Protein 6GVD (pdb70)

Nearest PDB structures (foldseek):
  5m16-assembly1_A  TM=1.002E+00  e=0.000E+00  Thermotoga maritima
  6gta-assembly1_A  TM=1.001E+00  e=0.000E+00  Thermotoga maritima MSB8
  6lcl-assembly1_C-2  TM=8.543E-01  e=1.256E-39  Thermus thermophilus HB8
  6lck-assembly1_B  TM=8.389E-01  e=2.176E-39  Thermus thermophilus HB8
  8t7z-assembly1_B  TM=5.693E-01  e=1.070E-18  Klebsiella aerogenes KCTC 2190

Secondary structure (DSSP, 8-state):
-HHHHT-EETTEE--SEEEEEE-SSEEEEEEEEEETTEEEEEEEEEE---EEEEEEEEPPSEEEEE-SBTTS-EEEEESSS-------TTSHHHH-SSHHHHTTS-EEESEEEETTEEEEES--SSSEEEEEEETTEEEEEEE-TT--EEEEEEPPPEEEEE-S-HHHHHHHHHHHHHHHHT----SSPPEEEESHHHHGGG--HHHHHHHHHHGGGTT-SEEEE-TTSBSSTT-TT-B-TT---HHHHHHHHHHTT-EEEEEE-TTEEETT-HHHHH-GGGB-EETTEEPEEEEETTEEEEEB-TT-HHHHHHHHHHHHHHHHHT--EEEE--GGGGG-SSB-SSS--HHHHHHHHHHHHHHHH-TTSEEEE-S-BSGGGTTT-SEEE-SS---SS--TT--SSSS--HHHHHHHHHHTGGGBTTTBEEE---B---SSS----HHHHHHHHHHHHHTT--EEE-S-GGG--HHHHHHHHHHHTT-SSEEEETTTT-SSSEEEEEEEEETTEEEEEEEETTTTEEEEEE-

Solvent-accessible surface area: 20099 Å² total; per-residue (Å²): 72,99,87,40,67,81,2,68,3,6,52,47,86,17,116,111,25,204,34,84,40,164,95,132,103,32,18,0,51,8,17,4,73,117,35,141,35,7,33,49,3,27,29,111,0,76,18,46,6,19,88,4,47,3,0,59,12,170,22,21,121,67,2,0,13,1,21,0,3,0,40,6,36,0,86,27,31,43,11,96,80,51,99,62,63,108,36,71,107,52,77,81,15,18,32,0,2,7,14,71,5,22,89,104,40,12,17,3,3,3,2,2,1,38,120,13,16,0,6,0,0,4,1,0,71,21,0,0,0,0,1,0,18,44,155,44,60,2,0,0,25,1,16,0,36,132,5,108,18,128,113,55,28,94,8,6,10,1,0,6,0,92,39,121,53,1,8,59,0,0,20,28,0,0,90,45,0,10,146,62,16,127,24,54,60,36,171,111,40,10,24,0,1,1,0,47,4,25,23,75,85,120,3,54,19,129,51,0,60,70,0,0,114,56,0,112,116,23,72,18,65,3,0,3,0,4,6,4,0,11,71,11,3,2,11,4,80,65,34,108,65,76,16,33,47,3,78,88,0,1,125,45,0,55,153,19,65,18,73,9,0,1,5,1,0,0,0,0,1,0,57,81,0,63,10,27,98,122,61,69,91,20,2,0,46,96,137,42,114,47,27,59,3,2,75,41,46,128,46,89,0,25,0,1,4,0,0,23,90,102,0,21,93,56,0,72,92,11,0,18,28,1,84,170,34,27,0,68,2,1,10,2,9,17,0,1,0,0,0,0,27,39,82,30,149,91,111,40,0,5,0,42,0,0,41,62,0,3,79,20,0,19,158,4,0,16,126,89,4,25,2,4,0,1,0,0,0,1,1,1,0,4,23,16,1,7,0,0,4,0,4,5,38,3,2,21,74,10,6,121,165,46,131,34,108,46,38,64,0,2,42,28,0,0,7,0,0,0,2,0,1,0,2,4,61,62,3,0,2,0,7,3,5,8,2,10,2,5,77,79,155,32,121,20,72,97,100,10,8,26,0,13,1,13,0,0,0,0,1,18,0,1,5,8,1,0,0,10,6,50,20,4,97,120,18,2,99,97,0,6,132,60,0,33,63,4,28,51,4,197,14,64,0,84,55,2,27,22,109,89,29,116,6,67,0,41,1,56,53,12,144,32,30,90,7,75,0,31,0,18,3,90,62,64,78,62,112,44,103,112,109

Organism: Thermotoga maritima (strain ATCC 43589 / DSM 3109 / JCM 10099 / NBRC 100826 / MSB8) (NCBI:txid243274)

GO terms:
  GO:0042803 protein homodimerization activity (F, IDA)
  GO:0016139 glycoside catabolic process (P, IDA)
  GO:0004557 alpha-galactosidase activity (F, IDA)

InterPro domains:
  IPR011013 Galactose mutarotase-like domain superfamily [SSF74650] (1-177)
  IPR013785 Aldolase-type TIM barrel [G3DSA:3.20.20.70] (158-482)
  IPR017853 Glycoside hydrolase superfamily [SSF51445] (179-521)
  IPR050985 Alpha-glycosidase and related enzymes [PTHR43053] (153-347)
  IPR055092 Alpha-galactosidase, N-terminal [PF22676] (26-156)

CATH classification: 3.20.20.70 (+1 more: 2.60.40.2760)

Radius of gyration: 22.82 Å; Cα contacts (8 Å, |Δi|>4): 1370; chains: 1; bounding box: 60×61×49 Å

Sequence (531 aa):
GSHMMASSMMEIFGKTFREGRFVLKEKNFTVEFAVEEKIHLGWKISGRVKGSSPGRLEVLRTKAPEEKVLVVNNWQSWGPCRVVVDAFSFKPPEIIDPNWRYTASVVPDVLERNLLQSDYFVAEEGKKVYGFLSSKIAHPFFAVEDGELVAYLEYFDVEFDDFVPLEPLVVLEDPNTPLLLEKKYAEELVGMMENNNARVPKHTPTGWCSWYHYFLDLTWEETLKNLKLAKNFPFEVFQIDDAYEKKDIGDWLVTRGDFPSVEEMMAKVIAENGFIPGIWTAPFSVSETSDVFNNEEHPDDWVVKENGEPKMAYRNWNKKKKIYALDLSKDEVLNWLFDDLFSSSSSLRKMGYRYFKIDFLFAGAVVPGERKKNITPIQAFRKGIIETIRKAVGEDSFILGCGSPLLLPAVGCCVDGMRIGPDTAPFWGEHIEDNNGAPAARRWALRNAITRYFMHDRFWLNDPDCLILREEKTDLTQKKEKELLYSYTCGVLDNMMIIESDDLSSLVRDHGKKVLKEETLELLGGRRPRVQQNIMSEDLRYEEIVSSSGTLSGNVKIVVDLLNNSREYHLEKE

Structure (mmCIF, N/CA/C/O backbone):
data_6GVD
#
_entry.id   6GVD
#
_cell.length_a   66.957
_cell.length_b   96.135
_cell.length_c   97.900
_cell.angle_alpha   90.00
_cell.angle_beta   90.00
_cell.angle_gamma   90.00
#
_symmetry.space_group_name_H-M   'P 21 21 21'
#
loop_
_entity.id
_entity.type
_entity.pdbx_description
1 polymer Alpha-galactosidase
2 non-polymer 'SULFATE ION'
3 non-polymer 'MAGNESIUM ION'
4 non-polymer (1~{S},2~{S},3~{S},4~{S})-5-(hydroxymethyl)cyclohex-5-ene-1,2,3,4-tetrol
5 water water
#
loop_
_atom_site.group_PDB
_atom_site.id
_atom_site.type_symbol
_atom_site.label_atom_id
_atom_site.label_alt_id
_atom_site.label_comp_id
_atom_site.label_asym_id
_atom_site.label_entity_id
_atom_site.label_seq_id
_atom_site.pdbx_PDB_ins_code
_atom_site.Cartn_x
_atom_site.Cartn_y
_atom_site.Cartn_z
_atom_site.occupancy
_atom_site.B_iso_or_equiv
_atom_site.auth_seq_id
_atom_site.auth_comp_id
_atom_site.auth_asym_id
_atom_site.auth_atom_id
_atom_site.pdbx_PDB_model_num
ATOM 1 N N . GLY A 1 18 ? 3.483 31.196 25.817 1.00 31.11 -5 GLY A N 1
ATOM 2 C CA . GLY A 1 18 ? 3.663 30.559 27.147 1.00 15.27 -5 GLY A CA 1
ATOM 3 C C . GLY A 1 18 ? 5.089 30.064 27.361 1.00 12.37 -5 GLY A C 1
ATOM 4 O O . GLY A 1 18 ? 5.830 29.734 26.417 1.00 13.37 -5 GLY A O 1
ATOM 5 N N . SER A 1 19 ? 5.468 29.984 28.634 1.00 11.70 -4 SER A N 1
ATOM 6 C CA . SER A 1 19 ? 6.818 29.596 29.032 1.00 10.76 -4 SER A CA 1
ATOM 7 C C . SER A 1 19 ? 7.119 28.162 28.579 1.00 11.73 -4 SER A C 1
ATOM 8 O O . SER A 1 19 ? 8.258 27.853 28.212 1.00 11.38 -4 SER A O 1
ATOM 11 N N . HIS A 1 20 ? 6.099 27.300 28.649 1.00 11.37 -3 HIS A N 1
ATOM 12 C CA . HIS A 1 20 ? 6.209 25.895 28.247 1.00 13.18 -3 HIS A CA 1
ATOM 13 C C . HIS A 1 20 ? 6.368 25.759 26.720 1.00 14.67 -3 HIS A C 1
ATOM 14 O O . HIS A 1 20 ? 6.979 24.807 26.238 1.00 16.84 -3 HIS A O 1
ATOM 21 N N . MET A 1 21 ? 5.819 26.693 25.935 1.00 14.16 -2 MET A N 1
ATOM 22 C CA A MET A 1 21 ? 5.873 26.663 24.481 0.25 15.37 -2 MET A CA 1
ATOM 23 C CA B MET A 1 21 ? 5.893 26.604 24.501 0.75 13.46 -2 MET A CA 1
ATOM 24 C C . MET A 1 21 ? 7.276 27.067 24.017 1.00 14.75 -2 MET A C 1
ATOM 25 O O . MET A 1 21 ? 7.862 26.435 23.136 1.00 13.90 -2 MET A O 1
ATOM 34 N N . ALA A 1 22 ? 7.814 28.131 24.630 1.00 12.77 -1 ALA A N 1
ATOM 35 C CA . ALA A 1 22 ? 9.169 28.598 24.301 1.00 13.22 -1 ALA A CA 1
ATOM 36 C C . ALA A 1 22 ? 10.199 27.494 24.591 1.00 12.13 -1 ALA A C 1
ATOM 37 O O . ALA A 1 22 ? 11.285 27.495 24.002 1.00 14.16 -1 ALA A O 1
ATOM 39 N N . SER A 1 23 ? 9.845 26.575 25.506 1.00 11.39 0 SER A N 1
ATOM 40 C CA A SER A 1 23 ? 10.720 25.499 26.005 0.75 12.55 0 SER A CA 1
ATOM 41 C CA B SER A 1 23 ? 10.751 25.525 25.970 0.25 14.10 0 SER A CA 1
ATOM 42 C C . SER A 1 23 ? 10.749 24.298 25.045 1.00 15.00 0 SER A C 1
ATOM 43 O O . SER A 1 23 ? 11.570 23.419 25.237 1.00 17.33 0 SER A O 1
ATOM 48 N N . MET A 1 24 ? 9.839 24.248 24.055 1.00 12.38 1 MET A N 1
ATOM 49 C CA A MET A 1 24 ? 9.736 23.160 23.062 0.50 14.77 1 MET A CA 1
ATOM 50 C CA B MET A 1 24 ? 9.806 23.116 23.126 0.50 11.77 1 MET A CA 1
ATOM 51 C C . MET A 1 24 ? 10.825 23.332 21.995 1.00 13.48 1 MET A C 1
ATOM 52 O O . MET A 1 24 ? 11.259 24.465 21.705 1.00 12.27 1 MET A O 1
ATOM 61 N N . GLU A 1 25 ? 11.256 22.221 21.391 1.00 12.61 2 GLU A N 1
ATOM 62 C CA . GLU A 1 25 ? 12.054 22.266 20.156 1.00 12.14 2 GLU A CA 1
ATOM 63 C C . GLU A 1 25 ? 11.344 21.472 19.061 1.00 13.68 2 GLU A C 1
ATOM 64 O O . GLU A 1 25 ? 10.843 20.368 19.322 1.00 12.92 2 GLU A O 1
ATOM 70 N N . ILE A 1 26 ? 11.377 22.030 17.845 1.00 11.38 3 ILE A N 1
ATOM 71 C CA . ILE A 1 26 ? 10.794 21.445 16.642 1.00 12.06 3 ILE A CA 1
ATOM 72 C C . ILE A 1 26 ? 11.922 21.222 15.619 1.00 11.49 3 ILE A C 1
ATOM 73 O O . ILE A 1 26 ? 12.644 22.156 15.293 1.00 12.54 3 ILE A O 1
ATOM 78 N N . PHE A 1 27 ? 12.116 19.956 15.207 1.00 12.22 4 PHE A N 1
ATOM 79 C CA . PHE A 1 27 ? 13.241 19.566 14.355 1.00 14.23 4 PHE A CA 1
ATOM 80 C C . PHE A 1 27 ? 14.529 20.201 14.905 1.00 15.49 4 PHE A C 1
ATOM 81 O O . PHE A 1 27 ? 15.398 20.618 14.146 1.00 18.83 4 PHE A O 1
ATOM 89 N N . GLY A 1 28 ? 14.684 20.159 16.234 1.00 14.33 5 GLY A N 1
ATOM 90 C CA . GLY A 1 28 ? 15.925 20.549 16.887 1.00 16.71 5 GLY A CA 1
ATOM 91 C C . GLY A 1 28 ? 16.072 22.059 17.114 1.00 19.24 5 GLY A C 1
ATOM 92 O O . GLY A 1 28 ? 17.053 22.494 17.704 1.00 21.15 5 GLY A O 1
ATOM 93 N N . LYS A 1 29 ? 15.106 22.863 16.648 1.00 16.08 6 LYS A N 1
ATOM 94 C CA . LYS A 1 29 ? 15.169 24.321 16.719 1.00 17.72 6 LYS A CA 1
ATOM 95 C C . LYS A 1 29 ? 14.183 24.814 17.785 1.00 14.95 6 LYS A C 1
ATOM 96 O O . LYS A 1 29 ? 13.132 24.229 17.991 1.00 14.06 6 LYS A O 1
ATOM 102 N N . THR A 1 30 ? 14.483 25.970 18.376 1.00 12.37 7 THR A N 1
ATOM 103 C CA . THR A 1 30 ? 13.576 26.590 19.309 1.00 12.09 7 THR A CA 1
ATOM 104 C C . THR A 1 30 ? 12.207 26.753 18.651 1.00 12.80 7 THR A C 1
ATOM 105 O O . THR A 1 30 ? 12.112 27.212 17.518 1.00 13.88 7 THR A O 1
ATOM 109 N N . PHE A 1 31 ? 11.148 26.416 19.378 1.00 11.23 8 PHE A N 1
ATOM 110 C CA . PHE A 1 31 ? 9.790 26.530 18.877 1.00 12.04 8 PHE A CA 1
ATOM 111 C C . PHE A 1 31 ? 9.433 27.990 18.603 1.00 11.78 8 PHE A C 1
ATOM 112 O O . PHE A 1 31 ? 9.556 28.822 19.502 1.00 14.30 8 PHE A O 1
ATOM 120 N N . ARG A 1 32 ? 8.874 28.231 17.414 1.00 10.30 9 ARG A N 1
ATOM 121 C CA . ARG A 1 32 ? 8.154 29.490 17.077 1.00 10.86 9 ARG A CA 1
ATOM 122 C C . ARG A 1 32 ? 7.415 29.296 15.754 1.00 11.05 9 ARG A C 1
ATOM 123 O O . ARG A 1 32 ? 7.743 28.411 14.949 1.00 12.56 9 ARG A O 1
ATOM 131 N N . GLU A 1 33 ? 6.391 30.125 15.540 1.00 10.95 10 GLU A N 1
ATOM 132 C CA . GLU A 1 33 ? 5.656 30.172 14.256 1.00 12.59 10 GLU A CA 1
ATOM 133 C C . GLU A 1 33 ? 6.622 30.499 13.106 1.00 12.38 10 GLU A C 1
ATOM 134 O O . GLU A 1 33 ? 7.492 31.371 13.253 1.00 13.80 10 GLU A O 1
ATOM 140 N N . GLY A 1 34 ? 6.428 29.860 11.945 1.00 12.80 11 GLY A N 1
ATOM 141 C CA . GLY A 1 34 ? 7.141 30.253 10.763 1.00 15.22 11 GLY A CA 1
ATOM 142 C C . GLY A 1 34 ? 7.348 29.111 9.778 1.00 15.64 11 GLY A C 1
ATOM 143 O O . GLY A 1 34 ? 6.679 28.081 9.815 1.00 16.27 11 GLY A O 1
ATOM 144 N N . ARG A 1 35 ? 8.324 29.309 8.889 1.00 18.13 12 ARG A N 1
ATOM 145 C CA . ARG A 1 35 ? 8.621 28.422 7.768 1.00 17.93 12 ARG A CA 1
ATOM 146 C C . ARG A 1 35 ? 10.130 28.194 7.748 1.00 18.46 12 ARG A C 1
ATOM 147 O O . ARG A 1 35 ? 10.911 29.162 7.793 1.00 22.45 12 ARG A O 1
ATOM 155 N N . PHE A 1 36 ? 10.524 26.921 7.704 1.00 17.08 13 PHE A N 1
ATOM 156 C CA . PHE A 1 36 ? 11.888 26.526 8.039 1.00 16.53 13 PHE A CA 1
ATOM 157 C C . PHE A 1 36 ? 12.394 25.438 7.078 1.00 17.48 13 PHE A C 1
ATOM 158 O O . PHE A 1 36 ? 11.627 24.608 6.569 1.00 19.66 13 PHE A O 1
ATOM 166 N N . VAL A 1 37 ? 13.721 25.385 6.934 1.00 20.19 14 VAL A N 1
ATOM 167 C CA . VAL A 1 37 ? 14.403 24.310 6.227 1.00 23.80 14 VAL A CA 1
ATOM 168 C C . VAL A 1 37 ? 15.519 23.771 7.131 1.00 31.59 14 VAL A C 1
ATOM 169 O O . VAL A 1 37 ? 16.291 24.541 7.698 1.00 37.78 14 VAL A O 1
ATOM 173 N N . LEU A 1 38 ? 15.585 22.442 7.256 1.00 27.82 15 LEU A N 1
ATOM 174 C CA . LEU A 1 38 ? 16.647 21.757 7.981 1.00 28.89 15 LEU A CA 1
ATOM 175 C C . LEU A 1 38 ? 17.394 20.869 6.983 1.00 31.38 15 LEU A C 1
ATOM 176 O O . LEU A 1 38 ? 16.814 19.955 6.431 1.00 25.04 15 LEU A O 1
ATOM 181 N N . LYS A 1 39 ? 18.657 21.201 6.716 1.00 33.85 16 LYS A N 1
ATOM 182 C CA . LYS A 1 39 ? 19.494 20.443 5.797 1.00 33.21 16 LYS A CA 1
ATOM 183 C C . LYS A 1 39 ? 20.538 19.679 6.610 1.00 31.50 16 LYS A C 1
ATOM 184 O O . LYS A 1 39 ? 21.459 20.279 7.150 1.00 37.83 16 LYS A O 1
ATOM 190 N N . GLU A 1 40 ? 20.341 18.365 6.736 1.00 34.41 17 GLU A N 1
ATOM 191 C CA . GLU A 1 40 ? 21.268 17.506 7.453 1.00 31.62 17 GLU A CA 1
ATOM 192 C C . GLU A 1 40 ? 22.134 16.751 6.439 1.00 36.19 17 GLU A C 1
ATOM 193 O O . GLU A 1 40 ? 21.862 16.778 5.236 1.00 34.78 17 GLU A O 1
ATOM 199 N N . LYS A 1 41 ? 23.182 16.095 6.952 1.00 43.38 18 LYS A N 1
ATOM 200 C CA . LYS A 1 41 ? 24.069 15.250 6.161 1.00 48.17 18 LYS A CA 1
ATOM 201 C C . LYS A 1 41 ? 23.223 14.406 5.202 1.00 41.37 18 LYS A C 1
ATOM 202 O O . LYS A 1 41 ? 23.483 14.371 4.002 1.00 57.97 18 LYS A O 1
ATOM 205 N N . ASN A 1 42 ? 22.203 13.734 5.746 1.00 36.92 19 ASN A N 1
ATOM 206 C CA . ASN A 1 42 ? 21.621 12.573 5.095 1.00 28.03 19 ASN A CA 1
ATOM 207 C C . ASN A 1 42 ? 20.173 12.846 4.678 1.00 26.02 19 ASN A C 1
ATOM 208 O O . ASN A 1 42 ? 19.587 12.043 3.949 1.00 27.53 19 ASN A O 1
ATOM 213 N N . PHE A 1 43 ? 19.595 13.959 5.142 1.00 25.73 20 PHE A N 1
ATOM 214 C CA . PHE A 1 43 ? 18.207 14.268 4.803 1.00 20.58 20 PHE A CA 1
ATOM 215 C C . PHE A 1 43 ? 17.962 15.779 4.806 1.00 20.23 20 PHE A C 1
ATOM 216 O O . PHE A 1 43 ? 18.773 16.545 5.295 1.00 22.58 20 PHE A O 1
ATOM 224 N N . THR A 1 44 ? 16.818 16.164 4.232 1.00 17.85 21 THR A N 1
ATOM 225 C CA . THR A 1 44 ? 16.347 17.532 4.190 1.00 20.77 21 THR A CA 1
ATOM 226 C C . THR A 1 44 ? 14.865 17.572 4.581 1.00 19.24 21 THR A C 1
ATOM 227 O O . THR A 1 44 ? 14.045 16.820 4.026 1.00 17.72 21 THR A O 1
ATOM 231 N N . VAL A 1 45 ? 14.530 18.478 5.509 1.00 18.69 22 VAL A N 1
ATOM 232 C CA . VAL A 1 45 ? 13.160 18.709 5.904 1.00 17.03 22 VAL A CA 1
ATOM 233 C C . VAL A 1 45 ? 12.796 20.158 5.593 1.00 16.13 22 VAL A C 1
ATOM 234 O O . VAL A 1 45 ? 13.514 21.079 5.984 1.00 22.32 22 VAL A O 1
ATOM 238 N N . GLU A 1 46 ? 11.615 20.347 5.004 1.00 16.31 23 GLU A N 1
ATOM 239 C CA . GLU A 1 46 ? 11.029 21.676 4.879 1.00 18.17 23 GLU A CA 1
ATOM 240 C C . GLU A 1 46 ? 9.694 21.679 5.618 1.00 17.11 23 GLU A C 1
ATOM 241 O O . GLU A 1 46 ? 8.841 20.865 5.306 1.00 16.45 23 GLU A O 1
ATOM 247 N N . PHE A 1 47 ? 9.535 22.551 6.621 1.00 15.89 24 PHE A N 1
ATOM 248 C CA . PHE A 1 47 ? 8.366 22.455 7.496 1.00 15.18 24 PHE A CA 1
ATOM 249 C C . PHE A 1 47 ? 7.875 23.840 7.916 1.00 12.71 24 PHE A C 1
ATOM 250 O O . PHE A 1 47 ? 8.604 24.843 7.824 1.00 17.06 24 PHE A O 1
ATOM 258 N N . ALA A 1 48 ? 6.579 23.877 8.227 1.00 13.58 25 ALA A N 1
ATOM 259 C CA . ALA A 1 48 ? 5.901 25.054 8.697 1.00 15.10 25 ALA A CA 1
ATOM 260 C C . ALA A 1 48 ? 5.345 24.771 10.099 1.00 13.66 25 ALA A C 1
ATOM 261 O O . ALA A 1 48 ? 4.899 23.655 10.371 1.00 16.33 25 ALA A O 1
ATOM 263 N N . VAL A 1 49 ? 5.366 25.803 10.951 1.00 13.82 26 VAL A N 1
ATOM 264 C CA . VAL A 1 49 ? 4.700 25.808 12.236 1.00 12.72 26 VAL A CA 1
ATOM 265 C C . VAL A 1 49 ? 3.608 26.881 12.171 1.00 12.84 26 VAL A C 1
ATOM 266 O O . VAL A 1 49 ? 3.929 28.073 11.996 1.00 13.30 26 VAL A O 1
ATOM 270 N N . GLU A 1 50 ? 2.340 26.460 12.239 1.00 11.76 27 GLU A N 1
ATOM 271 C CA A GLU A 1 50 ? 1.182 27.300 11.915 0.50 15.54 27 GLU A CA 1
ATOM 272 C CA B GLU A 1 50 ? 1.197 27.316 11.933 0.50 13.48 27 GLU A CA 1
ATOM 273 C C . GLU A 1 50 ? 0.185 27.229 13.083 1.00 12.38 27 GLU A C 1
ATOM 274 O O . GLU A 1 50 ? -0.037 26.162 13.663 1.00 12.92 27 GLU A O 1
ATOM 285 N N . LYS A 1 51 ? -0.455 28.365 13.387 1.00 13.24 28 LYS A N 1
ATOM 286 C CA . LYS A 1 51 ? -1.508 28.443 14.376 1.00 12.15 28 LYS A CA 1
ATOM 287 C C . LYS A 1 51 ? -2.803 27.853 13.814 1.00 13.52 28 LYS A C 1
ATOM 288 O O . LYS A 1 51 ? -3.177 28.172 12.689 1.00 17.85 28 LYS A O 1
ATOM 294 N N . ILE A 1 52 ? -3.450 26.974 14.592 1.00 11.67 29 ILE A N 1
ATOM 295 C CA . ILE A 1 52 ? -4.773 26.447 14.275 1.00 12.83 29 ILE A CA 1
ATOM 296 C C . ILE A 1 52 ? -5.669 26.653 15.510 1.00 11.86 29 ILE A C 1
ATOM 297 O O . ILE A 1 52 ? -5.188 26.955 16.620 1.00 12.57 29 ILE A O 1
ATOM 302 N N . HIS A 1 53 ? -6.972 26.414 15.360 1.00 14.64 30 HIS A N 1
ATOM 303 C CA . HIS A 1 53 ? -7.868 26.437 16.512 1.00 14.02 30 HIS A CA 1
ATOM 304 C C . HIS A 1 53 ? -7.352 25.463 17.583 1.00 13.36 30 HIS A C 1
ATOM 305 O O . HIS A 1 53 ? -7.124 24.274 17.284 1.00 14.30 30 HIS A O 1
ATOM 312 N N . LEU A 1 54 ? -7.181 25.970 18.813 1.00 14.76 31 LEU A N 1
ATOM 313 C CA . LEU A 1 54 ? -6.785 25.231 20.013 1.00 13.77 31 LEU A CA 1
ATOM 314 C C . LEU A 1 54 ? -5.280 24.933 20.051 1.00 10.63 31 LEU A C 1
ATOM 315 O O . LEU A 1 54 ? -4.855 24.233 20.975 1.00 14.16 31 LEU A O 1
ATOM 320 N N . GLY A 1 55 ? -4.491 25.361 19.054 1.00 12.27 32 GLY A N 1
ATOM 321 C CA . GLY A 1 55 ? -3.058 25.109 19.165 1.00 11.48 32 GLY A CA 1
ATOM 322 C C . GLY A 1 55 ? -2.272 25.341 17.890 1.00 12.15 32 GLY A C 1
ATOM 323 O O . GLY A 1 55 ? -2.396 26.398 17.264 1.00 11.85 32 GLY A O 1
ATOM 324 N N . TRP A 1 56 ? -1.393 24.367 17.585 1.00 9.04 33 TRP A N 1
ATOM 325 C CA . TRP A 1 56 ? -0.381 24.492 16.542 1.00 10.10 33 TRP A CA 1
ATOM 326 C C . TRP A 1 56 ? -0.371 23.236 15.669 1.00 9.30 33 TRP A C 1
ATOM 327 O O . TRP A 1 56 ? -0.558 22.150 16.189 1.00 11.14 33 TRP A O 1
ATOM 338 N N . LYS A 1 57 ? -0.003 23.427 14.390 1.00 10.58 34 LYS A N 1
ATOM 339 C CA . LYS A 1 57 ? 0.209 22.345 13.426 1.00 9.95 34 LYS A CA 1
ATOM 340 C C . LYS A 1 57 ? 1.601 22.464 12.805 1.00 11.42 34 LYS A C 1
ATOM 341 O O . LYS A 1 57 ? 1.997 23.536 12.367 1.00 13.26 34 LYS A O 1
ATOM 347 N N . ILE A 1 58 ? 2.330 21.347 12.800 1.00 11.38 35 ILE A N 1
ATOM 348 C CA . ILE A 1 58 ? 3.628 21.219 12.176 1.00 11.19 35 ILE A CA 1
ATOM 349 C C . ILE A 1 58 ? 3.469 20.285 10.973 1.00 13.11 35 ILE A C 1
ATOM 350 O O . ILE A 1 58 ? 3.044 19.137 11.144 1.00 12.47 35 ILE A O 1
ATOM 355 N N . SER A 1 59 ? 3.765 20.788 9.782 1.00 12.78 36 SER A N 1
ATOM 356 C CA . SER A 1 59 ? 3.609 20.040 8.547 1.00 12.63 36 SER A CA 1
ATOM 357 C C . SER A 1 59 ? 4.743 20.374 7.568 1.00 11.23 36 SER A C 1
ATOM 358 O O . SER A 1 59 ? 5.505 21.315 7.770 1.00 14.71 36 SER A O 1
ATOM 361 N N . GLY A 1 60 ? 4.839 19.602 6.483 1.00 12.55 37 GLY A N 1
ATOM 362 C CA . GLY A 1 60 ? 5.809 19.856 5.440 1.00 13.20 37 GLY A CA 1
ATOM 363 C C . GLY A 1 60 ? 6.218 18.592 4.715 1.00 13.51 37 GLY A C 1
ATOM 364 O O . GLY A 1 60 ? 5.391 17.702 4.505 1.00 12.06 37 GLY A O 1
ATOM 365 N N . ARG A 1 61 ? 7.506 18.514 4.368 1.00 12.25 38 ARG A N 1
ATOM 366 C CA . ARG A 1 61 ? 7.974 17.471 3.446 1.00 13.79 38 ARG A CA 1
ATOM 367 C C . ARG A 1 61 ? 9.441 17.124 3.740 1.00 13.39 38 ARG A C 1
ATOM 368 O O . ARG A 1 61 ? 10.183 17.916 4.322 1.00 15.28 38 ARG A O 1
ATOM 376 N N . VAL A 1 62 ? 9.829 15.888 3.395 1.00 12.55 39 VAL A N 1
ATOM 377 C CA . VAL A 1 62 ? 11.145 15.380 3.723 1.00 12.87 39 VAL A CA 1
ATOM 378 C C . VAL A 1 62 ? 11.687 14.572 2.535 1.00 13.68 39 VAL A C 1
ATOM 379 O O . VAL A 1 62 ? 10.935 13.939 1.798 1.00 15.04 39 VAL A O 1
ATOM 383 N N . LYS A 1 63 ? 13.007 14.610 2.347 1.00 16.67 40 LYS A N 1
ATOM 384 C CA . LYS A 1 63 ? 13.644 13.747 1.352 1.00 17.95 40 LYS A CA 1
ATOM 385 C C . LYS A 1 63 ? 15.013 13.305 1.870 1.00 17.83 40 LYS A C 1
ATOM 386 O O . LYS A 1 63 ? 15.478 13.759 2.918 1.00 20.08 40 LYS A O 1
ATOM 392 N N . GLY A 1 64 ? 15.581 12.307 1.193 1.00 15.96 41 GLY A N 1
ATOM 393 C CA . GLY A 1 64 ? 16.815 11.692 1.624 1.00 17.79 41 GLY A CA 1
ATOM 394 C C . GLY A 1 64 ? 16.559 10.474 2.489 1.00 19.13 41 GLY A C 1
ATOM 395 O O . GLY A 1 64 ? 15.645 9.684 2.211 1.00 18.83 41 GLY A O 1
ATOM 396 N N . SER A 1 65 ? 17.384 10.335 3.529 1.00 19.18 42 SER A N 1
ATOM 397 C CA A SER A 1 65 ? 17.376 9.182 4.424 0.50 20.05 42 SER A CA 1
ATOM 398 C CA B SER A 1 65 ? 17.360 9.182 4.422 0.50 20.40 42 SER A CA 1
ATOM 399 C C . SER A 1 65 ? 17.082 9.651 5.847 1.00 17.72 42 SER A C 1
ATOM 400 O O . SER A 1 65 ? 17.989 9.791 6.661 1.00 21.52 42 SER A O 1
ATOM 405 N N . PRO A 1 66 ? 15.816 9.972 6.173 1.00 16.49 43 PRO A N 1
ATOM 406 C CA . PRO A 1 66 ? 15.489 10.577 7.460 1.00 14.09 43 PRO A CA 1
ATOM 407 C C . PRO A 1 66 ? 15.585 9.628 8.663 1.00 15.02 43 PRO A C 1
ATOM 408 O O . PRO A 1 66 ? 15.615 10.094 9.778 1.00 14.90 43 PRO A O 1
ATOM 412 N N . GLY A 1 67 ? 15.594 8.313 8.430 1.00 14.57 44 GLY A N 1
ATOM 413 C CA . GLY A 1 67 ? 15.752 7.343 9.494 1.00 14.51 44 GLY A CA 1
ATOM 414 C C . GLY A 1 67 ? 14.673 7.496 10.554 1.00 11.11 44 GLY A C 1
ATOM 415 O O . GLY A 1 67 ? 13.490 7.560 10.249 1.00 12.67 44 GLY A O 1
ATOM 416 N N . ARG A 1 68 ? 15.102 7.545 11.818 1.00 12.56 45 ARG A N 1
ATOM 417 C CA . ARG A 1 68 ? 14.225 7.856 12.913 1.00 12.66 45 ARG A CA 1
ATOM 418 C C . ARG A 1 68 ? 14.318 9.376 13.145 1.00 11.01 45 ARG A C 1
ATOM 419 O O . ARG A 1 68 ? 15.299 9.871 13.714 1.00 14.42 45 ARG A O 1
ATOM 427 N N . LEU A 1 69 ? 13.323 10.116 12.628 1.00 10.90 46 LEU A N 1
ATOM 428 C CA . LEU A 1 69 ? 13.352 11.576 12.500 1.00 12.27 46 LEU A CA 1
ATOM 429 C C . LEU A 1 69 ? 12.721 12.229 13.747 1.00 11.53 46 LEU A C 1
ATOM 430 O O . LEU A 1 69 ? 11.540 12.047 14.026 1.00 10.92 46 LEU A O 1
ATOM 435 N N . GLU A 1 70 ? 13.517 13.021 14.477 1.00 12.61 47 GLU A N 1
ATOM 436 C CA . GLU A 1 70 ? 13.021 13.745 15.637 1.00 11.53 47 GLU A CA 1
ATOM 437 C C . GLU A 1 70 ? 12.228 14.987 15.188 1.00 11.13 47 GLU A C 1
ATOM 438 O O . GLU A 1 70 ? 12.782 15.882 14.537 1.00 13.18 47 GLU A O 1
ATOM 444 N N . VAL A 1 71 ? 10.944 15.041 15.575 1.00 9.92 48 VAL A N 1
ATOM 445 C CA . VAL A 1 71 ? 10.037 16.125 15.215 1.00 11.26 48 VAL A CA 1
ATOM 446 C C . VAL A 1 71 ? 9.887 17.151 16.360 1.00 10.56 48 VAL A C 1
ATOM 447 O O . VAL A 1 71 ? 9.902 18.353 16.090 1.00 13.35 48 VAL A O 1
ATOM 451 N N . LEU A 1 72 ? 9.674 16.680 17.591 1.00 10.33 49 LEU A N 1
ATOM 452 C CA . LEU A 1 72 ? 9.375 17.578 18.741 1.00 10.45 49 LEU A CA 1
ATOM 453 C C . LEU A 1 72 ? 10.041 17.015 19.996 1.00 10.99 49 LEU A C 1
ATOM 454 O O . LEU A 1 72 ? 10.143 15.811 20.168 1.00 10.39 49 LEU A O 1
ATOM 459 N N . ARG A 1 73 ? 10.469 17.934 20.874 1.00 10.87 50 ARG A N 1
ATOM 460 C CA . ARG A 1 73 ? 11.048 17.606 22.161 1.00 13.45 50 ARG A CA 1
ATOM 461 C C . ARG A 1 73 ? 10.499 18.605 23.185 1.00 12.88 50 ARG A C 1
ATOM 462 O O . ARG A 1 73 ? 10.496 19.831 22.956 1.00 14.40 50 ARG A O 1
ATOM 470 N N . THR A 1 74 ? 10.117 18.088 24.354 1.00 12.30 51 THR A N 1
ATOM 471 C CA . THR A 1 74 ? 9.639 18.915 25.455 1.00 14.70 51 THR A CA 1
ATOM 472 C C . THR A 1 74 ? 9.812 18.099 26.734 1.00 12.72 51 THR A C 1
ATOM 473 O O . THR A 1 74 ? 9.962 16.882 26.722 1.00 14.50 51 THR A O 1
ATOM 477 N N . LYS A 1 75 ? 9.769 18.763 27.880 1.00 12.83 52 LYS A N 1
ATOM 478 C CA . LYS A 1 75 ? 9.856 18.037 29.149 1.00 16.11 52 LYS A CA 1
ATOM 479 C C . LYS A 1 75 ? 8.671 17.065 29.311 1.00 13.08 52 LYS A C 1
ATOM 480 O O . LYS A 1 75 ? 7.526 17.415 29.027 1.00 16.08 52 LYS A O 1
ATOM 486 N N . ALA A 1 76 ? 8.941 15.854 29.814 1.00 13.78 53 ALA A N 1
ATOM 487 C CA . ALA A 1 76 ? 7.885 14.830 29.963 1.00 13.72 53 ALA A CA 1
ATOM 488 C C . ALA A 1 76 ? 6.946 15.260 31.089 1.00 13.97 53 ALA A C 1
ATOM 489 O O . ALA A 1 76 ? 7.400 15.619 32.166 1.00 15.87 53 ALA A O 1
ATOM 491 N N . PRO A 1 77 ? 5.616 15.182 30.873 1.00 16.02 54 PRO A N 1
ATOM 492 C CA . PRO A 1 77 ? 4.636 15.251 31.957 1.00 15.54 54 PRO A CA 1
ATOM 493 C C . PRO A 1 77 ? 4.788 14.075 32.936 1.00 15.52 54 PRO A C 1
ATOM 494 O O . PRO A 1 77 ? 5.372 13.062 32.596 1.00 16.16 54 PRO A O 1
ATOM 498 N N . GLU A 1 78 ? 4.250 14.228 34.149 1.00 17.54 55 GLU A N 1
ATOM 499 C CA A GLU A 1 78 ? 4.311 13.183 35.189 0.50 17.65 55 GLU A CA 1
ATOM 500 C CA B GLU A 1 78 ? 4.334 13.174 35.160 0.50 17.00 55 GLU A CA 1
ATOM 501 C C . GLU A 1 78 ? 3.361 12.035 34.841 1.00 12.52 55 GLU A C 1
ATOM 502 O O . GLU A 1 78 ? 3.700 10.873 35.067 1.00 14.39 55 GLU A O 1
ATOM 513 N N . LYS A 1 79 ? 2.131 12.395 34.446 1.00 12.35 56 LYS A N 1
ATOM 514 C CA . LYS A 1 79 ? 1.071 11.407 34.131 1.00 10.86 56 LYS A CA 1
ATOM 515 C C . LYS A 1 79 ? 0.635 11.604 32.675 1.00 10.32 56 LYS A C 1
ATOM 516 O O . LYS A 1 79 ? 0.257 12.716 32.282 1.00 11.44 56 LYS A O 1
ATOM 522 N N . VAL A 1 80 ? 0.682 10.521 31.881 1.00 10.09 57 VAL A N 1
ATOM 523 C CA . VAL A 1 80 ? 0.367 10.602 30.444 1.00 9.97 57 VAL A CA 1
ATOM 524 C C . VAL A 1 80 ? -0.598 9.474 30.058 1.00 7.53 57 VAL A C 1
ATOM 525 O O . VAL A 1 80 ? -0.459 8.333 30.521 1.00 9.38 57 VAL A O 1
ATOM 529 N N . LEU A 1 81 ? -1.590 9.850 29.235 1.00 8.68 58 LEU A N 1
ATOM 530 C CA . LEU A 1 81 ? -2.414 8.871 28.503 1.00 8.15 58 LEU A CA 1
ATOM 531 C C . LEU A 1 81 ? -1.618 8.363 27.289 1.00 7.63 58 LEU A C 1
ATOM 532 O O . LEU A 1 81 ? -1.276 9.155 26.412 1.00 10.02 58 LEU A O 1
ATOM 537 N N . VAL A 1 82 ? -1.221 7.082 27.347 1.00 7.30 59 VAL A N 1
ATOM 538 C CA A VAL A 1 82 ? -0.426 6.493 26.263 0.70 7.63 59 VAL A CA 1
ATOM 539 C CA B VAL A 1 82 ? -0.390 6.364 26.386 0.30 7.20 59 VAL A CA 1
ATOM 540 C C . VAL A 1 82 ? -1.305 5.496 25.511 1.00 8.61 59 VAL A C 1
ATOM 541 O O . VAL A 1 82 ? -2.315 4.998 25.980 1.00 11.34 59 VAL A O 1
ATOM 548 N N . ASN A 1 83 ? -0.922 5.309 24.241 1.00 7.69 60 ASN A N 1
ATOM 549 C CA . ASN A 1 83 ? -1.711 4.529 23.266 1.00 6.99 60 ASN A CA 1
ATOM 550 C C . ASN A 1 83 ? -0.835 3.537 22.493 1.00 7.48 60 ASN A C 1
ATOM 551 O O . ASN A 1 83 ? 0.124 3.920 21.837 1.00 9.03 60 ASN A O 1
ATOM 556 N N . ASN A 1 84 ? -1.194 2.254 22.560 1.00 8.13 61 ASN A N 1
ATOM 557 C CA . ASN A 1 84 ? -0.556 1.234 21.720 1.00 7.35 61 ASN A CA 1
ATOM 558 C C . ASN A 1 84 ? -1.009 1.414 20.256 1.00 6.83 61 ASN A C 1
ATOM 559 O O . ASN A 1 84 ? -2.153 1.777 19.991 1.00 7.96 61 ASN A O 1
ATOM 564 N N . TRP A 1 85 ? -0.130 1.056 19.310 1.00 5.81 62 TRP A N 1
ATOM 565 C CA . TRP A 1 85 ? -0.457 1.251 17.899 1.00 6.49 62 TRP A CA 1
ATOM 566 C C . TRP A 1 85 ? -1.663 0.441 17.427 1.00 6.30 62 TRP A C 1
ATOM 567 O O . TRP A 1 85 ? -2.180 0.788 16.339 1.00 8.14 62 TRP A O 1
ATOM 578 N N . GLN A 1 86 ? -2.014 -0.686 18.066 1.00 6.94 63 GLN A N 1
ATOM 579 C CA . GLN A 1 86 ? -3.008 -1.584 17.443 1.00 6.85 63 GLN A CA 1
ATOM 580 C C . GLN A 1 86 ? -4.219 -1.845 18.345 1.00 5.68 63 GLN A C 1
ATOM 581 O O . GLN A 1 86 ? -4.208 -1.536 19.572 1.00 7.23 63 GLN A O 1
ATOM 587 N N . SER A 1 87 ? -5.265 -2.427 17.760 1.00 5.85 64 SER A N 1
ATOM 588 C CA . SER A 1 87 ? -6.543 -2.723 18.362 1.00 6.08 64 SER A CA 1
ATOM 589 C C . SER A 1 87 ? -6.408 -3.185 19.824 1.00 7.08 64 SER A C 1
ATOM 590 O O . SER A 1 87 ? -7.163 -2.730 20.692 1.00 6.72 64 SER A O 1
ATOM 593 N N . TRP A 1 88 ? -5.643 -4.257 20.040 1.00 6.73 65 TRP A N 1
ATOM 594 C CA . TRP A 1 88 ? -5.687 -4.988 21.302 1.00 6.74 65 TRP A CA 1
ATOM 595 C C . TRP A 1 88 ? -4.844 -4.327 22.397 1.00 8.33 65 TRP A C 1
ATOM 596 O O . TRP A 1 88 ? -4.962 -4.713 23.563 1.00 9.11 65 TRP A O 1
ATOM 607 N N . GLY A 1 89 ? -3.929 -3.423 22.046 1.00 7.31 66 GLY A N 1
ATOM 608 C CA . GLY A 1 89 ? -3.000 -2.892 23.026 1.00 6.78 66 GLY A CA 1
ATOM 609 C C . GLY A 1 89 ? -3.629 -1.773 23.835 1.00 6.64 66 GLY A C 1
ATOM 610 O O . GLY A 1 89 ? -4.653 -1.206 23.465 1.00 8.16 66 GLY A O 1
ATOM 611 N N . PRO A 1 90 ? -3.088 -1.519 25.040 1.00 7.34 67 PRO A N 1
ATOM 612 C CA . PRO A 1 90 ? -3.743 -0.604 25.961 1.00 7.29 67 PRO A CA 1
ATOM 613 C C . PRO A 1 90 ? -3.703 0.865 25.525 1.00 8.54 67 PRO A C 1
ATOM 614 O O . PRO A 1 90 ? -2.712 1.342 24.966 1.00 8.72 67 PRO A O 1
ATOM 618 N N . CYS A 1 91 ? -4.792 1.564 25.878 1.00 8.02 68 CYS A N 1
ATOM 619 C CA . CYS A 1 91 ? -4.831 2.989 25.977 1.00 7.12 68 CYS A CA 1
ATOM 620 C C . CYS A 1 91 ? -5.144 3.324 27.444 1.00 7.13 68 CYS A C 1
ATOM 621 O O . CYS A 1 91 ? -6.223 3.036 27.910 1.00 7.30 68 CYS A O 1
ATOM 624 N N . ARG A 1 92 ? -4.161 3.896 28.142 1.00 7.33 69 ARG A N 1
ATOM 625 C CA . ARG A 1 92 ? -4.241 3.985 29.614 1.00 7.67 69 ARG A CA 1
ATOM 626 C C . ARG A 1 92 ? -3.303 5.086 30.096 1.00 7.51 69 ARG A C 1
ATOM 627 O O . ARG A 1 92 ? -2.308 5.424 29.460 1.00 8.08 69 ARG A O 1
ATOM 635 N N . VAL A 1 93 ? -3.583 5.546 31.333 1.00 7.68 70 VAL A N 1
ATOM 636 C CA . VAL A 1 93 ? -2.745 6.548 31.998 1.00 7.99 70 VAL A CA 1
ATOM 637 C C . VAL A 1 93 ? -1.611 5.824 32.730 1.00 8.08 70 VAL A C 1
ATOM 638 O O . VAL A 1 93 ? -1.871 4.874 33.484 1.00 10.18 70 VAL A O 1
ATOM 642 N N . VAL A 1 94 ? -0.381 6.319 32.544 1.00 8.39 71 VAL A N 1
ATOM 643 C CA A VAL A 1 94 ? 0.857 5.776 33.079 0.50 10.63 71 VAL A CA 1
ATOM 644 C CA B VAL A 1 94 ? 0.751 5.765 33.241 0.50 9.28 71 VAL A CA 1
ATOM 645 C C . VAL A 1 94 ? 1.595 6.894 33.827 1.00 10.31 71 VAL A C 1
ATOM 646 O O . VAL A 1 94 ? 1.587 8.046 33.370 1.00 10.95 71 VAL A O 1
ATOM 653 N N . ASP A 1 95 ? 2.288 6.523 34.906 1.00 13.43 72 ASP A N 1
ATOM 654 C CA . ASP A 1 95 ? 3.257 7.379 35.577 1.00 14.34 72 ASP A CA 1
ATOM 655 C C . ASP A 1 95 ? 4.589 7.310 34.821 1.00 16.20 72 ASP A C 1
ATOM 656 O O . ASP A 1 95 ? 5.247 6.279 34.837 1.00 19.06 72 ASP A O 1
ATOM 661 N N . ALA A 1 96 ? 4.950 8.399 34.126 1.00 15.04 73 ALA A N 1
ATOM 662 C CA . ALA A 1 96 ? 6.089 8.429 33.214 1.00 18.24 73 ALA A CA 1
ATOM 663 C C . ALA A 1 96 ? 7.415 8.294 33.972 1.00 25.08 73 ALA A C 1
ATOM 664 O O . ALA A 1 96 ? 8.394 7.825 33.419 1.00 42.86 73 ALA A O 1
ATOM 666 N N . PHE A 1 97 ? 7.438 8.719 35.237 1.00 20.48 74 PHE A N 1
ATOM 667 C CA . PHE A 1 97 ? 8.679 8.791 36.030 1.00 33.74 74 PHE A CA 1
ATOM 668 C C . PHE A 1 97 ? 9.078 7.388 36.512 1.00 31.96 74 PHE A C 1
ATOM 669 O O . PHE A 1 97 ? 10.259 7.056 36.577 1.00 35.96 74 PHE A O 1
ATOM 671 N N . SER A 1 98 ? 8.080 6.571 36.854 1.00 27.34 75 SER A N 1
ATOM 672 C CA . SER A 1 98 ? 8.303 5.284 37.516 1.00 33.22 75 SER A CA 1
ATOM 673 C C . SER A 1 98 ? 8.169 4.121 36.516 1.00 28.83 75 SER A C 1
ATOM 674 O O . SER A 1 98 ? 8.149 2.950 36.917 1.00 42.64 75 SER A O 1
ATOM 677 N N . PHE A 1 99 ? 8.111 4.444 35.220 1.00 31.43 76 PHE A N 1
ATOM 678 C CA . PHE A 1 99 ? 8.035 3.454 34.153 1.00 35.75 76 PHE A CA 1
ATOM 679 C C . PHE A 1 99 ? 9.205 2.463 34.236 1.00 33.12 76 PHE A C 1
ATOM 680 O O . PHE A 1 99 ? 10.374 2.863 34.271 1.00 35.34 76 PHE A O 1
ATOM 688 N N . LYS A 1 100 ? 8.870 1.172 34.126 1.00 32.71 77 LYS A N 1
ATOM 689 C CA . LYS A 1 100 ? 9.845 0.116 33.895 1.00 31.88 77 LYS A CA 1
ATOM 690 C C . LYS A 1 100 ? 9.505 -0.614 32.600 1.00 36.29 77 LYS A C 1
ATOM 691 O O . LYS A 1 100 ? 8.347 -0.970 32.366 1.00 35.73 77 LYS A O 1
ATOM 694 N N . PRO A 1 101 ? 10.502 -0.896 31.730 1.00 33.30 78 PRO A N 1
ATOM 695 C CA . PRO A 1 101 ? 10.250 -1.654 30.510 1.00 34.44 78 PRO A CA 1
ATOM 696 C C . PRO A 1 101 ? 9.553 -2.984 30.774 1.00 26.31 78 PRO A C 1
ATOM 697 O O . PRO A 1 101 ? 9.938 -3.721 31.665 1.00 32.67 78 PRO A O 1
ATOM 701 N N . PRO A 1 102 ? 8.537 -3.358 29.972 1.00 32.30 79 PRO A N 1
ATOM 702 C CA . PRO A 1 102 ? 7.975 -4.703 30.024 1.00 29.47 79 PRO A CA 1
ATOM 703 C C . PRO A 1 102 ? 8.955 -5.747 29.471 1.00 37.31 79 PRO A C 1
ATOM 704 O O . PRO A 1 102 ? 9.850 -5.405 28.695 1.00 42.34 79 PRO A O 1
ATOM 708 N N . GLU A 1 103 ? 8.802 -6.992 29.931 1.00 40.60 80 GLU A N 1
ATOM 709 C CA . GLU A 1 103 ? 9.313 -8.179 29.234 1.00 40.79 80 GLU A CA 1
ATOM 710 C C . GLU A 1 103 ? 8.478 -8.414 27.975 1.00 39.29 80 GLU A C 1
ATOM 711 O O . GLU A 1 103 ? 7.292 -8.711 28.041 1.00 35.58 80 GLU A O 1
ATOM 713 N N . ILE A 1 104 ? 9.084 -8.294 26.800 1.00 42.31 81 ILE A N 1
ATOM 714 C CA A ILE A 1 104 ? 8.330 -8.485 25.575 0.50 47.40 81 ILE A CA 1
ATOM 715 C CA B ILE A 1 104 ? 8.320 -8.490 25.589 0.50 51.00 81 ILE A CA 1
ATOM 716 C C . ILE A 1 104 ? 8.391 -9.967 25.185 1.00 47.51 81 ILE A C 1
ATOM 717 O O . ILE A 1 104 ? 9.470 -10.548 25.070 1.00 38.34 81 ILE A O 1
ATOM 726 N N . ASP A 1 105 ? 7.201 -10.560 25.043 1.00 35.34 82 ASP A N 1
ATOM 727 C CA . ASP A 1 105 ? 6.992 -11.947 24.676 1.00 26.94 82 ASP A CA 1
ATOM 728 C C . ASP A 1 105 ? 7.462 -12.161 23.244 1.00 22.91 82 ASP A C 1
ATOM 729 O O . ASP A 1 105 ? 6.945 -11.530 22.323 1.00 24.37 82 ASP A O 1
ATOM 734 N N . PRO A 1 106 ? 8.479 -13.016 23.009 1.00 23.05 83 PRO A N 1
ATOM 735 C CA . PRO A 1 106 ? 9.054 -13.133 21.673 1.00 26.48 83 PRO A CA 1
ATOM 736 C C . PRO A 1 106 ? 8.064 -13.705 20.648 1.00 23.20 83 PRO A C 1
ATOM 737 O O . PRO A 1 106 ? 8.317 -13.600 19.450 1.00 23.47 83 PRO A O 1
ATOM 741 N N . ASN A 1 107 ? 6.930 -14.249 21.110 1.00 16.58 84 ASN A N 1
ATOM 742 C CA . ASN A 1 107 ? 5.910 -14.736 20.198 1.00 16.85 84 ASN A CA 1
ATOM 743 C C . ASN A 1 107 ? 4.916 -13.654 19.744 1.00 14.48 84 ASN A C 1
ATOM 744 O O . ASN A 1 107 ? 4.133 -13.910 18.811 1.00 13.39 84 ASN A O 1
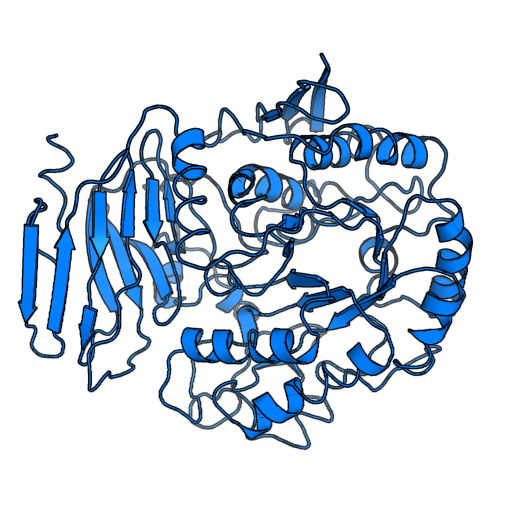ATOM 749 N N . TRP A 1 108 ? 4.951 -12.484 20.395 1.00 13.58 85 TRP A N 1
ATOM 750 C CA . TRP A 1 108 ? 3.985 -11.381 20.173 1.00 11.79 85 TRP A CA 1
ATOM 751 C C . TRP A 1 108 ? 4.690 -10.021 20.198 1.00 10.56 85 TRP A C 1
ATOM 752 O O . TRP A 1 108 ? 4.075 -8.982 20.491 1.00 16.31 85 TRP A O 1
ATOM 763 N N . ARG A 1 109 ? 5.959 -9.993 19.804 1.00 10.65 86 ARG A N 1
ATOM 764 C CA . ARG A 1 109 ? 6.776 -8.781 19.954 1.00 12.86 86 ARG A CA 1
ATOM 765 C C . ARG A 1 109 ? 6.146 -7.583 19.233 1.00 12.75 86 ARG A C 1
ATOM 766 O O . ARG A 1 109 ? 6.210 -6.428 19.734 1.00 15.00 86 ARG A O 1
ATOM 774 N N . TYR A 1 110 ? 5.528 -7.806 18.068 1.00 10.32 87 TYR A N 1
ATOM 775 C CA . TYR A 1 110 ? 5.113 -6.687 17.221 1.00 9.21 87 TYR A CA 1
ATOM 776 C C . TYR A 1 110 ? 3.716 -6.166 17.578 1.00 9.88 87 TYR A C 1
ATOM 777 O O . TYR A 1 110 ? 3.384 -5.034 17.176 1.00 11.27 87 TYR A O 1
ATOM 786 N N . THR A 1 111 ? 2.907 -6.922 18.324 1.00 9.87 88 THR A N 1
ATOM 787 C CA . THR A 1 111 ? 1.728 -6.311 18.916 1.00 10.84 88 THR A CA 1
ATOM 788 C C . THR A 1 111 ? 2.135 -5.302 20.001 1.00 10.36 88 THR A C 1
ATOM 789 O O . THR A 1 111 ? 1.435 -4.300 20.210 1.00 13.09 88 THR A O 1
ATOM 793 N N . ALA A 1 112 ? 3.260 -5.538 20.682 1.00 10.08 89 ALA A N 1
ATOM 794 C CA . ALA A 1 112 ? 3.677 -4.650 21.718 1.00 9.99 89 ALA A CA 1
ATOM 795 C C . ALA A 1 112 ? 4.255 -3.371 21.101 1.00 10.15 89 ALA A C 1
ATOM 796 O O . ALA A 1 112 ? 3.989 -2.274 21.601 1.00 10.89 89 ALA A O 1
ATOM 798 N N . SER A 1 113 ? 4.999 -3.498 19.997 1.00 10.10 90 SER A N 1
ATOM 799 C CA . SER A 1 113 ? 5.620 -2.316 19.357 1.00 9.25 90 SER A CA 1
ATOM 800 C C . SER A 1 113 ? 6.150 -2.682 17.971 1.00 9.63 90 SER A C 1
ATOM 801 O O . SER A 1 113 ? 6.755 -3.728 17.795 1.00 10.52 90 SER A O 1
ATOM 804 N N . VAL A 1 114 ? 6.021 -1.751 17.023 1.00 9.03 91 VAL A N 1
ATOM 805 C CA . VAL A 1 114 ? 6.645 -1.848 15.702 1.00 8.09 91 VAL A CA 1
ATOM 806 C C . VAL A 1 114 ? 8.104 -1.373 15.740 1.00 9.51 91 VAL A C 1
ATOM 807 O O . VAL A 1 114 ? 8.855 -1.613 14.771 1.00 10.29 91 VAL A O 1
ATOM 811 N N . VAL A 1 115 ? 8.497 -0.758 16.859 1.00 10.18 92 VAL A N 1
ATOM 812 C CA . VAL A 1 115 ? 9.871 -0.340 17.135 1.00 10.50 92 VAL A CA 1
ATOM 813 C C . VAL A 1 115 ? 10.286 -0.885 18.495 1.00 9.98 92 VAL A C 1
ATOM 814 O O . VAL A 1 115 ? 10.437 -0.153 19.464 1.00 11.14 92 VAL A O 1
ATOM 818 N N . PRO A 1 116 ? 10.339 -2.216 18.660 1.00 12.54 93 PRO A N 1
ATOM 819 C CA . PRO A 1 116 ? 10.499 -2.817 19.983 1.00 14.33 93 PRO A CA 1
ATOM 820 C C . PRO A 1 116 ? 11.796 -2.417 20.705 1.00 14.01 93 PRO A C 1
ATOM 821 O O . PRO A 1 116 ? 11.860 -2.557 21.929 1.00 17.39 93 PRO A O 1
ATOM 825 N N . ASP A 1 117 ? 12.789 -1.883 19.973 1.00 13.57 94 ASP A N 1
ATOM 826 C CA . ASP A 1 117 ? 14.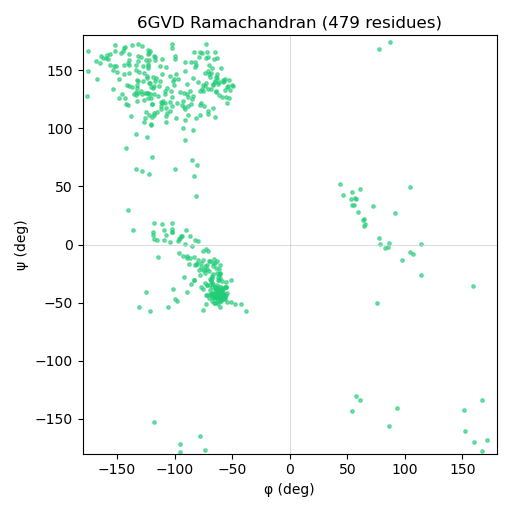016 -1.343 20.601 1.00 14.43 94 ASP A CA 1
ATOM 827 C C . ASP A 1 117 ? 13.687 -0.182 21.553 1.00 15.24 94 ASP A C 1
ATOM 828 O O . ASP A 1 117 ? 14.456 0.104 22.474 1.00 18.35 94 ASP A O 1
ATOM 833 N N . VAL A 1 118 ? 12.599 0.538 21.269 1.00 13.30 95 VAL A N 1
ATOM 834 C CA . VAL A 1 118 ? 12.167 1.640 22.095 1.00 12.01 95 VAL A CA 1
ATOM 835 C C . VAL A 1 118 ? 11.514 1.079 23.359 1.00 15.60 95 VAL A C 1
ATOM 836 O O . VAL A 1 118 ? 11.966 1.334 24.475 1.00 18.06 95 VAL A O 1
ATOM 840 N N . LEU A 1 119 ? 10.499 0.237 23.169 1.00 17.29 96 LEU A N 1
ATOM 841 C CA . LEU A 1 119 ? 9.699 -0.256 24.284 1.00 21.71 96 LEU A CA 1
ATOM 842 C C . LEU A 1 119 ? 10.537 -1.066 25.280 1.00 25.62 96 LEU A C 1
ATOM 843 O O . LEU A 1 119 ? 10.178 -1.151 26.480 1.00 27.54 96 LEU A O 1
ATOM 848 N N . GLU A 1 120 ? 11.620 -1.701 24.814 1.00 19.75 97 GLU A N 1
ATOM 849 C CA . GLU A 1 120 ? 12.419 -2.515 25.738 1.00 25.88 97 GLU A CA 1
ATOM 850 C C . GLU A 1 120 ? 13.276 -1.621 26.649 1.00 26.12 97 GLU A C 1
ATOM 851 O O . GLU A 1 120 ? 13.878 -2.121 27.581 1.00 32.72 97 GLU A O 1
ATOM 857 N N . ARG A 1 121 ? 13.278 -0.304 26.418 1.00 24.71 98 ARG A N 1
ATOM 858 C CA . ARG A 1 121 ? 14.126 0.660 27.165 1.00 27.28 98 ARG A CA 1
ATOM 859 C C . ARG A 1 121 ? 13.276 1.777 27.791 1.00 23.90 98 ARG A C 1
ATOM 860 O O . ARG A 1 121 ? 13.584 2.231 28.888 1.00 23.97 98 ARG A O 1
ATOM 864 N N . ASN A 1 122 ? 12.273 2.275 27.061 1.00 17.66 99 ASN A N 1
ATOM 865 C CA . ASN A 1 122 ? 11.629 3.545 27.389 1.00 13.88 99 ASN A CA 1
ATOM 866 C C . ASN A 1 122 ? 10.118 3.459 27.160 1.00 12.93 99 ASN A C 1
ATOM 867 O O . ASN A 1 122 ? 9.670 2.711 26.313 1.00 13.69 99 ASN A O 1
ATOM 872 N N . LEU A 1 123 ? 9.366 4.316 27.862 1.00 12.30 100 LEU A N 1
ATOM 873 C CA A LEU A 1 123 ? 7.926 4.447 27.661 0.50 11.22 100 LEU A CA 1
ATOM 874 C CA B LEU A 1 123 ? 7.925 4.476 27.671 0.50 12.13 100 LEU A CA 1
ATOM 875 C C . LEU A 1 123 ? 7.655 4.914 26.224 1.00 10.09 100 LEU A C 1
ATOM 876 O O . LEU A 1 123 ? 8.284 5.845 25.718 1.00 12.26 100 LEU A O 1
ATOM 885 N N . GLN A 1 124 ? 6.747 4.199 25.553 1.00 9.92 101 GLN A N 1
ATOM 886 C CA . GLN A 1 124 ? 6.378 4.444 24.159 1.00 8.38 101 GLN A CA 1
ATOM 887 C C . GLN A 1 124 ? 4.872 4.745 24.076 1.00 9.18 101 GLN A C 1
ATOM 888 O O . GLN A 1 124 ? 4.069 4.085 24.724 1.00 11.31 101 GLN A O 1
ATOM 894 N N . SER A 1 125 ? 4.493 5.724 23.251 1.00 8.27 102 SER A N 1
ATOM 895 C CA . SER A 1 125 ? 3.099 5.951 22.889 1.00 7.50 102 SER A CA 1
ATOM 896 C C . SER A 1 125 ? 3.031 6.118 21.368 1.00 7.53 102 SER A C 1
ATOM 897 O O . SER A 1 125 ? 3.756 6.902 20.799 1.00 9.80 102 SER A O 1
ATOM 900 N N . ASP A 1 126 ? 2.065 5.449 20.738 1.00 7.66 103 ASP A N 1
ATOM 901 C CA . ASP A 1 126 ? 1.952 5.471 19.279 1.00 7.32 103 ASP A CA 1
ATOM 902 C C . ASP A 1 126 ? 0.858 6.471 18.885 1.00 7.31 103 ASP A C 1
ATOM 903 O O . ASP A 1 126 ? -0.241 6.432 19.474 1.00 7.05 103 ASP A O 1
ATOM 908 N N . TYR A 1 127 ? 1.138 7.279 17.843 1.00 6.53 104 TYR A N 1
ATOM 909 C CA . TYR A 1 127 ? 0.202 8.188 17.182 1.00 7.27 104 TYR A CA 1
ATOM 910 C C . TYR A 1 127 ? -0.106 9.472 17.981 1.00 7.20 104 TYR A C 1
ATOM 911 O O . TYR A 1 127 ? -0.032 10.576 17.422 1.00 7.46 104 TYR A O 1
ATOM 920 N N . PHE A 1 128 ? -0.470 9.324 19.258 1.00 7.72 105 PHE A N 1
ATOM 921 C CA . PHE A 1 128 ? -0.784 10.479 20.116 1.00 7.77 105 PHE A CA 1
ATOM 922 C C . PHE A 1 128 ? -0.363 10.166 21.545 1.00 6.94 105 PHE A C 1
ATOM 923 O O . PHE A 1 128 ? -0.152 9.012 21.906 1.00 7.14 105 PHE A O 1
ATOM 931 N N . VAL A 1 129 ? -0.300 11.225 22.360 1.00 7.78 106 VAL A N 1
ATOM 932 C CA . VAL A 1 129 ? -0.133 11.121 23.803 1.00 7.60 106 VAL A CA 1
ATOM 933 C C . VAL A 1 129 ? -0.840 12.332 24.391 1.00 8.64 106 VAL A C 1
ATOM 934 O O . VAL A 1 129 ? -0.895 13.388 23.759 1.00 9.65 106 VAL A O 1
ATOM 938 N N . ALA A 1 130 ? -1.390 12.154 25.600 1.00 8.66 107 ALA A N 1
ATOM 939 C CA . ALA A 1 130 ? -2.080 13.259 26.228 1.00 9.23 107 ALA A CA 1
ATOM 940 C C . ALA A 1 130 ? -1.667 13.405 27.691 1.00 10.22 107 ALA A C 1
ATOM 941 O O . ALA A 1 130 ? -1.234 12.472 28.336 1.00 9.60 107 ALA A O 1
ATOM 943 N N . GLU A 1 131 ? -1.804 14.636 28.184 1.00 11.27 108 GLU A N 1
ATOM 944 C CA . GLU A 1 131 ? -1.763 14.922 29.631 1.00 11.23 108 GLU A CA 1
ATOM 945 C C . GLU A 1 131 ? -2.962 15.803 29.943 1.00 10.43 108 GLU A C 1
ATOM 946 O O . GLU A 1 131 ? -3.632 16.301 29.051 1.00 10.81 108 GLU A O 1
ATOM 952 N N . GLU A 1 132 ? -3.211 16.057 31.229 1.00 10.92 109 GLU A N 1
ATOM 953 C CA . GLU A 1 132 ? -4.265 17.000 31.554 1.00 10.12 109 GLU A CA 1
ATOM 954 C C . GLU A 1 132 ? -4.009 18.326 30.823 1.00 9.47 109 GLU A C 1
ATOM 955 O O . GLU A 1 132 ? -2.955 18.964 31.016 1.00 10.91 109 GLU A O 1
ATOM 961 N N . GLY A 1 133 ? -4.979 18.745 30.010 1.00 8.83 110 GLY A N 1
ATOM 962 C CA . GLY A 1 133 ? -4.940 20.027 29.321 1.00 9.93 110 GLY A CA 1
ATOM 963 C C . GLY A 1 133 ? -4.191 20.058 27.991 1.00 9.44 110 GLY A C 1
ATOM 964 O O . GLY A 1 133 ? -4.192 21.102 27.360 1.00 9.35 110 GLY A O 1
ATOM 965 N N . LYS A 1 134 ? -3.572 18.948 27.544 1.00 9.44 111 LYS A N 1
ATOM 966 C CA A LYS A 1 134 ? -2.701 18.995 26.345 0.50 11.70 111 LYS A CA 1
ATOM 967 C CA B LYS A 1 134 ? -2.711 18.995 26.345 0.50 12.16 111 LYS A CA 1
ATOM 968 C C . LYS A 1 134 ? -2.744 17.660 25.587 1.00 11.37 111 LYS A C 1
ATOM 969 O O . LYS A 1 134 ? -2.615 16.603 26.175 1.00 12.73 111 LYS A O 1
ATOM 980 N N . VAL A 1 135 ? -2.865 17.758 24.253 1.00 9.05 112 VAL A N 1
ATOM 981 C CA . VAL A 1 135 ? -2.765 16.589 23.349 1.00 7.90 112 VAL A CA 1
ATOM 982 C C . VAL A 1 135 ? -1.666 16.860 22.314 1.00 8.59 112 VAL A C 1
ATOM 983 O O . VAL A 1 135 ? -1.617 17.921 21.711 1.00 8.59 112 VAL A O 1
ATOM 987 N N . TYR A 1 136 ? -0.767 15.887 22.165 1.00 7.79 113 TYR A N 1
ATOM 988 C CA . TYR A 1 136 ? 0.179 15.856 21.060 1.00 9.35 113 TYR A CA 1
ATOM 989 C C . TYR A 1 136 ? -0.240 14.697 20.146 1.00 9.53 113 TYR A C 1
ATOM 990 O O . TYR A 1 136 ? -0.359 13.565 20.626 1.00 9.65 113 TYR A O 1
ATOM 999 N N . GLY A 1 137 ? -0.492 14.964 18.855 1.00 7.85 114 GLY A N 1
ATOM 1000 C CA . GLY A 1 137 ? -1.034 13.903 18.031 1.00 7.53 114 GLY A CA 1
ATOM 1001 C C . GLY A 1 137 ? -0.681 14.083 16.571 1.00 7.38 114 GLY A C 1
ATOM 1002 O O . GLY A 1 137 ? -0.796 15.171 16.009 1.00 8.85 114 GLY A O 1
ATOM 1003 N N . PHE A 1 138 ? -0.242 12.984 15.950 1.00 7.01 115 PHE A N 1
ATOM 1004 C CA . PHE A 1 138 ? -0.006 12.961 14.503 1.00 7.28 115 PHE A CA 1
ATOM 1005 C C . PHE A 1 138 ? -1.333 12.674 13.797 1.00 7.38 115 PHE A C 1
ATOM 1006 O O . PHE A 1 138 ? -2.134 11.843 14.226 1.00 8.29 115 PHE A O 1
ATOM 1014 N N . LEU A 1 139 ? -1.514 13.319 12.630 1.00 8.13 116 LEU A N 1
ATOM 1015 C CA . LEU A 1 139 ? -2.816 13.243 11.934 1.00 8.30 116 LEU A CA 1
ATOM 1016 C C . LEU A 1 139 ? -2.900 12.052 10.968 1.00 7.64 116 LEU A C 1
ATOM 1017 O O . LEU A 1 139 ? -4.004 11.769 10.505 1.00 9.11 116 LEU A O 1
ATOM 1022 N N . SER A 1 140 ? -1.772 11.407 10.687 1.00 8.99 117 SER A N 1
ATOM 1023 C CA . SER A 1 140 ? -1.744 10.307 9.708 1.00 9.01 117 SER A CA 1
ATOM 1024 C C . SER A 1 140 ? -0.554 9.394 10.004 1.00 7.66 117 SER A C 1
ATOM 1025 O O . SER A 1 140 ? 0.409 9.785 10.690 1.00 7.57 117 SER A O 1
ATOM 1028 N N . SER A 1 141 ? -0.608 8.190 9.411 1.00 7.25 118 SER A N 1
ATOM 1029 C CA . SER A 1 141 ? 0.514 7.290 9.307 1.00 6.52 118 SER A CA 1
ATOM 1030 C C . SER A 1 141 ? 0.421 6.629 7.928 1.00 6.97 118 SER A C 1
ATOM 1031 O O . SER A 1 141 ? -0.150 5.526 7.799 1.00 8.72 118 SER A O 1
ATOM 1034 N N . LYS A 1 142 ? 0.928 7.330 6.898 1.00 8.91 119 LYS A N 1
ATOM 1035 C CA . LYS A 1 142 ? 0.858 6.892 5.486 1.00 8.46 119 LYS A CA 1
ATOM 1036 C C . LYS A 1 142 ? 2.205 6.295 5.061 1.00 8.63 119 LYS A C 1
ATOM 1037 O O . LYS A 1 142 ? 2.232 5.324 4.295 1.00 9.77 119 LYS A O 1
ATOM 1043 N N . ILE A 1 143 ? 3.310 6.888 5.524 1.00 8.51 120 ILE A N 1
ATOM 1044 C CA . ILE A 1 143 ? 4.650 6.463 5.163 1.00 8.18 120 ILE A CA 1
ATOM 1045 C C . ILE A 1 143 ? 5.445 6.081 6.416 1.00 8.94 120 ILE A C 1
ATOM 1046 O O . ILE A 1 143 ? 5.970 4.974 6.548 1.00 9.21 120 ILE A O 1
ATOM 1051 N N . ALA A 1 144 ? 5.549 7.035 7.347 1.00 8.19 121 ALA A N 1
ATOM 1052 C CA . ALA A 1 144 ? 6.278 6.808 8.593 1.00 8.51 121 ALA A CA 1
ATOM 1053 C C . ALA A 1 144 ? 5.357 6.267 9.689 1.00 6.76 121 ALA A C 1
ATOM 1054 O O . ALA A 1 144 ? 4.147 6.468 9.653 1.00 7.90 121 ALA A O 1
ATOM 1056 N N . HIS A 1 145 ? 5.964 5.599 10.676 1.00 7.89 122 HIS A N 1
ATOM 1057 C CA . HIS A 1 145 ? 5.290 5.293 11.918 1.00 7.68 122 HIS A CA 1
ATOM 1058 C C . HIS A 1 145 ? 5.536 6.427 12.914 1.00 7.47 122 HIS A C 1
ATOM 1059 O O . HIS A 1 145 ? 6.674 6.626 13.317 1.00 8.23 122 HIS A O 1
ATOM 1066 N N . PRO A 1 146 ? 4.493 7.165 13.355 1.00 8.05 123 PRO A N 1
ATOM 1067 C CA . PRO A 1 146 ? 4.661 8.251 14.322 1.00 8.33 123 PRO A CA 1
ATOM 1068 C C . PRO A 1 146 ? 4.493 7.767 15.759 1.00 7.27 123 PRO A C 1
ATOM 1069 O O . PRO A 1 146 ? 3.496 7.116 16.092 1.00 8.58 123 PRO A O 1
ATOM 1073 N N . PHE A 1 147 ? 5.468 8.131 16.585 1.00 7.50 124 PHE A N 1
ATOM 1074 C CA . PHE A 1 147 ? 5.397 7.715 17.984 1.00 7.53 124 PHE A CA 1
ATOM 1075 C C . PHE A 1 147 ? 6.112 8.719 18.871 1.00 7.31 124 PHE A C 1
ATOM 1076 O O . PHE A 1 147 ? 6.801 9.611 18.422 1.00 9.49 124 PHE A O 1
ATOM 1084 N N . PHE A 1 148 ? 5.936 8.492 20.173 1.00 8.03 125 PHE A N 1
ATOM 1085 C CA . PHE A 1 148 ? 6.541 9.285 21.247 1.00 7.57 125 PHE A CA 1
ATOM 1086 C C . PHE A 1 148 ? 7.327 8.342 22.159 1.00 8.31 125 PHE A C 1
ATOM 1087 O O . PHE A 1 148 ? 6.867 7.239 22.431 1.00 9.80 125 PHE A O 1
ATOM 1095 N N . ALA A 1 149 ? 8.455 8.826 22.684 1.00 9.61 126 ALA A N 1
ATOM 1096 C CA . ALA A 1 149 ? 9.189 8.111 23.718 1.00 10.49 126 ALA A CA 1
ATOM 1097 C C . ALA A 1 149 ? 9.498 9.077 24.860 1.00 10.91 126 ALA A C 1
ATOM 1098 O O . ALA A 1 149 ? 9.730 10.267 24.602 1.00 12.71 126 ALA A O 1
ATOM 1100 N N . VAL A 1 150 ? 9.560 8.562 26.091 1.00 10.93 127 VAL A N 1
ATOM 1101 C CA . VAL A 1 150 ? 10.137 9.318 27.199 1.00 11.82 127 VAL A CA 1
ATOM 1102 C C . VAL A 1 150 ? 11.584 8.857 27.420 1.00 10.92 127 VAL A C 1
ATOM 1103 O O . VAL A 1 150 ? 11.861 7.718 27.792 1.00 14.44 127 VAL A O 1
ATOM 1107 N N . GLU A 1 151 ? 12.500 9.764 27.058 1.00 15.43 128 GLU A N 1
ATOM 1108 C CA . GLU A 1 151 ? 13.938 9.512 26.939 1.00 16.22 128 GLU A CA 1
ATOM 1109 C C . GLU A 1 151 ? 14.650 10.453 27.928 1.00 19.99 128 GLU A C 1
ATOM 1110 O O . GLU A 1 151 ? 14.603 11.670 27.789 1.00 21.30 128 GLU A O 1
ATOM 1116 N N . ASP A 1 152 ? 15.214 9.882 28.999 1.00 22.36 129 ASP A N 1
ATOM 1117 C CA . ASP A 1 152 ? 15.863 10.638 30.079 1.00 26.74 129 ASP A CA 1
ATOM 1118 C C . ASP A 1 152 ? 15.018 11.864 30.481 1.00 21.19 129 ASP A C 1
ATOM 1119 O O . ASP A 1 152 ? 15.537 12.987 30.572 1.00 25.09 129 ASP A O 1
ATOM 1124 N N . GLY A 1 153 ? 13.728 11.641 30.781 1.00 18.73 130 GLY A N 1
ATOM 1125 C CA . GLY A 1 153 ? 12.820 12.680 31.320 1.00 18.84 130 GLY A CA 1
ATOM 1126 C C . GLY A 1 153 ? 12.295 13.668 30.275 1.00 19.51 130 GLY A C 1
ATOM 1127 O O . GLY A 1 153 ? 11.631 14.658 30.627 1.00 21.04 130 GLY A O 1
ATOM 1128 N N . GLU A 1 154 ? 12.587 13.452 28.987 1.00 17.10 131 GLU A N 1
ATOM 1129 C CA . GLU A 1 154 ? 12.036 14.314 27.924 1.00 14.20 131 GLU A CA 1
ATOM 1130 C C . GLU A 1 154 ? 11.046 13.504 27.069 1.00 12.48 131 GLU A C 1
ATOM 1131 O O . GLU A 1 154 ? 11.310 12.336 26.730 1.00 15.00 131 GLU A O 1
ATOM 1137 N N . LEU A 1 155 ? 9.935 14.147 26.681 1.00 11.81 132 LEU A N 1
ATOM 1138 C CA . LEU A 1 155 ? 8.994 13.589 25.704 1.00 11.44 132 LEU A CA 1
ATOM 1139 C C . LEU A 1 155 ? 9.466 13.947 24.292 1.00 9.01 132 LEU A C 1
ATOM 1140 O O . LEU A 1 155 ? 9.624 15.123 23.987 1.00 12.76 132 LEU A O 1
ATOM 1145 N N . VAL A 1 156 ? 9.726 12.928 23.465 1.00 10.79 133 VAL A N 1
ATOM 1146 C CA . VAL A 1 156 ? 10.263 13.130 22.144 1.00 10.79 133 VAL A CA 1
ATOM 1147 C C . VAL A 1 156 ? 9.314 12.499 21.125 1.00 9.97 133 VAL A C 1
ATOM 1148 O O . VAL A 1 156 ? 8.986 11.309 21.244 1.00 10.78 133 VAL A O 1
ATOM 1152 N N . ALA A 1 157 ? 8.889 13.293 20.137 1.00 9.45 134 ALA A N 1
ATOM 1153 C CA . ALA A 1 157 ? 8.064 12.805 19.015 1.00 8.56 134 ALA A CA 1
ATOM 1154 C C . ALA A 1 157 ? 8.965 12.480 17.834 1.00 8.72 134 ALA A C 1
ATOM 1155 O O . ALA A 1 157 ? 9.830 13.292 17.455 1.00 10.55 134 ALA A O 1
ATOM 1157 N N . TYR A 1 158 ? 8.745 11.285 17.279 1.00 8.48 135 TYR A N 1
ATOM 1158 C CA . TYR A 1 158 ? 9.536 10.713 16.175 1.00 8.90 135 TYR A CA 1
ATOM 1159 C C . TYR A 1 158 ? 8.619 10.288 15.025 1.00 8.26 135 TYR A C 1
ATOM 1160 O O . TYR A 1 158 ? 7.483 9.826 15.234 1.00 9.11 135 TYR A O 1
ATOM 1169 N N . LEU A 1 159 ? 9.173 10.409 13.816 1.00 9.60 136 LEU A N 1
ATOM 1170 C CA . LEU A 1 159 ? 8.666 9.710 12.628 1.00 10.15 136 LEU A CA 1
ATOM 1171 C C . LEU A 1 159 ? 9.695 8.659 12.196 1.00 8.35 136 LEU A C 1
ATOM 1172 O O . LEU A 1 159 ? 10.814 8.996 11.845 1.00 9.94 136 LEU A O 1
ATOM 1177 N N . GLU A 1 160 ? 9.294 7.380 12.253 1.00 8.59 137 GLU A N 1
ATOM 1178 C CA . GLU A 1 160 ? 10.184 6.267 11.901 1.00 8.73 137 GLU A CA 1
ATOM 1179 C C . GLU A 1 160 ? 9.985 5.885 10.426 1.00 8.39 137 GLU A C 1
ATOM 1180 O O . GLU A 1 160 ? 8.866 5.504 10.025 1.00 8.79 137 GLU A O 1
ATOM 1186 N N . TYR A 1 161 ? 11.073 5.993 9.645 1.00 10.29 138 TYR A N 1
ATOM 1187 C CA . TYR A 1 161 ? 11.045 5.679 8.206 1.00 9.26 138 TYR A CA 1
ATOM 1188 C C . TYR A 1 161 ? 11.691 4.316 7.882 1.00 11.34 138 TYR A C 1
ATOM 1189 O O . TYR A 1 161 ? 11.793 3.974 6.694 1.00 11.68 138 TYR A O 1
ATOM 1198 N N . PHE A 1 162 ? 12.161 3.553 8.876 1.00 11.16 139 PHE A N 1
ATOM 1199 C CA . PHE A 1 162 ? 12.601 2.156 8.678 1.00 12.04 139 PHE A CA 1
ATOM 1200 C C . PHE A 1 162 ? 13.697 2.076 7.611 1.00 13.29 139 PHE A C 1
ATOM 1201 O O . PHE A 1 162 ? 13.701 1.154 6.752 1.00 15.36 139 PHE A O 1
ATOM 1209 N N . ASP A 1 163 ? 14.609 3.048 7.651 1.00 12.26 140 ASP A N 1
ATOM 1210 C CA . ASP A 1 163 ? 15.818 3.065 6.802 1.00 15.70 140 ASP A CA 1
ATOM 1211 C C . ASP A 1 163 ? 15.497 3.191 5.302 1.00 15.25 140 ASP A C 1
ATOM 1212 O O . ASP A 1 163 ? 16.385 3.020 4.474 1.00 21.56 140 ASP A O 1
ATOM 1217 N N . VAL A 1 164 ? 14.270 3.593 4.953 1.00 14.32 141 VAL A N 1
ATOM 1218 C CA . VAL A 1 164 ? 13.916 3.827 3.543 1.00 13.12 141 VAL A CA 1
ATOM 1219 C C . VAL A 1 164 ? 14.440 5.201 3.086 1.00 12.27 141 VAL A C 1
ATOM 1220 O O . VAL A 1 164 ? 14.426 6.189 3.834 1.00 14.72 141 VAL A O 1
ATOM 1224 N N . GLU A 1 165 ? 14.947 5.240 1.848 1.00 17.13 142 GLU A N 1
ATOM 1225 C CA . GLU A 1 165 ? 15.469 6.445 1.195 1.00 20.39 142 GLU A CA 1
ATOM 1226 C C . GLU A 1 165 ? 14.427 6.987 0.205 1.00 18.15 142 GLU A C 1
ATOM 1227 O O . GLU A 1 165 ? 13.777 6.210 -0.505 1.00 22.72 142 GLU A O 1
ATOM 1233 N N . PHE A 1 166 ? 14.313 8.319 0.151 1.00 18.07 143 PHE A N 1
ATOM 1234 C CA . PHE A 1 166 ? 13.377 9.022 -0.727 1.00 17.07 143 PHE A CA 1
ATOM 1235 C C . PHE A 1 166 ? 14.160 9.983 -1.629 1.00 22.27 143 PHE A C 1
ATOM 1236 O O . PHE A 1 166 ? 14.724 10.981 -1.157 1.00 23.94 143 PHE A O 1
ATOM 1244 N N . ASP A 1 167 ? 14.196 9.665 -2.925 1.00 23.22 144 ASP A N 1
ATOM 1245 C CA . ASP A 1 167 ? 14.908 10.476 -3.907 1.00 27.52 144 ASP A CA 1
ATOM 1246 C C . ASP A 1 167 ? 14.259 11.861 -4.021 1.00 21.96 144 ASP A C 1
ATOM 1247 O O . ASP A 1 167 ? 14.955 12.855 -4.240 1.00 36.80 144 ASP A O 1
ATOM 1252 N N . ASP A 1 168 ? 12.926 11.902 -3.974 1.00 21.04 145 ASP A N 1
ATOM 1253 C CA . ASP A 1 168 ? 12.166 13.146 -4.039 1.00 22.47 145 ASP A CA 1
ATOM 1254 C C . ASP A 1 168 ? 11.358 13.340 -2.747 1.00 20.97 145 ASP A C 1
ATOM 1255 O O . ASP A 1 168 ? 11.091 12.379 -2.030 1.00 20.45 145 ASP A O 1
ATOM 1260 N N . PHE A 1 169 ? 10.913 14.578 -2.510 1.00 19.45 146 PHE A N 1
ATOM 1261 C CA . PHE A 1 169 ? 10.164 14.912 -1.301 1.00 16.42 146 PHE A CA 1
ATOM 1262 C C . PHE A 1 169 ? 8.898 14.052 -1.205 1.00 16.44 146 PHE A C 1
ATOM 1263 O O . PHE A 1 169 ? 8.189 13.851 -2.198 1.00 17.76 146 PHE A O 1
ATOM 1271 N N . VAL A 1 170 ? 8.601 13.614 0.024 1.00 13.97 147 VAL A N 1
ATOM 1272 C CA . VAL A 1 170 ? 7.329 13.039 0.417 1.00 12.66 147 VAL A CA 1
ATOM 1273 C C . VAL A 1 170 ? 6.774 13.861 1.574 1.00 13.74 147 VAL A C 1
ATOM 1274 O O . VAL A 1 170 ? 7.528 14.476 2.341 1.00 13.92 147 VAL A O 1
ATOM 1278 N N . PRO A 1 171 ? 5.441 13.884 1.762 1.00 12.18 148 PRO A N 1
ATOM 1279 C CA . PRO A 1 171 ? 4.871 14.629 2.880 1.00 12.97 148 PRO A CA 1
ATOM 1280 C C . PRO A 1 171 ? 5.226 14.042 4.251 1.00 12.49 148 PRO A C 1
ATOM 1281 O O . PRO A 1 171 ? 5.189 12.817 4.423 1.00 11.81 148 PRO A O 1
ATOM 1285 N N . LEU A 1 172 ? 5.558 14.916 5.215 1.00 12.20 149 LEU A N 1
ATOM 1286 C CA . LEU A 1 172 ? 5.549 14.556 6.649 1.00 10.47 149 LEU A CA 1
ATOM 1287 C C . LEU A 1 172 ? 4.137 14.126 7.051 1.00 11.07 149 LEU A C 1
ATOM 1288 O O . LEU A 1 172 ? 3.159 14.667 6.563 1.00 12.22 149 LEU A O 1
ATOM 1293 N N . GLU A 1 173 ? 4.051 13.252 8.061 1.00 10.74 150 GLU A N 1
ATOM 1294 C CA . GLU A 1 173 ? 2.798 13.072 8.786 1.00 9.46 150 GLU A CA 1
ATOM 1295 C C . GLU A 1 173 ? 2.639 14.300 9.681 1.00 9.18 150 GLU A C 1
ATOM 1296 O O . GLU A 1 173 ? 3.520 14.565 10.498 1.00 10.51 150 GLU A O 1
ATOM 1302 N N . PRO A 1 174 ? 1.565 15.098 9.511 1.00 10.19 151 PRO A N 1
ATOM 1303 C CA . PRO A 1 174 ? 1.412 16.311 10.320 1.00 9.72 151 PRO A CA 1
ATOM 1304 C C . PRO A 1 174 ? 1.270 16.017 11.822 1.00 10.79 151 PRO A C 1
ATOM 1305 O O . PRO A 1 174 ? 0.707 14.979 12.214 1.00 11.66 151 PRO A O 1
ATOM 1309 N N . LEU A 1 175 ? 1.804 16.937 12.635 1.00 10.40 152 LEU A N 1
ATOM 1310 C CA . LEU A 1 175 ? 1.720 16.865 14.110 1.00 8.50 152 LEU A CA 1
ATOM 1311 C C . LEU A 1 175 ? 0.939 18.080 14.615 1.00 9.56 152 LEU A C 1
ATOM 1312 O O . LEU A 1 175 ? 1.249 19.210 14.210 1.00 10.68 152 LEU A O 1
ATOM 1317 N N . VAL A 1 176 ? -0.064 17.837 15.463 1.00 8.73 153 VAL A N 1
ATOM 1318 C CA . VAL A 1 176 ? -0.728 18.919 16.161 1.00 9.83 153 VAL A CA 1
ATOM 1319 C C . VAL A 1 176 ? -0.411 18.867 17.669 1.00 10.36 153 VAL A C 1
ATOM 1320 O O . VAL A 1 176 ? -0.168 17.800 18.268 1.00 9.46 153 VAL A O 1
ATOM 1324 N N . VAL A 1 177 ? -0.349 20.088 18.245 1.00 8.71 154 VAL A N 1
ATOM 1325 C CA . VAL A 1 177 ? -0.162 20.308 19.687 1.00 8.58 154 VAL A CA 1
ATOM 1326 C C . VAL A 1 177 ? -1.308 21.196 20.160 1.00 9.39 154 VAL A C 1
ATOM 1327 O O . VAL A 1 177 ? -1.380 22.390 19.766 1.00 9.42 154 VAL A O 1
ATOM 1331 N N . LEU A 1 178 ? -2.240 20.614 20.919 1.00 8.70 155 LEU A N 1
ATOM 1332 C CA . LEU A 1 178 ? -3.505 21.287 21.271 1.00 9.73 155 LEU A CA 1
ATOM 1333 C C . LEU A 1 178 ? -3.542 21.493 22.790 1.00 8.84 155 LEU A C 1
ATOM 1334 O O . LEU A 1 178 ? -3.107 20.629 23.540 1.00 9.83 155 LEU A O 1
ATOM 1339 N N . GLU A 1 179 ? -4.099 22.634 23.219 1.00 9.32 156 GLU A N 1
ATOM 1340 C CA . GLU A 1 179 ? -4.177 22.966 24.656 1.00 9.35 156 GLU A CA 1
ATOM 1341 C C . GLU A 1 179 ? -5.558 23.544 24.961 1.00 8.70 156 GLU A C 1
ATOM 1342 O O . GLU A 1 179 ? -6.021 24.463 24.275 1.00 10.65 156 GLU A O 1
ATOM 1348 N N . ASP A 1 180 ? -6.143 23.067 26.065 1.00 9.42 157 ASP A N 1
ATOM 1349 C CA . ASP A 1 180 ? -7.405 23.550 26.599 1.00 9.33 157 ASP A CA 1
ATOM 1350 C C . ASP A 1 180 ? -7.626 22.806 27.906 1.00 11.27 157 ASP A C 1
ATOM 1351 O O . ASP A 1 180 ? -7.246 21.634 28.002 1.00 12.47 157 ASP A O 1
ATOM 1356 N N . PRO A 1 181 ? -8.304 23.392 28.914 1.00 10.41 158 PRO A N 1
ATOM 1357 C CA . PRO A 1 181 ? -8.558 22.641 30.142 1.00 11.81 158 PRO A CA 1
ATOM 1358 C C . PRO A 1 181 ? -9.467 21.417 29.944 1.00 11.69 158 PRO A C 1
ATOM 1359 O O . PRO A 1 181 ? -9.410 20.480 30.767 1.00 14.67 158 PRO A O 1
ATOM 1363 N N . ASN A 1 182 ? -10.241 21.385 28.860 1.00 10.44 159 ASN A N 1
ATOM 1364 C CA . ASN A 1 182 ? -11.148 20.254 28.605 1.00 12.56 159 ASN A CA 1
ATOM 1365 C C . ASN A 1 182 ? -10.418 19.186 27.766 1.00 10.30 159 ASN A C 1
ATOM 1366 O O . ASN A 1 182 ? -10.436 19.247 26.528 1.00 10.86 159 ASN A O 1
ATOM 1371 N N . THR A 1 183 ? -9.747 18.233 28.433 1.00 9.92 160 THR A N 1
ATOM 1372 C CA . THR A 1 183 ? -8.919 17.228 27.728 1.00 9.07 160 THR A CA 1
ATOM 1373 C C . THR A 1 183 ? -9.776 16.366 26.800 1.00 8.59 160 THR A C 1
ATOM 1374 O O . THR A 1 183 ? -9.373 16.106 25.665 1.00 8.44 160 THR A O 1
ATOM 1378 N N . PRO A 1 184 ? -10.993 15.932 27.198 1.00 10.03 161 PRO A N 1
ATOM 1379 C CA . PRO A 1 184 ? -11.847 15.180 26.278 1.00 9.22 161 PRO A CA 1
ATOM 1380 C C . PRO A 1 184 ? -12.187 15.958 24.995 1.00 9.96 161 PRO A C 1
ATOM 1381 O O . PRO A 1 184 ? -12.157 15.416 23.888 1.00 9.79 161 PRO A O 1
ATOM 1385 N N . LEU A 1 185 ? -12.471 17.255 25.141 1.00 9.73 162 LEU A N 1
ATOM 1386 C CA . LEU A 1 185 ? -12.712 18.098 23.963 1.00 10.26 162 LEU A CA 1
ATOM 1387 C C . LEU A 1 185 ? -11.487 18.105 23.031 1.00 7.79 162 LEU A C 1
ATOM 1388 O O . LEU A 1 185 ? -11.664 18.014 21.784 1.00 9.23 162 LEU A O 1
ATOM 1393 N N . LEU A 1 186 ? -10.277 18.136 23.603 1.00 8.47 163 LEU A N 1
ATOM 1394 C CA . LEU A 1 186 ? -9.070 18.114 22.793 1.00 8.44 163 LEU A CA 1
ATOM 1395 C C . LEU A 1 186 ? -8.951 16.794 22.022 1.00 7.61 163 LEU A C 1
ATOM 1396 O O . LEU A 1 186 ? -8.526 16.797 20.860 1.00 8.51 163 LEU A O 1
ATOM 1401 N N . LEU A 1 187 ? -9.187 15.662 22.702 1.00 7.76 164 LEU A N 1
ATOM 1402 C CA . LEU A 1 187 ? -9.045 14.378 22.045 1.00 7.36 164 LEU A CA 1
ATOM 1403 C C . LEU A 1 187 ? -10.062 14.267 20.907 1.00 6.83 164 LEU A C 1
ATOM 1404 O O . LEU A 1 187 ? -9.735 13.714 19.819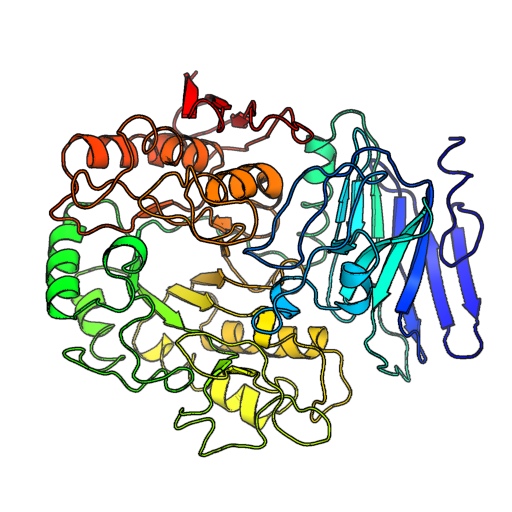 1.00 8.20 164 LEU A O 1
ATOM 1409 N N . GLU A 1 188 ? -11.285 14.744 21.118 1.00 7.48 165 GLU A N 1
ATOM 1410 C CA . GLU A 1 188 ? -12.322 14.767 20.098 1.00 7.78 165 GLU A CA 1
ATOM 1411 C C . GLU A 1 188 ? -11.886 15.631 18.911 1.00 9.13 165 GLU A C 1
ATOM 1412 O O . GLU A 1 188 ? -12.091 15.261 17.732 1.00 9.65 165 GLU A O 1
ATOM 1418 N N A LYS A 1 189 ? -11.300 16.799 19.203 0.50 9.46 166 LYS A N 1
ATOM 1419 N N B LYS A 1 189 ? -11.271 16.787 19.190 0.50 9.41 166 LYS A N 1
ATOM 1420 C CA A LYS A 1 189 ? -10.814 17.695 18.160 0.50 9.93 166 LYS A CA 1
ATOM 1421 C CA B LYS A 1 189 ? -10.836 17.680 18.118 0.50 9.68 166 LYS A CA 1
ATOM 1422 C C A LYS A 1 189 ? -9.721 16.989 17.345 0.50 9.46 166 LYS A C 1
ATOM 1423 C C B LYS A 1 189 ? -9.688 17.031 17.330 0.50 9.43 166 LYS A C 1
ATOM 1424 O O A LYS A 1 189 ? -9.744 17.005 16.120 0.50 9.32 166 LYS A O 1
ATOM 1425 O O B LYS A 1 189 ? -9.635 17.138 16.111 0.50 8.99 166 LYS A O 1
ATOM 1436 N N . TYR A 1 190 ? -8.719 16.458 18.040 1.00 8.43 167 TYR A N 1
ATOM 1437 C CA . TYR A 1 190 ? -7.650 15.690 17.428 1.00 8.75 167 TYR A CA 1
ATOM 1438 C C . TYR A 1 190 ? -8.243 14.667 16.422 1.00 8.11 167 TYR A C 1
ATOM 1439 O O . TYR A 1 190 ? -7.811 14.553 15.253 1.00 9.42 167 TYR A O 1
ATOM 1448 N N . ALA A 1 191 ? -9.224 13.891 16.890 1.00 7.87 168 ALA A N 1
ATOM 1449 C CA . ALA A 1 191 ? -9.803 12.836 16.081 1.00 8.49 168 ALA A CA 1
ATOM 1450 C C . ALA A 1 191 ? -10.573 13.404 14.885 1.00 8.28 168 ALA A C 1
ATOM 1451 O O . ALA A 1 191 ? -10.551 12.810 13.815 1.00 8.53 168 ALA A O 1
ATOM 1453 N N . GLU A 1 192 ? -11.213 14.563 15.033 1.00 8.74 169 GLU A N 1
ATOM 1454 C CA A GLU A 1 192 ? -11.869 15.205 13.898 0.50 8.51 169 GLU A CA 1
ATOM 1455 C CA B GLU A 1 192 ? -11.857 15.265 13.917 0.50 9.01 169 GLU A CA 1
ATOM 1456 C C . GLU A 1 192 ? -10.819 15.585 12.843 1.00 8.85 169 GLU A C 1
ATOM 1457 O O . GLU A 1 192 ? -11.053 15.392 11.641 1.00 8.99 169 GLU A O 1
ATOM 1468 N N . LEU A 1 193 ? -9.642 16.062 13.282 1.00 8.22 170 LEU A N 1
ATOM 1469 C CA . LEU A 1 193 ? -8.598 16.441 12.343 1.00 8.59 170 LEU A CA 1
ATOM 1470 C C . LEU A 1 193 ? -8.008 15.202 11.646 1.00 8.94 170 LEU A C 1
ATOM 1471 O O . LEU A 1 193 ? -7.708 15.266 10.453 1.00 10.28 170 LEU A O 1
ATOM 1476 N N . VAL A 1 194 ? -7.836 14.097 12.376 1.00 8.25 171 VAL A N 1
ATOM 1477 C CA . VAL A 1 194 ? -7.429 12.825 11.796 1.00 8.13 171 VAL A CA 1
ATOM 1478 C C . VAL A 1 194 ? -8.452 12.405 10.726 1.00 8.26 171 VAL A C 1
ATOM 1479 O O . VAL A 1 194 ? -8.092 11.962 9.617 1.00 9.75 171 VAL A O 1
ATOM 1483 N N . GLY A 1 195 ? -9.740 12.487 11.025 1.00 8.50 172 GLY A N 1
ATOM 1484 C CA . GLY A 1 195 ? -10.769 12.052 10.091 1.00 8.91 172 GLY A CA 1
ATOM 1485 C C . GLY A 1 195 ? -10.726 12.839 8.787 1.00 9.72 172 GLY A C 1
ATOM 1486 O O . GLY A 1 195 ? -10.846 12.256 7.697 1.00 10.47 172 GLY A O 1
ATOM 1487 N N . MET A 1 196 ? -10.492 14.152 8.887 1.00 9.28 173 MET A N 1
ATOM 1488 C CA A MET A 1 196 ? -10.407 15.009 7.704 0.50 13.36 173 MET A CA 1
ATOM 1489 C CA B MET A 1 196 ? -10.403 15.025 7.706 0.50 12.31 173 MET A CA 1
ATOM 1490 C C . MET A 1 196 ? -9.146 14.693 6.889 1.00 11.17 173 MET A C 1
ATOM 1491 O O . MET A 1 196 ? -9.209 14.605 5.655 1.00 12.76 173 MET A O 1
ATOM 1500 N N . GLU A 1 197 ? -8.011 14.489 7.569 1.00 9.90 174 GLU A N 1
ATOM 1501 C CA . GLU A 1 197 ? -6.725 14.244 6.908 1.00 10.40 174 GLU A CA 1
ATOM 1502 C C . GLU A 1 197 ? -6.787 12.951 6.086 1.00 10.46 174 GLU A C 1
ATOM 1503 O O . GLU A 1 197 ? -6.083 12.821 5.082 1.00 14.75 174 GLU A O 1
ATOM 1509 N N . ASN A 1 198 ? -7.604 11.979 6.532 1.00 8.09 175 ASN A N 1
ATOM 1510 C CA . ASN A 1 198 ? -7.594 10.624 6.001 1.00 9.21 175 ASN A CA 1
ATOM 1511 C C . ASN A 1 198 ? -8.897 10.208 5.292 1.00 9.71 175 ASN A C 1
ATOM 1512 O O . ASN A 1 198 ? -9.028 9.054 4.890 1.00 10.95 175 ASN A O 1
ATOM 1517 N N A ASN A 1 199 ? -9.829 11.150 5.107 0.50 11.24 176 ASN A N 1
ATOM 1518 N N B ASN A 1 199 ? -9.844 11.132 5.105 0.50 10.62 176 ASN A N 1
ATOM 1519 C CA A ASN A 1 199 ? -11.153 10.878 4.503 0.50 12.08 176 ASN A CA 1
ATOM 1520 C CA B ASN A 1 199 ? -11.138 10.807 4.465 0.50 10.51 176 ASN A CA 1
ATOM 1521 C C A ASN A 1 199 ? -11.792 9.655 5.183 0.50 11.88 176 ASN A C 1
ATOM 1522 C C B ASN A 1 199 ? -11.790 9.619 5.188 0.50 12.44 176 ASN A C 1
ATOM 1523 O O A ASN A 1 199 ? -12.196 8.690 4.517 0.50 13.23 176 ASN A O 1
ATOM 1524 O O B ASN A 1 199 ? -12.189 8.627 4.565 0.50 11.23 176 ASN A O 1
ATOM 1533 N N . ALA A 1 200 ? -11.896 9.709 6.516 1.00 10.35 177 ALA A N 1
ATOM 1534 C CA . ALA A 1 200 ? -12.444 8.603 7.317 1.00 9.24 177 ALA A CA 1
ATOM 1535 C C . ALA A 1 200 ? -13.817 8.180 6.777 1.00 10.37 177 ALA A C 1
ATOM 1536 O O . ALA A 1 200 ? -14.647 9.046 6.381 1.00 11.16 177 ALA A O 1
ATOM 1538 N N . ARG A 1 201 ? -14.089 6.875 6.824 1.00 9.98 178 ARG A N 1
ATOM 1539 C CA . ARG A 1 201 ? -15.424 6.338 6.590 1.00 9.94 178 ARG A CA 1
ATOM 1540 C C . ARG A 1 201 ? -16.191 6.301 7.911 1.00 10.98 178 ARG A C 1
ATOM 1541 O O . ARG A 1 201 ? -15.759 5.619 8.859 1.00 15.30 178 ARG A O 1
ATOM 1549 N N . VAL A 1 202 ? -17.309 7.035 7.966 1.00 12.16 179 VAL A N 1
ATOM 1550 C CA . VAL A 1 202 ? -18.198 6.986 9.088 1.00 12.73 179 VAL A CA 1
ATOM 1551 C C . VAL A 1 202 ? -19.581 6.617 8.576 1.00 13.89 179 VAL A C 1
ATOM 1552 O O . VAL A 1 202 ? -20.363 7.468 8.171 1.00 18.34 179 VAL A O 1
ATOM 1556 N N . PRO A 1 203 ? -19.902 5.306 8.577 1.00 14.33 180 PRO A N 1
ATOM 1557 C CA . PRO A 1 203 ? -21.191 4.835 8.077 1.00 16.75 180 PRO A CA 1
ATOM 1558 C C . PRO A 1 203 ? -22.362 5.519 8.796 1.00 14.79 180 PRO A C 1
ATOM 1559 O O . PRO A 1 203 ? -22.305 5.711 10.022 1.00 15.04 180 PRO A O 1
ATOM 1563 N N . LYS A 1 204 ? -23.423 5.811 8.036 1.00 18.98 181 LYS A N 1
ATOM 1564 C CA . LYS A 1 204 ? -24.663 6.386 8.563 1.00 21.82 181 LYS A CA 1
ATOM 1565 C C . LYS A 1 204 ? -25.480 5.312 9.293 1.00 19.45 181 LYS A C 1
ATOM 1566 O O . LYS A 1 204 ? -26.309 5.620 10.149 1.00 25.19 181 LYS A O 1
ATOM 1570 N N . HIS A 1 205 ? -25.222 4.046 8.971 1.00 15.83 182 HIS A N 1
ATOM 1571 C CA . HIS A 1 205 ? -25.889 2.935 9.621 1.00 16.14 182 HIS A CA 1
ATOM 1572 C C . HIS A 1 205 ? -24.868 2.062 10.345 1.00 14.67 182 HIS A C 1
ATOM 1573 O O . HIS A 1 205 ? -23.831 1.728 9.787 1.00 19.07 182 HIS A O 1
ATOM 1580 N N . THR A 1 206 ? -25.200 1.655 11.567 1.00 12.93 183 THR A N 1
ATOM 1581 C CA . THR A 1 206 ? -24.381 0.697 12.252 1.00 14.98 183 THR A CA 1
ATOM 1582 C C . THR A 1 206 ? -25.045 -0.671 12.224 1.00 15.57 183 THR A C 1
ATOM 1583 O O . THR A 1 206 ? -26.152 -0.830 12.736 1.00 15.39 183 THR A O 1
ATOM 1587 N N . PRO A 1 207 ? -24.357 -1.703 11.690 1.00 16.07 184 PRO A N 1
ATOM 1588 C CA . PRO A 1 207 ? -24.907 -3.051 11.693 1.00 19.28 184 PRO A CA 1
ATOM 1589 C C . PRO A 1 207 ? -25.098 -3.571 13.120 1.00 14.92 184 PRO A C 1
ATOM 1590 O O . PRO A 1 207 ? -24.270 -3.319 13.979 1.00 18.51 184 PRO A O 1
ATOM 1594 N N . THR A 1 208 ? -26.183 -4.323 13.312 1.00 14.49 185 THR A N 1
ATOM 1595 C CA . THR A 1 208 ? -26.293 -5.272 14.384 1.00 12.41 185 THR A CA 1
ATOM 1596 C C . THR A 1 208 ? -25.997 -6.684 13.862 1.00 12.57 185 THR A C 1
ATOM 1597 O O . THR A 1 208 ? -26.040 -6.930 12.667 1.00 14.98 185 THR A O 1
ATOM 1601 N N . GLY A 1 209 ? -25.692 -7.615 14.770 1.00 12.22 186 GLY A N 1
ATOM 1602 C CA . GLY A 1 209 ? -25.517 -8.976 14.339 1.00 14.02 186 GLY A CA 1
ATOM 1603 C C . GLY A 1 209 ? -24.974 -9.906 15.404 1.00 9.61 186 GLY A C 1
ATOM 1604 O O . GLY A 1 209 ? -24.960 -9.596 16.605 1.00 9.95 186 GLY A O 1
ATOM 1605 N N . TRP A 1 210 ? -24.588 -11.091 14.936 1.00 9.84 187 TRP A N 1
ATOM 1606 C CA . TRP A 1 210 ? -24.146 -12.221 15.693 1.00 9.52 187 TRP A CA 1
ATOM 1607 C C . TRP A 1 210 ? -22.754 -12.632 15.208 1.00 9.94 187 TRP A C 1
ATOM 1608 O O . TRP A 1 210 ? -22.510 -12.664 13.989 1.00 9.53 187 TRP A O 1
ATOM 1619 N N . CYS A 1 211 ? -21.911 -13.070 16.152 1.00 9.81 188 CYS A N 1
ATOM 1620 C CA . CYS A 1 211 ? -20.540 -13.583 15.912 1.00 9.85 188 CYS A CA 1
ATOM 1621 C C . CYS A 1 211 ? -20.405 -14.902 16.680 1.00 9.20 188 CYS A C 1
ATOM 1622 O O . CYS A 1 211 ? -20.841 -14.986 17.839 1.00 10.50 188 CYS A O 1
ATOM 1625 N N . SER A 1 212 ? -19.730 -15.899 16.105 1.00 8.68 189 SER A N 1
ATOM 1626 C CA . SER A 1 212 ? -19.602 -17.232 16.733 1.00 8.53 189 SER A CA 1
ATOM 1627 C C . SER A 1 212 ? -18.548 -17.314 17.855 1.00 9.22 189 SER A C 1
ATOM 1628 O O . SER A 1 212 ? -18.598 -18.234 18.685 1.00 9.89 189 SER A O 1
ATOM 1631 N N . TRP A 1 213 ? -17.573 -16.401 17.882 1.00 7.66 190 TRP A N 1
ATOM 1632 C CA . TRP A 1 213 ? -16.276 -16.679 18.524 1.00 7.64 190 TRP A CA 1
ATOM 1633 C C . TRP A 1 213 ? -16.425 -16.882 20.046 1.00 7.57 190 TRP A C 1
ATOM 1634 O O . TRP A 1 213 ? -15.838 -17.789 20.614 1.00 7.58 190 TRP A O 1
ATOM 1645 N N . TYR A 1 214 ? -17.108 -15.948 20.725 1.00 8.52 191 TYR A N 1
ATOM 1646 C CA . TYR A 1 214 ? -17.015 -15.873 22.205 1.00 9.24 191 TYR A CA 1
ATOM 1647 C C . TYR A 1 214 ? -17.959 -16.883 22.890 1.00 9.54 191 TYR A C 1
ATOM 1648 O O . TYR A 1 214 ? -18.029 -16.883 24.133 1.00 10.24 191 TYR A O 1
ATOM 1657 N N . HIS A 1 215 ? -18.670 -17.735 22.142 1.00 9.50 192 HIS A N 1
ATOM 1658 C CA . HIS A 1 215 ? -19.254 -18.931 22.705 1.00 10.80 192 HIS A CA 1
ATOM 1659 C C . HIS A 1 215 ? -18.472 -20.171 22.277 1.00 10.44 192 HIS A C 1
ATOM 1660 O O . HIS A 1 215 ? -18.140 -20.997 23.107 1.00 12.19 192 HIS A O 1
ATOM 1667 N N . TYR A 1 216 ? -18.284 -20.334 20.962 1.00 10.46 193 TYR A N 1
ATOM 1668 C CA . TYR A 1 216 ? -17.832 -21.616 20.384 1.00 10.37 193 TYR A CA 1
ATOM 1669 C C . TYR A 1 216 ? -16.301 -21.676 20.255 1.00 8.80 193 TYR A C 1
ATOM 1670 O O . TYR A 1 216 ? -15.739 -22.778 20.162 1.00 11.66 193 TYR A O 1
ATOM 1679 N N . PHE A 1 217 ? -15.641 -20.523 20.097 1.00 8.93 194 PHE A N 1
ATOM 1680 C CA . PHE A 1 217 ? -14.207 -20.505 19.839 1.00 8.69 194 PHE A CA 1
ATOM 1681 C C . PHE A 1 217 ? -13.913 -21.406 18.619 1.00 8.45 194 PHE A C 1
ATOM 1682 O O . PHE A 1 217 ? -14.680 -21.436 17.659 1.00 10.00 194 PHE A O 1
ATOM 1690 N N . LEU A 1 218 ? -12.785 -22.104 18.654 1.00 10.16 195 LEU A N 1
ATOM 1691 C CA . LEU A 1 218 ? -12.377 -22.930 17.512 1.00 11.55 195 LEU A CA 1
ATOM 1692 C C . LEU A 1 218 ? -13.227 -24.202 17.368 1.00 12.68 195 LEU A C 1
ATOM 1693 O O . LEU A 1 218 ? -13.086 -24.927 16.374 1.00 15.27 195 LEU A O 1
ATOM 1698 N N . ASP A 1 219 ? -14.151 -24.429 18.307 1.00 12.77 196 ASP A N 1
ATOM 1699 C CA . ASP A 1 219 ? -14.895 -25.675 18.373 1.00 12.64 196 ASP A CA 1
ATOM 1700 C C . ASP A 1 219 ? -16.255 -25.535 17.677 1.00 12.08 196 ASP A C 1
ATOM 1701 O O . ASP A 1 219 ? -17.039 -26.493 17.673 1.00 17.05 196 ASP A O 1
ATOM 1706 N N . LEU A 1 220 ? -16.519 -24.383 17.054 1.00 11.60 197 LEU A N 1
ATOM 1707 C CA . LEU A 1 220 ? -17.733 -24.213 16.270 1.00 11.38 197 LEU A CA 1
ATOM 1708 C C . LEU A 1 220 ? -17.893 -25.371 15.286 1.00 12.40 197 LEU A C 1
ATOM 1709 O O . LEU A 1 220 ? -16.968 -25.659 14.560 1.00 12.75 197 LEU A O 1
ATOM 1714 N N . THR A 1 221 ? -19.125 -25.866 15.176 1.00 11.72 198 THR A N 1
ATOM 1715 C CA . THR A 1 221 ? -19.514 -26.787 14.103 1.00 12.14 198 THR A CA 1
ATOM 1716 C C . THR A 1 221 ? -20.599 -26.154 13.231 1.00 12.60 198 THR A C 1
ATOM 1717 O O . THR A 1 221 ? -21.261 -25.211 13.691 1.00 13.44 198 THR A O 1
ATOM 1721 N N . TRP A 1 222 ? -20.748 -26.640 11.996 1.00 11.30 199 TRP A N 1
ATOM 1722 C CA . TRP A 1 222 ? -21.806 -26.145 11.178 1.00 13.22 199 TRP A CA 1
ATOM 1723 C C . TRP A 1 222 ? -23.169 -26.512 11.783 1.00 10.98 199 TRP A C 1
ATOM 1724 O O . TRP A 1 222 ? -24.166 -25.772 11.624 1.00 12.56 199 TRP A O 1
ATOM 1735 N N . GLU A 1 223 ? -23.266 -27.701 12.374 1.00 15.05 200 GLU A N 1
ATOM 1736 C CA . GLU A 1 223 ? -24.501 -28.117 13.058 1.00 17.79 200 GLU A CA 1
ATOM 1737 C C . GLU A 1 223 ? -24.948 -27.028 14.049 1.00 15.59 200 GLU A C 1
ATOM 1738 O O . GLU A 1 223 ? -26.133 -26.624 14.073 1.00 16.61 200 GLU A O 1
ATOM 1744 N N . GLU A 1 224 ? -24.022 -26.560 14.889 1.00 15.16 201 GLU A N 1
ATOM 1745 C CA . GLU A 1 224 ? -24.347 -25.534 15.876 1.00 15.23 201 GLU A CA 1
ATOM 1746 C C . GLU A 1 224 ? -24.621 -24.183 15.196 1.00 15.06 201 GLU A C 1
ATOM 1747 O O . GLU A 1 224 ? -25.506 -23.421 15.637 1.00 15.08 201 GLU A O 1
ATOM 1753 N N . THR A 1 225 ? -23.911 -23.899 14.104 1.00 13.34 202 THR A N 1
ATOM 1754 C CA . THR A 1 225 ? -24.135 -22.677 13.372 1.00 14.06 202 THR A CA 1
ATOM 1755 C C . THR A 1 225 ? -25.583 -22.634 12.881 1.00 13.73 202 THR A C 1
ATOM 1756 O O . THR A 1 225 ? -26.241 -21.626 12.967 1.00 14.46 202 THR A O 1
ATOM 1760 N N . LEU A 1 226 ? -26.042 -23.743 12.291 1.00 14.30 203 LEU A N 1
ATOM 1761 C CA . LEU A 1 226 ? -27.395 -23.823 11.730 1.00 17.65 203 LEU A CA 1
ATOM 1762 C C . LEU A 1 226 ? -28.450 -23.614 12.828 1.00 15.72 203 LEU A C 1
ATOM 1763 O O . LEU A 1 226 ? -29.491 -22.988 12.600 1.00 17.69 203 LEU A O 1
ATOM 1768 N N . LYS A 1 227 ? -28.221 -24.213 13.998 1.00 17.46 204 LYS A N 1
ATOM 1769 C CA . LYS A 1 227 ? -29.118 -24.036 15.151 1.00 16.17 204 LYS A CA 1
ATOM 1770 C C . LYS A 1 227 ? -29.277 -22.545 15.496 1.00 16.01 204 LYS A C 1
ATOM 1771 O O . LYS A 1 227 ? -30.389 -22.057 15.698 1.00 17.85 204 LYS A O 1
ATOM 1777 N N . ASN A 1 228 ? -28.156 -21.824 15.509 1.00 14.53 205 ASN A N 1
ATOM 1778 C CA . ASN A 1 228 ? -28.144 -20.405 15.837 1.00 14.07 205 ASN A CA 1
ATOM 1779 C C . ASN A 1 228 ? -28.769 -19.576 14.711 1.00 14.00 205 ASN A C 1
ATOM 1780 O O . ASN A 1 228 ? -29.444 -18.574 14.998 1.00 16.27 205 ASN A O 1
ATOM 1785 N N . LEU A 1 229 ? -28.569 -20.001 13.454 1.00 14.08 206 LEU A N 1
ATOM 1786 C CA . LEU A 1 229 ? -29.097 -19.279 12.318 1.00 16.76 206 LEU A CA 1
ATOM 1787 C C . LEU A 1 229 ? -30.627 -19.256 12.410 1.00 15.41 206 LEU A C 1
ATOM 1788 O O . LEU A 1 229 ? -31.252 -18.216 12.142 1.00 17.59 206 LEU A O 1
ATOM 1793 N N . LYS A 1 230 ? -31.233 -20.389 12.812 1.00 19.31 207 LYS A N 1
ATOM 1794 C CA . LYS A 1 230 ? -32.690 -20.463 12.968 1.00 21.04 207 LYS A CA 1
ATOM 1795 C C . LYS A 1 230 ? -33.134 -19.576 14.145 1.00 19.07 207 LYS A C 1
ATOM 1796 O O . LYS A 1 230 ? -34.116 -18.831 14.065 1.00 23.15 207 LYS A O 1
ATOM 1802 N N . LEU A 1 231 ? -32.427 -19.667 15.265 1.00 19.04 208 LEU A N 1
ATOM 1803 C CA . LEU A 1 231 ? -32.827 -18.906 16.451 1.00 18.63 208 LEU A CA 1
ATOM 1804 C C . LEU A 1 231 ? -32.656 -17.393 16.228 1.00 15.38 208 LEU A C 1
ATOM 1805 O O . LEU A 1 231 ? -33.383 -16.598 16.853 1.00 17.84 208 LEU A O 1
ATOM 1810 N N . ALA A 1 232 ? -31.695 -16.999 15.380 1.00 17.79 209 ALA A N 1
ATOM 1811 C CA . ALA A 1 232 ? -31.337 -15.585 15.157 1.00 16.66 209 ALA A CA 1
ATOM 1812 C C . ALA A 1 232 ? -32.519 -14.783 14.594 1.00 15.70 209 ALA A C 1
ATOM 1813 O O . ALA A 1 232 ? -32.541 -13.553 14.696 1.00 16.60 209 ALA A O 1
ATOM 1815 N N . LYS A 1 233 ? -33.494 -15.474 13.995 1.00 19.64 210 LYS A N 1
ATOM 1816 C CA . LYS A 1 233 ? -34.695 -14.832 13.469 1.00 20.48 210 LYS A CA 1
ATOM 1817 C C . LYS A 1 233 ? -35.533 -14.206 14.601 1.00 19.64 210 LYS A C 1
ATOM 1818 O O . LYS A 1 233 ? -36.380 -13.354 14.342 1.00 23.74 210 LYS A O 1
ATOM 1824 N N . ASN A 1 234 ? -35.264 -14.587 15.856 1.00 20.47 211 ASN A N 1
ATOM 1825 C CA . ASN A 1 234 ? -36.012 -14.091 17.028 1.00 21.97 211 ASN A CA 1
ATOM 1826 C C . ASN A 1 234 ? -35.273 -12.923 17.705 1.00 19.07 211 ASN A C 1
ATOM 1827 O O . ASN A 1 234 ? -35.721 -12.417 18.750 1.00 20.59 211 ASN A O 1
ATOM 1832 N N . PHE A 1 235 ? -34.144 -12.508 17.118 1.00 18.70 212 PHE A N 1
ATOM 1833 C CA . PHE A 1 235 ? -33.248 -11.482 17.669 1.00 17.02 212 PHE A CA 1
ATOM 1834 C C . PHE A 1 235 ? -33.073 -10.361 16.650 1.00 17.40 212 PHE A C 1
ATOM 1835 O O . PHE A 1 235 ? -33.212 -10.592 15.459 1.00 17.95 212 PHE A O 1
ATOM 1843 N N . PRO A 1 236 ? -32.744 -9.126 17.080 1.00 14.83 213 PRO A N 1
ATOM 1844 C CA . PRO A 1 236 ? -32.627 -7.995 16.164 1.00 16.91 213 PRO A CA 1
ATOM 1845 C C . PRO A 1 236 ? -31.251 -7.946 15.485 1.00 15.47 213 PRO A C 1
ATOM 1846 O O . PRO A 1 236 ? -30.511 -6.977 15.653 1.00 19.48 213 PRO A O 1
ATOM 1850 N N . PHE A 1 237 ? -30.918 -9.019 14.763 1.00 16.06 214 PHE A N 1
ATOM 1851 C CA . PHE A 1 237 ? -29.633 -9.152 14.120 1.00 14.31 214 PHE A CA 1
ATOM 1852 C C . PHE A 1 237 ? -29.764 -8.967 12.599 1.00 15.70 214 PHE A C 1
ATOM 1853 O O . PHE A 1 237 ? -30.591 -9.612 11.939 1.00 16.69 214 PHE A O 1
ATOM 1861 N N . GLU A 1 238 ? -28.850 -8.180 12.019 1.00 13.75 215 GLU A N 1
ATOM 1862 C CA . GLU A 1 238 ? -28.772 -7.999 10.575 1.00 12.81 215 GLU A CA 1
ATOM 1863 C C . GLU A 1 238 ? -27.689 -8.908 9.973 1.00 11.74 215 GLU A C 1
ATOM 1864 O O . GLU A 1 238 ? -27.899 -9.538 8.939 1.00 14.66 215 GLU A O 1
ATOM 1870 N N . VAL A 1 239 ? -26.506 -8.894 10.579 1.00 11.77 216 VAL A N 1
ATOM 1871 C CA . VAL A 1 239 ? -25.338 -9.642 10.113 1.00 10.70 216 VAL A CA 1
ATOM 1872 C C . VAL A 1 239 ? -25.237 -10.962 10.882 1.00 10.43 216 VAL A C 1
ATOM 1873 O O . VAL A 1 239 ? -25.458 -11.006 12.098 1.00 11.46 216 VAL A O 1
ATOM 1877 N N . PHE A 1 240 ? -24.833 -12.024 10.179 1.00 10.55 217 PHE A N 1
ATOM 1878 C CA . PHE A 1 240 ? -24.546 -13.303 10.828 1.00 10.15 217 PHE A CA 1
ATOM 1879 C C . PHE A 1 240 ? -23.146 -13.738 10.411 1.00 9.91 217 PHE A C 1
ATOM 1880 O O . PHE A 1 240 ? -22.930 -14.047 9.213 1.00 12.00 217 PHE A O 1
ATOM 1888 N N . GLN A 1 241 ? -22.185 -13.604 11.331 1.00 9.46 218 GLN A N 1
ATOM 1889 C CA . GLN A 1 241 ? -20.753 -13.651 11.011 1.00 9.63 218 GLN A CA 1
ATOM 1890 C C . GLN A 1 241 ? -20.110 -14.918 11.595 1.00 9.77 218 GLN A C 1
ATOM 1891 O O . GLN A 1 241 ? -20.081 -15.126 12.829 1.00 10.39 218 GLN A O 1
ATOM 1897 N N . ILE A 1 242 ? -19.503 -15.706 10.698 1.00 8.51 219 ILE A N 1
ATOM 1898 C CA . ILE A 1 242 ? -18.713 -16.872 11.077 1.00 8.68 219 ILE A CA 1
ATOM 1899 C C . ILE A 1 242 ? -17.283 -16.445 11.415 1.00 9.28 219 ILE A C 1
ATOM 1900 O O . ILE A 1 242 ? -16.620 -15.767 10.621 1.00 9.02 219 ILE A O 1
ATOM 1905 N N . ASP A 1 243 ? -16.827 -16.819 12.619 1.00 8.29 220 ASP A N 1
ATOM 1906 C CA . ASP A 1 243 ? -15.495 -16.466 13.053 1.00 8.97 220 ASP A CA 1
ATOM 1907 C C . ASP A 1 243 ? -14.539 -17.626 12.754 1.00 8.45 220 ASP A C 1
ATOM 1908 O O . ASP A 1 243 ? -14.899 -18.626 12.077 1.00 9.72 220 ASP A O 1
ATOM 1913 N N . ASP A 1 244 ? -13.306 -17.498 13.267 1.00 7.44 221 ASP A N 1
ATOM 1914 C CA . ASP A 1 244 ? -12.256 -18.514 13.159 1.00 7.39 221 ASP A CA 1
ATOM 1915 C C . ASP A 1 244 ? -12.790 -19.874 13.654 1.00 8.40 221 ASP A C 1
ATOM 1916 O O . ASP A 1 244 ? -13.385 -19.932 14.758 1.00 9.33 221 ASP A O 1
ATOM 1921 N N . ALA A 1 245 ? -12.659 -20.906 12.801 1.00 9.10 222 ALA A N 1
ATOM 1922 C CA . ALA A 1 245 ? -13.075 -22.305 13.069 1.00 9.56 222 ALA A CA 1
ATOM 1923 C C . ALA A 1 245 ? -13.256 -23.046 11.749 1.00 10.41 222 ALA A C 1
ATOM 1924 O O . ALA A 1 245 ? -13.097 -24.268 11.704 1.00 11.54 222 ALA A O 1
ATOM 1926 N N . TYR A 1 246 ? -13.754 -22.353 10.717 1.00 9.73 223 TYR A N 1
ATOM 1927 C CA . TYR A 1 246 ? -14.258 -23.000 9.478 1.00 9.81 223 TYR A CA 1
ATOM 1928 C C . TYR A 1 246 ? -13.100 -23.416 8.568 1.00 9.59 223 TYR A C 1
ATOM 1929 O O . TYR A 1 246 ? -13.272 -24.321 7.742 1.00 10.93 223 TYR A O 1
ATOM 1938 N N . GLU A 1 247 ? -11.957 -22.729 8.664 1.00 9.33 224 GLU A N 1
ATOM 1939 C CA . GLU A 1 247 ? -10.907 -22.820 7.656 1.00 10.06 224 GLU A CA 1
ATOM 1940 C C . GLU A 1 247 ? -9.917 -23.929 8.022 1.00 10.93 224 GLU A C 1
ATOM 1941 O O . GLU A 1 247 ? -9.662 -24.200 9.176 1.00 11.53 224 GLU A O 1
ATOM 1947 N N . LYS A 1 248 ? -9.316 -24.570 7.025 1.00 12.81 225 LYS A N 1
ATOM 1948 C CA A LYS A 1 248 ? -8.443 -25.678 7.352 0.50 14.47 225 LYS A CA 1
ATOM 1949 C CA B LYS A 1 248 ? -8.414 -25.680 7.299 0.50 15.88 225 LYS A CA 1
ATOM 1950 C C . LYS A 1 248 ? -7.075 -25.175 7.844 1.00 13.33 225 LYS A C 1
ATOM 1951 O O . LYS A 1 248 ? -6.413 -25.866 8.616 1.00 14.41 225 LYS A O 1
ATOM 1962 N N . ASP A 1 249 ? -6.652 -23.980 7.410 1.00 10.96 226 ASP A N 1
ATOM 1963 C CA . ASP A 1 249 ? -5.385 -23.425 7.895 1.00 9.60 226 ASP A CA 1
ATOM 1964 C C . ASP A 1 249 ? -5.343 -21.923 7.623 1.00 8.33 226 ASP A C 1
ATOM 1965 O O . ASP A 1 249 ? -6.151 -21.390 6.874 1.00 10.84 226 ASP A O 1
ATOM 1970 N N . ILE A 1 250 ? -4.458 -21.259 8.370 1.00 9.19 227 ILE A N 1
ATOM 1971 C CA . ILE A 1 250 ? -4.264 -19.821 8.264 1.00 9.17 227 ILE A CA 1
ATOM 1972 C C . ILE A 1 250 ? -3.573 -19.499 6.933 1.00 7.10 227 ILE A C 1
ATOM 1973 O O . ILE A 1 250 ? -2.399 -19.825 6.727 1.00 8.09 227 ILE A O 1
ATOM 1978 N N . GLY A 1 251 ? -4.330 -18.833 6.052 1.00 7.48 228 GLY A N 1
ATOM 1979 C CA . GLY A 1 251 ? -3.905 -18.567 4.697 1.00 7.28 228 GLY A CA 1
ATOM 1980 C C . GLY A 1 251 ? -4.744 -19.297 3.666 1.00 7.54 228 GLY A C 1
ATOM 1981 O O . GLY A 1 251 ? -4.860 -18.839 2.522 1.00 10.11 228 GLY A O 1
ATOM 1982 N N . ASP A 1 252 ? -5.330 -20.428 4.081 1.00 8.53 229 ASP A N 1
ATOM 1983 C CA . ASP A 1 252 ? -6.120 -21.274 3.156 1.00 9.28 229 ASP A CA 1
ATOM 1984 C C . ASP A 1 252 ? -7.625 -20.997 3.355 1.00 8.91 229 ASP A C 1
ATOM 1985 O O . ASP A 1 252 ? -8.400 -21.849 3.774 1.00 10.32 229 ASP A O 1
ATOM 1990 N N . TRP A 1 253 ? -8.042 -19.765 3.034 1.00 8.53 230 TRP A N 1
ATOM 1991 C CA . TRP A 1 253 ? -9.332 -19.205 3.428 1.00 9.14 230 TRP A CA 1
ATOM 1992 C C . TRP A 1 253 ? -10.503 -19.825 2.666 1.00 9.59 230 TRP A C 1
ATOM 1993 O O . TRP A 1 253 ? -11.629 -19.741 3.158 1.00 11.29 230 TRP A O 1
ATOM 2004 N N . LEU A 1 254 ? -10.251 -20.429 1.491 1.00 9.01 231 LEU A N 1
ATOM 2005 C CA . LEU A 1 254 ? -11.348 -21.027 0.731 1.00 11.41 231 LEU A CA 1
ATOM 2006 C C . LEU A 1 254 ? -11.388 -22.551 0.880 1.00 11.22 231 LEU A C 1
ATOM 2007 O O . LEU A 1 254 ? -12.099 -23.220 0.135 1.00 18.27 231 LEU A O 1
ATOM 2012 N N . VAL A 1 255 ? -10.618 -23.109 1.812 1.00 10.45 232 VAL A N 1
ATOM 2013 C CA . VAL A 1 255 ? -10.647 -24.547 2.133 1.00 12.99 232 VAL A CA 1
ATOM 2014 C C . VAL A 1 255 ? -11.252 -24.709 3.522 1.00 11.41 232 VAL A C 1
ATOM 2015 O O . VAL A 1 255 ? -10.679 -24.215 4.494 1.00 13.57 232 VAL A O 1
ATOM 2019 N N . THR A 1 256 ? -12.352 -25.462 3.623 1.00 11.63 233 THR A N 1
ATOM 2020 C CA . THR A 1 256 ? -12.992 -25.656 4.907 1.00 12.50 233 THR A CA 1
ATOM 2021 C C . THR A 1 256 ? -12.637 -27.034 5.477 1.00 12.09 233 THR A C 1
ATOM 2022 O O . THR A 1 256 ? -12.054 -27.877 4.791 1.00 16.65 233 THR A O 1
ATOM 2026 N N . ARG A 1 257 ? -13.052 -27.255 6.723 1.00 14.34 234 ARG A N 1
ATOM 2027 C CA . ARG A 1 257 ? -12.742 -28.440 7.466 1.00 15.92 234 ARG A CA 1
ATOM 2028 C C . ARG A 1 257 ? -13.993 -28.923 8.217 1.00 16.44 234 ARG A C 1
ATOM 2029 O O . ARG A 1 257 ? -15.043 -28.290 8.209 1.00 14.97 234 ARG A O 1
ATOM 2037 N N . GLY A 1 258 ? -13.889 -30.113 8.808 1.00 18.48 235 GLY A N 1
ATOM 2038 C CA . GLY A 1 258 ? -14.962 -30.682 9.655 1.00 17.42 235 GLY A CA 1
ATOM 2039 C C . GLY A 1 258 ? -16.266 -30.882 8.899 1.00 15.30 235 GLY A C 1
ATOM 2040 O O . GLY A 1 258 ? -16.277 -31.388 7.771 1.00 20.84 235 GLY A O 1
ATOM 2041 N N . ASP A 1 259 ? -17.369 -30.462 9.528 1.00 15.24 236 ASP A N 1
ATOM 2042 C CA . ASP A 1 259 ? -18.720 -30.593 8.986 1.00 15.87 236 ASP A CA 1
ATOM 2043 C C . ASP A 1 259 ? -19.137 -29.322 8.231 1.00 12.48 236 ASP A C 1
ATOM 2044 O O . ASP A 1 259 ? -20.283 -29.221 7.811 1.00 14.11 236 ASP A O 1
ATOM 2049 N N . PHE A 1 260 ? -18.219 -28.364 8.026 1.00 11.39 237 PHE A N 1
ATOM 2050 C CA . PHE A 1 260 ? -18.555 -27.166 7.281 1.00 12.06 237 PHE A CA 1
ATOM 2051 C C . PHE A 1 260 ? -18.758 -27.541 5.817 1.00 11.07 237 PHE A C 1
ATOM 2052 O O . PHE A 1 260 ? -18.005 -28.349 5.261 1.00 12.58 237 PHE A O 1
ATOM 2060 N N . PRO A 1 261 ? -19.714 -26.895 5.119 1.00 10.43 238 PRO A N 1
ATOM 2061 C CA . PRO A 1 261 ? -19.732 -26.938 3.656 1.00 10.54 238 PRO A CA 1
ATOM 2062 C C . PRO A 1 261 ? -18.679 -25.979 3.071 1.00 9.92 238 PRO A C 1
ATOM 2063 O O . PRO A 1 261 ? -17.770 -25.548 3.801 1.00 11.75 238 PRO A O 1
ATOM 2067 N N . SER A 1 262 ? -18.771 -25.669 1.780 1.00 10.89 239 SER A N 1
ATOM 2068 C CA . SER A 1 262 ? -17.820 -24.750 1.185 1.00 10.04 239 SER A CA 1
ATOM 2069 C C . SER A 1 262 ? -18.082 -23.329 1.704 1.00 9.81 239 SER A C 1
ATOM 2070 O O . SER A 1 262 ? -19.191 -23.010 2.162 1.00 10.06 239 SER A O 1
ATOM 2073 N N . VAL A 1 263 ? -17.083 -22.455 1.554 1.00 10.04 240 VAL A N 1
ATOM 2074 C CA . VAL A 1 263 ? -17.264 -21.060 1.937 1.00 11.49 240 VAL A CA 1
ATOM 2075 C C . VAL A 1 263 ? -18.418 -20.437 1.128 1.00 9.52 240 VAL A C 1
ATOM 2076 O O . VAL A 1 263 ? -19.245 -19.685 1.658 1.00 10.68 240 VAL A O 1
ATOM 2080 N N . GLU A 1 264 ? -18.524 -20.805 -0.159 1.00 9.47 241 GLU A N 1
ATOM 2081 C CA . GLU A 1 264 ? -19.604 -20.320 -0.993 1.00 10.05 241 GLU A CA 1
ATOM 2082 C C . GLU A 1 264 ? -20.954 -20.838 -0.479 1.00 11.27 241 GLU A C 1
ATOM 2083 O O . GLU A 1 264 ? -21.930 -20.093 -0.386 1.00 11.71 241 GLU A O 1
ATOM 2089 N N . GLU A 1 265 ? -21.015 -22.130 -0.147 1.00 10.42 242 GLU A N 1
ATOM 2090 C CA . GLU A 1 265 ? -22.245 -22.756 0.352 1.00 12.66 242 GLU A CA 1
ATOM 2091 C C . GLU A 1 265 ? -22.692 -22.113 1.675 1.00 11.29 242 GLU A C 1
ATOM 2092 O O . GLU A 1 265 ? -23.886 -21.926 1.881 1.00 13.77 242 GLU A O 1
ATOM 2098 N N . MET A 1 266 ? -21.743 -21.783 2.577 1.00 11.69 243 MET A N 1
ATOM 2099 C CA A MET A 1 266 ? -22.061 -21.148 3.854 0.50 12.77 243 MET A CA 1
ATOM 2100 C CA B MET A 1 266 ? -22.047 -21.149 3.855 0.50 13.35 243 MET A CA 1
ATOM 2101 C C . MET A 1 266 ? -22.777 -19.819 3.595 1.00 11.33 243 MET A C 1
ATOM 2102 O O . MET A 1 266 ? -23.798 -19.536 4.201 1.00 12.01 243 MET A O 1
ATOM 2111 N N . ALA A 1 267 ? -22.250 -19.008 2.668 1.00 12.68 244 ALA A N 1
ATOM 2112 C CA . ALA A 1 267 ? -22.876 -17.729 2.376 1.00 13.24 244 ALA A CA 1
ATOM 2113 C C . ALA A 1 267 ? -24.315 -17.942 1.888 1.00 11.89 244 ALA A C 1
ATOM 2114 O O . ALA A 1 267 ? -25.202 -17.167 2.218 1.00 14.71 244 ALA A O 1
ATOM 2116 N N . LYS A 1 268 ? -24.518 -18.931 1.005 1.00 13.36 245 LYS A N 1
ATOM 2117 C CA . LYS A 1 268 ? -25.832 -19.208 0.440 1.00 15.68 245 LYS A CA 1
ATOM 2118 C C . LYS A 1 268 ? -26.833 -19.583 1.552 1.00 16.17 245 LYS A C 1
ATOM 2119 O O . LYS A 1 268 ? -27.983 -19.124 1.513 1.00 20.70 245 LYS A O 1
ATOM 2125 N N . VAL A 1 269 ? -26.425 -20.440 2.507 1.00 15.40 246 VAL A N 1
ATOM 2126 C CA . VAL A 1 269 ? -27.302 -20.881 3.622 1.00 14.86 246 VAL A CA 1
ATOM 2127 C C . VAL A 1 269 ? -27.668 -19.647 4.466 1.00 15.16 246 VAL A C 1
ATOM 2128 O O . VAL A 1 269 ? -28.829 -19.453 4.819 1.00 20.06 246 VAL A O 1
ATOM 2132 N N . ILE A 1 270 ? -26.685 -18.775 4.749 1.00 14.86 247 ILE A N 1
ATOM 2133 C CA . ILE A 1 270 ? -26.919 -17.626 5.630 1.00 15.90 247 ILE A CA 1
ATOM 2134 C C . ILE A 1 270 ? -27.886 -16.659 4.934 1.00 16.69 247 ILE A C 1
ATOM 2135 O O . ILE A 1 270 ? -28.841 -16.178 5.545 1.00 17.11 247 ILE A O 1
ATOM 2140 N N . ALA A 1 271 ? -27.674 -16.440 3.630 1.00 19.41 248 ALA A N 1
ATOM 2141 C CA . ALA A 1 271 ? -28.515 -15.539 2.863 1.00 23.16 248 ALA A CA 1
ATOM 2142 C C . ALA A 1 271 ? -29.935 -16.107 2.725 1.00 20.66 248 ALA A C 1
ATOM 2143 O O . ALA A 1 271 ? -30.899 -15.343 2.791 1.00 26.68 248 ALA A O 1
ATOM 2145 N N . GLU A 1 272 ? -30.049 -17.420 2.468 1.00 27.73 249 GLU A N 1
ATOM 2146 C CA . GLU A 1 272 ? -31.363 -18.099 2.352 1.00 35.96 249 GLU A CA 1
ATOM 2147 C C . GLU A 1 272 ? -32.187 -17.854 3.628 1.00 28.40 249 GLU A C 1
ATOM 2148 O O . GLU A 1 272 ? -33.408 -17.731 3.570 1.00 31.36 249 GLU A O 1
ATOM 2154 N N . ASN A 1 273 ? -31.494 -17.733 4.770 1.00 27.00 250 ASN A N 1
ATOM 2155 C CA . ASN A 1 273 ? -32.119 -17.588 6.077 1.00 22.93 250 ASN A CA 1
ATOM 2156 C C . ASN A 1 273 ? -32.326 -16.105 6.428 1.00 22.92 250 ASN A C 1
ATOM 2157 O O . ASN A 1 273 ? -32.848 -15.794 7.495 1.00 27.26 250 ASN A O 1
ATOM 2162 N N . GLY A 1 274 ? -31.927 -15.203 5.525 1.00 22.43 251 GLY A N 1
ATOM 2163 C CA . GLY A 1 274 ? -32.353 -13.797 5.557 1.00 22.26 251 GLY A CA 1
ATOM 2164 C C . GLY A 1 274 ? -31.403 -12.901 6.345 1.00 22.74 251 GLY A C 1
ATOM 2165 O O . GLY A 1 274 ? -31.807 -11.860 6.858 1.00 24.38 251 GLY A O 1
ATOM 2166 N N . PHE A 1 275 ? -30.126 -13.283 6.424 1.00 16.72 252 PHE A N 1
ATOM 2167 C CA . PHE A 1 275 ? -29.120 -12.434 7.055 1.00 14.49 252 PHE A CA 1
ATOM 2168 C C . PHE A 1 275 ? -28.049 -12.000 6.059 1.00 14.91 252 PHE A C 1
ATOM 2169 O O . PHE A 1 275 ? -27.833 -12.649 5.038 1.00 18.21 252 PHE A O 1
ATOM 2177 N N . ILE A 1 276 ? -27.329 -10.930 6.441 1.00 14.25 253 ILE A N 1
ATOM 2178 C CA . ILE A 1 276 ? -26.146 -10.505 5.694 1.00 15.09 253 ILE A CA 1
ATOM 2179 C C . ILE A 1 276 ? -25.018 -11.449 6.072 1.00 12.98 253 ILE A C 1
ATOM 2180 O O . ILE A 1 276 ? -24.674 -11.531 7.249 1.00 12.47 253 ILE A O 1
ATOM 2185 N N . PRO A 1 277 ? -24.382 -12.170 5.124 1.00 12.52 254 PRO A N 1
ATOM 2186 C CA . PRO A 1 277 ? -23.323 -13.088 5.532 1.00 11.08 254 PRO A CA 1
ATOM 2187 C C . PRO A 1 277 ? -22.032 -12.332 5.876 1.00 9.81 254 PRO A C 1
ATOM 2188 O O . PRO A 1 277 ? -21.605 -11.441 5.142 1.00 9.61 254 PRO A O 1
ATOM 2192 N N . GLY A 1 278 ? -21.430 -12.705 7.005 1.00 8.99 255 GLY A N 1
ATOM 2193 C CA . GLY A 1 278 ? -20.153 -12.170 7.458 1.00 9.20 255 GLY A CA 1
ATOM 2194 C C . GLY A 1 278 ? -19.127 -13.269 7.676 1.00 9.23 255 GLY A C 1
ATOM 2195 O O . GLY A 1 278 ? -19.484 -14.432 7.956 1.00 8.39 255 GLY A O 1
ATOM 2196 N N . ILE A 1 279 ? -17.844 -12.932 7.516 1.00 7.96 256 ILE A N 1
ATOM 2197 C CA . ILE A 1 279 ? -16.786 -13.913 7.665 1.00 8.44 256 ILE A CA 1
ATOM 2198 C C . ILE A 1 279 ? -15.511 -13.253 8.203 1.00 7.57 256 ILE A C 1
ATOM 2199 O O . ILE A 1 279 ? -15.188 -12.121 7.860 1.00 7.95 256 ILE A O 1
ATOM 2204 N N . TRP A 1 280 ? -14.827 -14.006 9.074 1.00 7.07 257 TRP A N 1
ATOM 2205 C CA . TRP A 1 280 ? -13.509 -13.699 9.615 1.00 7.66 257 TRP A CA 1
ATOM 2206 C C . TRP A 1 280 ? -12.405 -14.280 8.724 1.00 8.63 257 TRP A C 1
ATOM 2207 O O . TRP A 1 280 ? -12.468 -15.447 8.335 1.00 7.73 257 TRP A O 1
ATOM 2218 N N . THR A 1 281 ? -11.359 -13.489 8.509 1.00 6.85 258 THR A N 1
ATOM 2219 C CA . THR A 1 281 ? -10.069 -13.918 7.927 1.00 6.41 258 THR A CA 1
ATOM 2220 C C . THR A 1 281 ? -8.939 -13.216 8.690 1.00 6.16 258 THR A C 1
ATOM 2221 O O . THR A 1 281 ? -9.183 -12.154 9.282 1.00 7.18 258 THR A O 1
ATOM 2225 N N . ALA A 1 282 ? -7.709 -13.729 8.535 1.00 7.29 259 ALA A N 1
ATOM 2226 C CA . ALA A 1 282 ? -6.440 -13.080 8.962 1.00 7.37 259 ALA A CA 1
ATOM 2227 C C . ALA A 1 282 ? -5.567 -12.882 7.720 1.00 6.40 259 ALA A C 1
ATOM 2228 O O . ALA A 1 282 ? -4.657 -13.662 7.436 1.00 7.46 259 ALA A O 1
ATOM 2230 N N . PRO A 1 283 ? -5.908 -11.892 6.869 1.00 7.79 260 PRO A N 1
ATOM 2231 C CA . PRO A 1 283 ? -5.562 -12.001 5.453 1.00 8.08 260 PRO A CA 1
ATOM 2232 C C . PRO A 1 283 ? -4.094 -11.704 5.153 1.00 7.34 260 PRO A C 1
ATOM 2233 O O . PRO A 1 283 ? -3.650 -12.048 4.060 1.00 8.31 260 PRO A O 1
ATOM 2237 N N . PHE A 1 284 ? -3.358 -11.080 6.080 1.00 7.34 261 PHE A N 1
ATOM 2238 C CA . PHE A 1 284 ? -1.939 -10.827 5.896 1.00 7.50 261 PHE A CA 1
ATOM 2239 C C . PHE A 1 284 ? -1.083 -11.931 6.526 1.00 6.69 261 PHE A C 1
ATOM 2240 O O . PHE A 1 284 ? 0.128 -11.792 6.541 1.00 7.95 261 PHE A O 1
ATOM 2248 N N . SER A 1 285 ? -1.732 -13.005 7.000 1.00 7.49 262 SER A N 1
ATOM 2249 C CA . SER A 1 285 ? -1.065 -14.070 7.755 1.00 7.50 262 SER A CA 1
ATOM 2250 C C . SER A 1 285 ? -1.074 -15.375 6.966 1.00 7.25 262 SER A C 1
ATOM 2251 O O . SER A 1 285 ? -2.135 -15.760 6.490 1.00 7.07 262 SER A O 1
ATOM 2254 N N . VAL A 1 286 ? 0.056 -16.075 6.942 1.00 7.63 263 VAL A N 1
ATOM 2255 C CA . VAL A 1 286 ? 0.086 -17.428 6.394 1.00 7.41 263 VAL A CA 1
ATOM 2256 C C . VAL A 1 286 ? 0.891 -18.301 7.360 1.00 7.00 263 VAL A C 1
ATOM 2257 O O . VAL A 1 286 ? 2.025 -17.982 7.716 1.00 7.18 263 VAL A O 1
ATOM 2261 N N . SER A 1 287 ? 0.325 -19.442 7.743 1.00 7.82 264 SER A N 1
ATOM 2262 C CA . SER A 1 287 ? 1.021 -20.312 8.695 1.00 8.76 264 SER A CA 1
ATOM 2263 C C . SER A 1 287 ? 2.111 -21.122 7.975 1.00 8.49 264 SER A C 1
ATOM 2264 O O . SER A 1 287 ? 2.058 -21.350 6.755 1.00 8.77 264 SER A O 1
ATOM 2267 N N . GLU A 1 288 ? 3.049 -21.643 8.772 1.00 9.82 265 GLU A N 1
ATOM 2268 C CA . GLU A 1 288 ? 4.118 -22.496 8.292 1.00 11.14 265 GLU A CA 1
ATOM 2269 C C . GLU A 1 288 ? 3.574 -23.779 7.647 1.00 10.15 265 GLU A C 1
ATOM 2270 O O . GLU A 1 288 ? 4.289 -24.364 6.810 1.00 12.60 265 GLU A O 1
ATOM 2276 N N . THR A 1 289 ? 2.362 -24.216 8.029 1.00 9.97 266 THR A N 1
ATOM 2277 C CA . THR A 1 289 ? 1.792 -25.461 7.487 1.00 11.95 266 THR A CA 1
ATOM 2278 C C . THR A 1 289 ? 0.833 -25.237 6.299 1.00 10.50 266 THR A C 1
ATOM 2279 O O . THR A 1 289 ? 0.428 -26.214 5.639 1.00 11.59 266 THR A O 1
ATOM 2283 N N . SER A 1 290 ? 0.501 -23.981 5.990 1.00 10.07 267 SER A N 1
ATOM 2284 C CA . SER A 1 290 ? -0.543 -23.675 5.017 1.00 9.76 267 SER A CA 1
ATOM 2285 C C . SER A 1 290 ? -0.144 -24.075 3.586 1.00 8.73 267 SER A C 1
ATOM 2286 O O . SER A 1 290 ? 1.020 -24.047 3.215 1.00 9.92 267 SER A O 1
ATOM 2289 N N . ASP A 1 291 ? -1.159 -24.385 2.778 1.00 9.96 268 ASP A N 1
ATOM 2290 C CA . ASP A 1 291 ? -0.951 -24.632 1.336 1.00 9.75 268 ASP A CA 1
ATOM 2291 C C . ASP A 1 291 ? -0.336 -23.378 0.683 1.00 9.34 268 ASP A C 1
ATOM 2292 O O . ASP A 1 291 ? 0.636 -23.427 -0.089 1.00 12.30 268 ASP A O 1
ATOM 2297 N N . VAL A 1 292 ? -0.845 -22.198 1.024 1.00 9.85 269 VAL A N 1
ATOM 2298 C CA . VAL A 1 292 ? -0.397 -21.011 0.317 1.00 10.52 269 VAL A CA 1
ATOM 2299 C C . VAL A 1 292 ? 1.092 -20.757 0.605 1.00 9.99 269 VAL A C 1
ATOM 2300 O O . VAL A 1 292 ? 1.871 -20.441 -0.292 1.00 10.32 269 VAL A O 1
ATOM 2304 N N . PHE A 1 293 ? 1.520 -20.913 1.862 1.00 9.18 270 PHE A N 1
ATOM 2305 C CA . PHE A 1 293 ? 2.929 -20.707 2.186 1.00 10.09 270 PHE A CA 1
ATOM 2306 C C . PHE A 1 293 ? 3.812 -21.760 1.496 1.00 10.40 270 PHE A C 1
ATOM 2307 O O . PHE A 1 293 ? 4.931 -21.466 1.065 1.00 12.42 270 PHE A O 1
ATOM 2315 N N . ASN A 1 294 ? 3.390 -23.024 1.541 1.00 10.14 271 ASN A N 1
ATOM 2316 C CA A ASN A 1 294 ? 4.168 -24.144 0.984 0.50 10.77 271 ASN A CA 1
ATOM 2317 C CA B ASN A 1 294 ? 4.267 -24.065 1.005 0.50 12.56 271 ASN A CA 1
ATOM 2318 C C . ASN A 1 294 ? 4.311 -23.994 -0.540 1.00 12.56 271 ASN A C 1
ATOM 2319 O O . ASN A 1 294 ? 5.326 -24.374 -1.112 1.00 12.80 271 ASN A O 1
ATOM 2328 N N . GLU A 1 295 ? 3.290 -23.405 -1.175 1.00 10.16 272 GLU A N 1
ATOM 2329 C CA A GLU A 1 295 ? 3.304 -23.172 -2.624 0.50 10.54 272 GLU A CA 1
ATOM 2330 C CA B GLU A 1 295 ? 3.291 -23.165 -2.624 0.50 10.60 272 GLU A CA 1
ATOM 2331 C C . GLU A 1 295 ? 4.134 -21.936 -2.986 1.00 9.42 272 GLU A C 1
ATOM 2332 O O . GLU A 1 295 ? 4.677 -21.848 -4.093 1.00 10.74 272 GLU A O 1
ATOM 2343 N N . HIS A 1 296 ? 4.165 -20.932 -2.103 1.00 9.57 273 HIS A N 1
ATOM 2344 C CA . HIS A 1 296 ? 4.701 -19.572 -2.431 1.00 9.66 273 HIS A CA 1
ATOM 2345 C C . HIS A 1 296 ? 5.633 -19.075 -1.322 1.00 9.06 273 HIS A C 1
ATOM 2346 O O . HIS A 1 296 ? 5.372 -18.070 -0.651 1.00 9.69 273 HIS A O 1
ATOM 2353 N N . PRO A 1 297 ? 6.782 -19.742 -1.117 1.00 8.82 274 PRO A N 1
ATOM 2354 C CA . PRO A 1 297 ? 7.681 -19.414 -0.014 1.00 9.81 274 PRO A CA 1
ATOM 2355 C C . PRO A 1 297 ? 8.345 -18.031 -0.131 1.00 10.78 274 PRO A C 1
ATOM 2356 O O . PRO A 1 297 ? 8.868 -17.512 0.865 1.00 11.54 274 PRO A O 1
ATOM 2360 N N . ASP A 1 298 ? 8.314 -17.438 -1.331 1.00 9.44 275 ASP A N 1
ATOM 2361 C CA A ASP A 1 298 ? 8.941 -16.115 -1.484 0.50 8.49 275 ASP A CA 1
ATOM 2362 C CA B ASP A 1 298 ? 8.868 -16.134 -1.712 0.50 10.87 275 ASP A CA 1
ATOM 2363 C C . ASP A 1 298 ? 7.879 -15.005 -1.395 1.00 9.29 275 ASP A C 1
ATOM 2364 O O . ASP A 1 298 ? 8.201 -13.810 -1.592 1.00 12.51 275 ASP A O 1
ATOM 2373 N N . TRP A 1 299 ? 6.656 -15.352 -0.958 1.00 7.78 276 TRP A N 1
ATOM 2374 C CA . TRP A 1 299 ? 5.586 -14.320 -0.793 1.00 7.76 276 TRP A CA 1
ATOM 2375 C C . TRP A 1 299 ? 5.646 -13.597 0.562 1.00 8.06 276 TRP A C 1
ATOM 2376 O O . TRP A 1 299 ? 4.821 -12.725 0.788 1.00 9.76 276 TRP A O 1
ATOM 2387 N N . VAL A 1 300 ? 6.588 -13.956 1.439 1.00 7.65 277 VAL A N 1
ATOM 2388 C CA . VA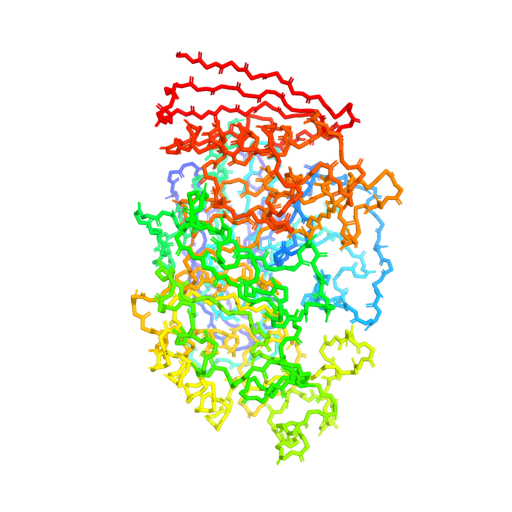L A 1 300 ? 6.542 -13.490 2.841 1.00 7.94 277 VAL A CA 1
ATOM 2389 C C . VAL A 1 300 ? 7.677 -12.494 3.108 1.00 8.21 277 VAL A C 1
ATOM 2390 O O . VAL A 1 300 ? 8.706 -12.457 2.415 1.00 7.99 277 VAL A O 1
ATOM 2394 N N . VAL A 1 301 ? 7.485 -11.707 4.177 1.00 7.66 278 VAL A N 1
ATOM 2395 C CA . VAL A 1 301 ? 8.494 -10.808 4.735 1.00 8.17 278 VAL A CA 1
ATOM 2396 C C . VAL A 1 301 ? 9.655 -11.652 5.284 1.00 8.00 278 VAL A C 1
ATOM 2397 O O . VAL A 1 301 ? 9.417 -12.731 5.841 1.00 8.80 278 VAL A O 1
ATOM 2401 N N . LYS A 1 302 ? 10.896 -11.185 5.092 1.00 9.00 279 LYS A N 1
ATOM 2402 C CA . LYS A 1 302 ? 12.074 -12.000 5.367 1.00 9.81 279 LYS A CA 1
ATOM 2403 C C . LYS A 1 302 ? 13.026 -11.344 6.378 1.00 11.10 279 LYS A C 1
ATOM 2404 O O . LYS A 1 302 ? 12.953 -10.138 6.679 1.00 10.49 279 LYS A O 1
ATOM 2410 N N . GLU A 1 303 ? 13.924 -12.168 6.915 1.00 11.18 280 GLU A N 1
ATOM 2411 C CA . GLU A 1 303 ? 15.035 -11.752 7.810 1.00 12.68 280 GLU A CA 1
ATOM 2412 C C . GLU A 1 303 ? 16.260 -12.593 7.413 1.00 12.45 280 GLU A C 1
ATOM 2413 O O . GLU A 1 303 ? 16.180 -13.823 7.416 1.00 14.73 280 GLU A O 1
ATOM 2419 N N . ASN A 1 304 ? 17.350 -11.923 6.999 1.00 15.31 281 ASN A N 1
ATOM 2420 C CA . ASN A 1 304 ? 18.545 -12.586 6.453 1.00 17.45 281 ASN A CA 1
ATOM 2421 C C . ASN A 1 304 ? 18.146 -13.511 5.296 1.00 18.44 281 ASN A C 1
ATOM 2422 O O . ASN A 1 304 ? 18.741 -14.581 5.098 1.00 20.28 281 ASN A O 1
ATOM 2427 N N . GLY A 1 305 ? 17.120 -13.099 4.539 1.00 15.69 282 GLY A N 1
ATOM 2428 C CA . GLY A 1 305 ? 16.766 -13.774 3.319 1.00 13.85 282 GLY A CA 1
ATOM 2429 C C . GLY A 1 305 ? 15.830 -14.952 3.510 1.00 15.16 282 GLY A C 1
ATOM 2430 O O . GLY A 1 305 ? 15.444 -15.559 2.511 1.00 15.73 282 GLY A O 1
ATOM 2431 N N . GLU A 1 306 ? 15.412 -15.227 4.750 1.00 13.03 283 GLU A N 1
ATOM 2432 C CA . GLU A 1 306 ? 14.560 -16.373 5.046 1.00 12.20 283 GLU A CA 1
ATOM 2433 C C . GLU A 1 306 ? 13.278 -15.901 5.719 1.00 10.83 283 GLU A C 1
ATOM 2434 O O . GLU A 1 306 ? 13.215 -14.794 6.244 1.00 11.75 283 GLU A O 1
ATOM 2440 N N . PRO A 1 307 ? 12.196 -16.706 5.692 1.00 10.32 284 PRO A N 1
ATOM 2441 C CA . PRO A 1 307 ? 10.922 -16.273 6.263 1.00 10.81 284 PRO A CA 1
ATOM 2442 C C . PRO A 1 307 ? 11.076 -15.774 7.703 1.00 10.54 284 PRO A C 1
ATOM 2443 O O . PRO A 1 307 ? 11.694 -16.465 8.541 1.00 12.58 284 PRO A O 1
ATOM 2447 N N . LYS A 1 308 ? 10.467 -14.615 7.984 1.00 10.38 285 LYS A N 1
ATOM 2448 C CA . LYS A 1 308 ? 10.531 -14.020 9.317 1.00 10.53 285 LYS A CA 1
ATOM 2449 C C . LYS A 1 308 ? 9.226 -14.272 10.086 1.00 8.52 285 LYS A C 1
ATOM 2450 O O . LYS A 1 308 ? 8.163 -13.836 9.651 1.00 10.68 285 LYS A O 1
ATOM 2456 N N . MET A 1 309 ? 9.284 -14.962 11.232 1.00 10.97 286 MET A N 1
ATOM 2457 C CA . MET A 1 309 ? 8.064 -15.144 12.001 1.00 10.29 286 MET A CA 1
ATOM 2458 C C . MET A 1 309 ? 7.469 -13.784 12.385 1.00 9.90 286 MET A C 1
ATOM 2459 O O . MET A 1 309 ? 8.145 -12.953 12.981 1.00 11.91 286 MET A O 1
ATOM 2464 N N . ALA A 1 310 ? 6.184 -13.586 12.068 1.00 8.15 287 ALA A N 1
ATOM 2465 C CA . ALA A 1 310 ? 5.449 -12.368 12.419 1.00 8.68 287 ALA A CA 1
ATOM 2466 C C . ALA A 1 310 ? 4.861 -12.466 13.836 1.00 9.36 287 ALA A C 1
ATOM 2467 O O . ALA A 1 310 ? 4.766 -11.423 14.509 1.00 11.52 287 ALA A O 1
ATOM 2469 N N . TYR A 1 311 ? 4.454 -13.678 14.242 1.00 8.37 288 TYR A N 1
ATOM 2470 C CA . TYR A 1 311 ? 3.899 -13.997 15.563 1.00 9.40 288 TYR A CA 1
ATOM 2471 C C . TYR A 1 311 ? 3.700 -15.515 15.601 1.00 8.99 288 TYR A C 1
ATOM 2472 O O . TYR A 1 311 ? 3.777 -16.177 14.558 1.00 8.87 288 TYR A O 1
ATOM 2481 N N . ARG A 1 312 ? 3.468 -16.051 16.805 1.00 9.15 289 ARG A N 1
ATOM 2482 C CA . ARG A 1 312 ? 3.075 -17.461 16.981 1.00 9.24 289 ARG A CA 1
ATOM 2483 C C . ARG A 1 312 ? 1.648 -17.504 17.533 1.00 7.90 289 ARG A C 1
ATOM 2484 O O . ARG A 1 312 ? 1.359 -16.865 18.560 1.00 10.63 289 ARG A O 1
ATOM 2492 N N . ASN A 1 313 ? 0.771 -18.266 16.865 1.00 7.71 290 ASN A N 1
ATOM 2493 C CA . ASN A 1 313 ? -0.607 -18.467 17.328 1.00 7.97 290 ASN A CA 1
ATOM 2494 C C . ASN A 1 313 ? -1.117 -19.764 16.688 1.00 8.42 290 ASN A C 1
ATOM 2495 O O . ASN A 1 313 ? -0.492 -20.274 15.762 1.00 8.88 290 ASN A O 1
ATOM 2500 N N . TRP A 1 314 ? -2.165 -20.351 17.272 1.00 8.32 291 TRP A N 1
ATOM 2501 C CA . TRP A 1 314 ? -2.687 -21.635 16.830 1.00 9.20 291 TRP A CA 1
ATOM 2502 C C . TRP A 1 314 ? -1.584 -22.712 16.923 1.00 11.47 291 TRP A C 1
ATOM 2503 O O . TRP A 1 314 ? -1.610 -23.681 16.193 1.00 12.69 291 TRP A O 1
ATOM 2514 N N . ASN A 1 315 ? -0.627 -22.558 17.839 1.00 10.39 292 ASN A N 1
ATOM 2515 C CA . ASN A 1 315 ? 0.469 -23.543 17.980 1.00 10.91 292 ASN A CA 1
ATOM 2516 C C . ASN A 1 315 ? 1.240 -23.713 16.658 1.00 11.06 292 ASN A C 1
ATOM 2517 O O . ASN A 1 315 ? 1.644 -24.815 16.303 1.00 13.33 292 ASN A O 1
ATOM 2522 N N . LYS A 1 316 ? 1.454 -22.602 15.939 1.00 10.71 293 LYS A N 1
ATOM 2523 C CA A LYS A 1 316 ? 2.155 -22.553 14.632 0.50 12.11 293 LYS A CA 1
ATOM 2524 C CA B LYS A 1 316 ? 2.246 -22.595 14.700 0.50 10.24 293 LYS A CA 1
ATOM 2525 C C . LYS A 1 316 ? 2.975 -21.255 14.515 1.00 9.57 293 LYS A C 1
ATOM 2526 O O . LYS A 1 316 ? 2.517 -20.204 14.955 1.00 9.79 293 LYS A O 1
ATOM 2537 N N A LYS A 1 317 ? 4.111 -21.309 13.812 0.50 9.24 294 LYS A N 1
ATOM 2538 N N B LYS A 1 317 ? 4.138 -21.307 13.854 0.50 9.75 294 LYS A N 1
ATOM 2539 C CA A LYS A 1 317 ? 4.770 -20.069 13.348 0.50 9.04 294 LYS A CA 1
ATOM 2540 C CA B LYS A 1 317 ? 4.782 -20.088 13.316 0.50 10.23 294 LYS A CA 1
ATOM 2541 C C A LYS A 1 317 ? 3.945 -19.453 12.209 0.50 8.34 294 LYS A C 1
ATOM 2542 C C B LYS A 1 317 ? 3.877 -19.473 12.241 0.50 8.87 294 LYS A C 1
ATOM 2543 O O A LYS A 1 317 ? 3.591 -20.151 11.232 0.50 9.60 294 LYS A O 1
ATOM 2544 O O B LYS A 1 317 ? 3.426 -20.194 11.320 0.50 9.41 294 LYS A O 1
ATOM 2555 N N . ILE A 1 318 ? 3.622 -18.162 12.360 1.00 8.13 295 ILE A N 1
ATOM 2556 C CA . ILE A 1 318 ? 2.824 -17.433 11.363 1.00 8.08 295 ILE A CA 1
ATOM 2557 C C . ILE A 1 318 ? 3.731 -16.407 10.680 1.00 7.41 295 ILE A C 1
ATOM 2558 O O . ILE A 1 318 ? 4.427 -15.621 11.350 1.00 8.51 295 ILE A O 1
ATOM 2563 N N . TYR A 1 319 ? 3.733 -16.453 9.339 1.00 6.50 296 TYR A N 1
ATOM 2564 C CA . TYR A 1 319 ? 4.511 -15.536 8.520 1.00 7.03 296 TYR A CA 1
ATOM 2565 C C . TYR A 1 319 ? 3.609 -14.417 7.985 1.00 6.72 296 TYR A C 1
ATOM 2566 O O . TYR A 1 319 ? 2.380 -14.541 7.977 1.00 7.05 296 TYR A O 1
ATOM 2575 N N . ALA A 1 320 ? 4.242 -13.305 7.593 1.00 6.03 297 ALA A N 1
ATOM 2576 C CA . ALA A 1 320 ? 3.547 -12.128 7.067 1.00 6.24 297 ALA A CA 1
ATOM 2577 C C . ALA A 1 320 ? 3.687 -12.084 5.547 1.00 5.94 297 ALA A C 1
ATOM 2578 O O . ALA A 1 320 ? 4.795 -12.146 5.023 1.00 7.16 297 ALA A O 1
ATOM 2580 N N . LEU A 1 321 ? 2.566 -11.866 4.851 1.00 6.18 298 LEU A N 1
ATOM 2581 C CA . LEU A 1 321 ? 2.624 -11.632 3.427 1.00 6.59 298 LEU A CA 1
ATOM 2582 C C . LEU A 1 321 ? 3.373 -10.314 3.174 1.00 6.45 298 LEU A C 1
ATOM 2583 O O . LEU A 1 321 ? 3.169 -9.324 3.886 1.00 7.04 298 LEU A O 1
ATOM 2588 N N . ASP A 1 322 ? 4.210 -10.317 2.132 1.00 7.49 299 ASP A N 1
ATOM 2589 C CA . ASP A 1 322 ? 4.926 -9.153 1.632 1.00 7.54 299 ASP A CA 1
ATOM 2590 C C . ASP A 1 322 ? 4.005 -8.369 0.682 1.00 8.36 299 ASP A C 1
ATOM 2591 O O . ASP A 1 322 ? 3.857 -8.733 -0.516 1.00 9.12 299 ASP A O 1
ATOM 2596 N N . LEU A 1 323 ? 3.389 -7.306 1.221 1.00 7.51 300 LEU A N 1
ATOM 2597 C CA . LEU A 1 323 ? 2.380 -6.559 0.534 1.00 7.75 300 LEU A CA 1
ATOM 2598 C C . LEU A 1 323 ? 3.001 -5.574 -0.478 1.00 7.56 300 LEU A C 1
ATOM 2599 O O . LEU A 1 323 ? 2.273 -4.839 -1.139 1.00 9.38 300 LEU A O 1
ATOM 2604 N N . SER A 1 324 ? 4.333 -5.593 -0.615 1.00 7.97 301 SER A N 1
ATOM 2605 C CA . SER A 1 324 ? 4.998 -4.853 -1.707 1.00 8.11 301 SER A CA 1
ATOM 2606 C C . SER A 1 324 ? 4.935 -5.628 -3.025 1.00 8.69 301 SER A C 1
ATOM 2607 O O . SER A 1 324 ? 5.191 -5.049 -4.065 1.00 12.32 301 SER A O 1
ATOM 2610 N N . LYS A 1 325 ? 4.646 -6.928 -2.982 1.00 8.67 302 LYS A N 1
ATOM 2611 C CA . LYS A 1 325 ? 4.703 -7.771 -4.198 1.00 8.91 302 LYS A CA 1
ATOM 2612 C C . LYS A 1 325 ? 3.359 -7.772 -4.931 1.00 9.01 302 LYS A C 1
ATOM 2613 O O . LYS A 1 325 ? 2.310 -8.066 -4.352 1.00 9.20 302 LYS A O 1
ATOM 2619 N N . ASP A 1 326 ? 3.402 -7.505 -6.244 1.00 10.23 303 ASP A N 1
ATOM 2620 C CA . ASP A 1 326 ? 2.200 -7.512 -7.039 1.00 11.08 303 ASP A CA 1
ATOM 2621 C C . ASP A 1 326 ? 1.510 -8.887 -7.011 1.00 12.02 303 ASP A C 1
ATOM 2622 O O . ASP A 1 326 ? 0.288 -8.962 -7.046 1.00 11.08 303 ASP A O 1
ATOM 2627 N N . GLU A 1 327 ? 2.291 -9.973 -6.989 1.00 9.87 304 GLU A N 1
ATOM 2628 C CA . GLU A 1 327 ? 1.691 -11.328 -7.005 1.00 10.74 304 GLU A CA 1
ATOM 2629 C C . GLU A 1 327 ? 0.810 -11.531 -5.752 1.00 7.65 304 GLU A C 1
ATOM 2630 O O . GLU A 1 327 ? -0.247 -12.171 -5.763 1.00 8.62 304 GLU A O 1
ATOM 2636 N N . VAL A 1 328 ? 1.258 -10.965 -4.620 1.00 8.71 305 VAL A N 1
ATOM 2637 C CA . VAL A 1 328 ? 0.555 -11.035 -3.331 1.00 7.89 305 VAL A CA 1
ATOM 2638 C C . VAL A 1 328 ? -0.722 -10.189 -3.362 1.00 7.86 305 VAL A C 1
ATOM 2639 O O . VAL A 1 328 ? -1.807 -10.641 -2.971 1.00 7.81 305 VAL A O 1
ATOM 2643 N N . LEU A 1 329 ? -0.603 -8.955 -3.877 1.00 8.35 306 LEU A N 1
ATOM 2644 C CA . LEU A 1 329 ? -1.767 -8.093 -3.959 1.00 8.88 306 LEU A CA 1
ATOM 2645 C C . LEU A 1 329 ? -2.805 -8.703 -4.904 1.00 7.16 306 LEU A C 1
ATOM 2646 O O . LEU A 1 329 ? -4.000 -8.616 -4.642 1.00 7.64 306 LEU A O 1
ATOM 2651 N N . ASN A 1 330 ? -2.350 -9.328 -6.014 1.00 7.64 307 ASN A N 1
ATOM 2652 C CA . ASN A 1 330 ? -3.296 -9.986 -6.906 1.00 9.28 307 ASN A CA 1
ATOM 2653 C C . ASN A 1 330 ? -4.039 -11.146 -6.214 1.00 8.35 307 ASN A C 1
ATOM 2654 O O . ASN A 1 330 ? -5.244 -11.335 -6.422 1.00 8.88 307 ASN A O 1
ATOM 2659 N N . TRP A 1 331 ? -3.315 -11.939 -5.416 1.00 7.76 308 TRP A N 1
ATOM 2660 C CA . TRP A 1 331 ? -3.916 -13.040 -4.673 1.00 7.82 308 TRP A CA 1
ATOM 2661 C C . TRP A 1 331 ? -4.980 -12.515 -3.687 1.00 7.35 308 TRP A C 1
ATOM 2662 O O . TRP A 1 331 ? -6.064 -13.070 -3.549 1.00 7.98 308 TRP A O 1
ATOM 2673 N N . LEU A 1 332 ? -4.661 -11.412 -3.012 1.00 7.39 309 LEU A N 1
ATOM 2674 C CA . LEU A 1 332 ? -5.604 -10.809 -2.062 1.00 7.78 309 LEU A CA 1
ATOM 2675 C C . LEU A 1 332 ? -6.849 -10.281 -2.770 1.00 8.02 309 LEU A C 1
ATOM 2676 O O . LEU A 1 332 ? -7.977 -10.448 -2.309 1.00 9.46 309 LEU A O 1
ATOM 2681 N N . PHE A 1 333 ? -6.618 -9.615 -3.924 1.00 7.92 310 PHE A N 1
ATOM 2682 C CA . PHE A 1 333 ? -7.739 -9.089 -4.704 1.00 10.43 310 PHE A CA 1
ATOM 2683 C C . PHE A 1 333 ? -8.652 -10.257 -5.102 1.00 10.60 310 PHE A C 1
ATOM 2684 O O . PHE A 1 333 ? -9.870 -10.193 -4.975 1.00 9.95 310 PHE A O 1
ATOM 2692 N N . ASP A 1 334 ? -8.048 -11.326 -5.632 1.00 8.25 311 ASP A N 1
ATOM 2693 C CA A ASP A 1 334 ? -8.818 -12.471 -6.111 0.50 9.90 311 ASP A CA 1
ATOM 2694 C CA B ASP A 1 334 ? -8.778 -12.516 -6.088 0.50 10.13 311 ASP A CA 1
ATOM 2695 C C . ASP A 1 334 ? -9.600 -13.110 -4.942 1.00 8.55 311 ASP A C 1
ATOM 2696 O O . ASP A 1 334 ? -10.758 -13.481 -5.108 1.00 9.58 311 ASP A O 1
ATOM 2705 N N . LEU A 1 335 ? -8.973 -13.233 -3.766 1.00 7.50 312 LEU A N 1
ATOM 2706 C CA . LEU A 1 335 ? -9.623 -13.850 -2.594 1.00 8.07 312 LEU A CA 1
ATOM 2707 C C . LEU A 1 335 ? -10.865 -13.054 -2.212 1.00 7.49 312 LEU A C 1
ATOM 2708 O O . LEU A 1 335 ? -11.957 -13.596 -2.057 1.00 8.73 312 LEU A O 1
ATOM 2713 N N . PHE A 1 336 ? -10.691 -11.739 -2.008 1.00 7.83 313 PHE A N 1
ATOM 2714 C CA . PHE A 1 336 ? -11.796 -10.930 -1.477 1.00 7.73 313 PHE A CA 1
ATOM 2715 C C . PHE A 1 336 ? -12.870 -10.713 -2.548 1.00 8.44 313 PHE A C 1
ATOM 2716 O O . PHE A 1 336 ? -14.062 -10.603 -2.254 1.00 9.50 313 PHE A O 1
ATOM 2724 N N . SER A 1 337 ? -12.458 -10.623 -3.833 1.00 9.04 314 SER A N 1
ATOM 2725 C CA A SER A 1 337 ? -13.475 -10.509 -4.866 0.33 11.15 314 SER A CA 1
ATOM 2726 C CA B SER A 1 337 ? -13.400 -10.557 -4.955 0.33 12.10 314 SER A CA 1
ATOM 2727 C CA C SER A 1 337 ? -13.391 -10.568 -4.968 0.33 12.88 314 SER A CA 1
ATOM 2728 C C . SER A 1 337 ? -14.270 -11.822 -4.992 1.00 14.11 314 SER A C 1
ATOM 2729 O O . SER A 1 337 ? -15.475 -11.763 -5.183 1.00 15.00 314 SER A O 1
ATOM 2736 N N . SER A 1 338 ? -13.630 -12.974 -4.799 1.00 14.32 315 SER A N 1
ATOM 2737 C CA A SER A 1 338 ? -14.360 -14.221 -4.781 0.50 12.00 315 SER A CA 1
ATOM 2738 C CA B SER A 1 338 ? -14.313 -14.280 -4.741 0.50 11.14 315 SER A CA 1
ATOM 2739 C C . SER A 1 338 ? -15.357 -14.271 -3.613 1.00 10.65 315 SER A C 1
ATOM 2740 O O . SER A 1 338 ? -16.515 -14.677 -3.778 1.00 12.28 315 SER A O 1
ATOM 2745 N N . LEU A 1 339 ? -14.931 -13.833 -2.409 1.00 9.85 316 LEU A N 1
ATOM 2746 C CA . LEU A 1 339 ? -15.850 -13.804 -1.247 1.00 9.65 316 LEU A CA 1
ATOM 2747 C C . LEU A 1 339 ? -17.032 -12.869 -1.529 1.00 11.62 316 LEU A C 1
ATOM 2748 O O . LEU A 1 339 ? -18.166 -13.181 -1.212 1.00 11.41 316 LEU A O 1
ATOM 2753 N N . ARG A 1 340 ? -16.768 -11.720 -2.172 1.00 10.15 317 ARG A N 1
ATOM 2754 C CA . ARG A 1 340 ? -17.849 -10.803 -2.528 1.00 9.70 317 ARG A CA 1
ATOM 2755 C C . ARG A 1 340 ? -18.835 -11.506 -3.493 1.00 9.71 317 ARG A C 1
ATOM 2756 O O . ARG A 1 340 ? -20.049 -11.417 -3.342 1.00 10.51 317 ARG A O 1
ATOM 2764 N N . LYS A 1 341 ? -18.315 -12.219 -4.492 1.00 9.33 318 LYS A N 1
ATOM 2765 C CA . LYS A 1 341 ? -19.185 -12.888 -5.470 1.00 13.21 318 LYS A CA 1
ATOM 2766 C C . LYS A 1 341 ? -20.090 -13.924 -4.788 1.00 12.51 318 LYS A C 1
ATOM 2767 O O . LYS A 1 341 ? -21.204 -14.182 -5.223 1.00 14.90 318 LYS A O 1
ATOM 2773 N N . MET A 1 342 ? -19.603 -14.522 -3.697 1.00 10.48 319 MET A N 1
ATOM 2774 C CA . MET A 1 342 ? -20.379 -15.513 -2.970 1.00 11.07 319 MET A CA 1
ATOM 2775 C C . MET A 1 342 ? -21.527 -14.878 -2.162 1.00 10.06 319 MET A C 1
ATOM 2776 O O . MET A 1 342 ? -22.432 -15.596 -1.719 1.00 14.09 319 MET A O 1
ATOM 2781 N N . GLY A 1 343 ? -21.449 -13.569 -1.903 1.00 10.94 320 GLY A N 1
ATOM 2782 C CA . GLY A 1 343 ? -22.487 -12.871 -1.174 1.00 11.59 320 GLY A CA 1
ATOM 2783 C C . GLY A 1 343 ? -22.079 -12.331 0.197 1.00 10.25 320 GLY A C 1
ATOM 2784 O O . GLY A 1 343 ? -22.903 -11.699 0.869 1.00 12.60 320 GLY A O 1
ATOM 2785 N N . TYR A 1 344 ? -20.831 -12.525 0.606 1.00 9.11 321 TYR A N 1
ATOM 2786 C CA . TYR A 1 344 ? -20.387 -11.902 1.890 1.00 9.12 321 TYR A CA 1
ATOM 2787 C C . TYR A 1 344 ? -20.374 -10.389 1.710 1.00 8.69 321 TYR A C 1
ATOM 2788 O O . TYR A 1 344 ? -19.852 -9.868 0.712 1.00 11.26 321 TYR A O 1
ATOM 2797 N N . ARG A 1 345 ? -20.876 -9.663 2.726 1.00 8.92 322 ARG A N 1
ATOM 2798 C CA . ARG A 1 345 ? -20.907 -8.205 2.714 1.00 10.17 322 ARG A CA 1
ATOM 2799 C C . ARG A 1 345 ? -20.460 -7.639 4.065 1.00 9.93 322 ARG A C 1
ATOM 2800 O O . ARG A 1 345 ? -20.574 -6.439 4.291 1.00 10.03 322 ARG A O 1
ATOM 2808 N N . TYR A 1 346 ? -19.883 -8.487 4.920 1.00 10.39 323 TYR A N 1
ATOM 2809 C CA . TYR A 1 346 ? -19.326 -8.030 6.216 1.00 9.88 323 TYR A CA 1
ATOM 2810 C C . TYR A 1 346 ? -18.050 -8.838 6.443 1.00 9.68 323 TYR A C 1
ATOM 2811 O O . TYR A 1 346 ? -18.088 -10.081 6.433 1.00 8.30 323 TYR A O 1
ATOM 2820 N N . PHE A 1 347 ? -16.923 -8.144 6.577 1.00 9.36 324 PHE A N 1
ATOM 2821 C CA . PHE A 1 347 ? -15.638 -8.771 6.618 1.00 8.09 324 PHE A CA 1
ATOM 2822 C C . PHE A 1 347 ? -14.918 -8.340 7.903 1.00 7.44 324 PHE A C 1
ATOM 2823 O O . PHE A 1 347 ? -14.548 -7.174 8.025 1.00 8.47 324 PHE A O 1
ATOM 2831 N N . LYS A 1 348 ? -14.679 -9.300 8.805 1.00 7.82 325 LYS A N 1
ATOM 2832 C CA . LYS A 1 348 ? -13.781 -9.082 9.959 1.00 7.69 325 LYS A CA 1
ATOM 2833 C C . LYS A 1 348 ? -12.377 -9.495 9.522 1.00 7.88 325 LYS A C 1
ATOM 2834 O O . LYS A 1 348 ? -12.146 -10.667 9.245 1.00 6.91 325 LYS A O 1
ATOM 2840 N N . ILE A 1 349 ? -11.497 -8.518 9.318 1.00 7.70 326 ILE A N 1
ATOM 2841 C CA . ILE A 1 349 ? -10.143 -8.777 8.827 1.00 6.56 326 ILE A CA 1
ATOM 2842 C C . ILE A 1 349 ? -9.160 -8.557 9.995 1.00 6.59 326 ILE A C 1
ATOM 2843 O O . ILE A 1 349 ? -9.056 -7.444 10.511 1.00 7.98 326 ILE A O 1
ATOM 2848 N N . ASP A 1 350 ? -8.464 -9.635 10.373 1.00 6.70 327 ASP A N 1
ATOM 2849 C CA . ASP A 1 350 ? -7.838 -9.716 11.697 1.00 8.00 327 ASP A CA 1
ATOM 2850 C C . ASP A 1 350 ? -6.323 -9.918 11.580 1.00 7.58 327 ASP A C 1
ATOM 2851 O O . ASP A 1 350 ? -5.793 -10.225 10.486 1.00 7.36 327 ASP A O 1
ATOM 2856 N N . PHE A 1 351 ? -5.615 -9.733 12.713 1.00 8.15 328 PHE A N 1
ATOM 2857 C CA . PHE A 1 351 ? -4.173 -9.862 12.804 1.00 8.70 328 PHE A CA 1
ATOM 2858 C C . PHE A 1 351 ? -3.515 -8.980 11.738 1.00 5.31 328 PHE A C 1
ATOM 2859 O O . PHE A 1 351 ? -2.451 -9.293 11.222 1.00 5.82 328 PHE A O 1
ATOM 2867 N N . LEU A 1 352 ? -4.072 -7.797 11.530 1.00 6.59 329 LEU A N 1
ATOM 2868 C CA . LEU A 1 352 ? -3.585 -6.967 10.426 1.00 6.29 329 LEU A CA 1
ATOM 2869 C C . LEU A 1 352 ? -2.178 -6.419 10.694 1.00 5.89 329 LEU A C 1
ATOM 2870 O O . LEU A 1 352 ? -1.469 -6.091 9.736 1.00 5.99 329 LEU A O 1
ATOM 2875 N N . PHE A 1 353 ? -1.773 -6.326 11.983 1.00 6.49 330 PHE A N 1
ATOM 2876 C CA . PHE A 1 353 ? -0.413 -5.887 12.306 1.00 6.71 330 PHE A CA 1
ATOM 2877 C C . PHE A 1 353 ? 0.638 -6.693 11.522 1.00 6.37 330 PHE A C 1
ATOM 2878 O O . PHE A 1 353 ? 1.756 -6.212 11.307 1.00 7.14 330 PHE A O 1
ATOM 2886 N N . ALA A 1 354 ? 0.336 -7.964 11.202 1.00 7.31 331 ALA A N 1
ATOM 2887 C CA . ALA A 1 354 ? 1.316 -8.818 10.531 1.00 7.46 331 ALA A CA 1
ATOM 2888 C C . ALA A 1 354 ? 1.805 -8.153 9.228 1.00 6.68 331 ALA A C 1
ATOM 2889 O O . ALA A 1 354 ? 2.970 -8.237 8.892 1.00 6.97 331 ALA A O 1
ATOM 2891 N N . GLY A 1 355 ? 0.898 -7.459 8.533 1.00 7.95 332 GLY A N 1
ATOM 2892 C CA . GLY A 1 355 ? 1.232 -6.815 7.253 1.00 7.76 332 GLY A CA 1
ATOM 2893 C C . GLY A 1 355 ? 2.213 -5.670 7.383 1.00 8.12 332 GLY A C 1
ATOM 2894 O O . GLY A 1 355 ? 2.805 -5.251 6.381 1.00 8.85 332 GLY A O 1
ATOM 2895 N N . ALA A 1 356 ? 2.347 -5.150 8.619 1.00 7.52 333 ALA A N 1
ATOM 2896 C CA . ALA A 1 356 ? 3.176 -3.994 8.918 1.00 7.69 333 ALA A CA 1
ATOM 2897 C C . ALA A 1 356 ? 4.410 -4.362 9.761 1.00 7.68 333 ALA A C 1
ATOM 2898 O O . ALA A 1 356 ? 5.037 -3.473 10.326 1.00 9.16 333 ALA A O 1
ATOM 2900 N N . VAL A 1 357 ? 4.815 -5.642 9.846 1.00 7.85 334 VAL A N 1
ATOM 2901 C CA A VAL A 1 357 ? 5.996 -6.069 10.621 0.50 11.20 334 VAL A CA 1
ATOM 2902 C CA B VAL A 1 357 ? 5.974 -5.934 10.694 0.50 8.81 334 VAL A CA 1
ATOM 2903 C C . VAL A 1 357 ? 7.242 -5.445 10.001 1.00 8.96 334 VAL A C 1
ATOM 2904 O O . VAL A 1 357 ? 7.357 -5.436 8.781 1.00 9.94 334 VAL A O 1
ATOM 2911 N N . PRO A 1 358 ? 8.238 -4.979 10.769 1.00 8.78 335 PRO A N 1
ATOM 2912 C CA . PRO A 1 358 ? 9.509 -4.572 10.171 1.00 10.39 335 PRO A CA 1
ATOM 2913 C C . PRO A 1 358 ? 10.190 -5.799 9.541 1.00 11.18 335 PRO A C 1
ATOM 2914 O O . PRO A 1 358 ? 10.115 -6.907 10.066 1.00 12.78 335 PRO A O 1
ATOM 2918 N N . GLY A 1 359 ? 10.858 -5.592 8.414 1.00 11.29 336 GLY A N 1
ATOM 2919 C CA . GLY A 1 359 ? 11.616 -6.679 7.824 1.00 10.42 336 GLY A CA 1
ATOM 2920 C C . GLY A 1 359 ? 11.898 -6.423 6.358 1.00 11.58 336 GLY A C 1
ATOM 2921 O O . GLY A 1 359 ? 11.737 -5.318 5.850 1.00 14.97 336 GLY A O 1
ATOM 2922 N N . GLU A 1 360 ? 12.401 -7.453 5.692 1.00 10.46 337 GLU A N 1
ATOM 2923 C CA . GLU A 1 360 ? 12.861 -7.366 4.338 1.00 11.47 337 GLU A CA 1
ATOM 2924 C C . GLU A 1 360 ? 11.688 -7.642 3.392 1.00 9.95 337 GLU A C 1
ATOM 2925 O O . GLU A 1 360 ? 11.041 -8.692 3.482 1.00 10.73 337 GLU A O 1
ATOM 2931 N N . ARG A 1 361 ? 11.464 -6.714 2.457 1.00 11.07 338 ARG A N 1
ATOM 2932 C CA . ARG A 1 361 ? 10.412 -6.792 1.449 1.00 9.99 338 ARG A CA 1
ATOM 2933 C C . ARG A 1 361 ? 11.010 -6.643 0.042 1.00 10.39 338 ARG A C 1
ATOM 2934 O O . ARG A 1 361 ? 12.105 -6.132 -0.136 1.00 12.86 338 ARG A O 1
ATOM 2942 N N . LYS A 1 362 ? 10.267 -7.116 -0.955 1.00 11.07 339 LYS A N 1
ATOM 2943 C CA . LYS A 1 362 ? 10.745 -7.076 -2.363 1.00 11.87 339 LYS A CA 1
ATOM 2944 C C . LYS A 1 362 ? 11.074 -5.637 -2.796 1.00 11.16 339 LYS A C 1
ATOM 2945 O O . LYS A 1 362 ? 12.093 -5.385 -3.460 1.00 15.69 339 LYS A O 1
ATOM 2951 N N . LYS A 1 363 ? 10.171 -4.707 -2.476 1.00 12.01 340 LYS A N 1
ATOM 2952 C CA . LYS A 1 363 ? 10.376 -3.279 -2.773 1.00 13.41 340 LYS A CA 1
ATOM 2953 C C . LYS A 1 363 ? 10.887 -2.577 -1.511 1.00 12.50 340 LYS A C 1
ATOM 2954 O O . LYS A 1 363 ? 10.502 -2.939 -0.400 1.00 13.27 340 LYS A O 1
ATOM 2960 N N . ASN A 1 364 ? 11.741 -1.562 -1.702 1.00 15.33 341 ASN A N 1
ATOM 2961 C CA . ASN A 1 364 ? 12.314 -0.844 -0.579 1.00 16.38 341 ASN A CA 1
ATOM 2962 C C . ASN A 1 364 ? 11.321 0.247 -0.152 1.00 16.55 341 ASN A C 1
ATOM 2963 O O . ASN A 1 364 ? 11.532 1.441 -0.386 1.00 18.74 341 ASN A O 1
ATOM 2968 N N . ILE A 1 365 ? 10.222 -0.180 0.468 1.00 12.31 342 ILE A N 1
ATOM 2969 C CA . ILE A 1 365 ? 9.180 0.710 0.980 1.00 12.63 342 ILE A CA 1
ATOM 2970 C C . ILE A 1 365 ? 9.026 0.435 2.475 1.00 10.74 342 ILE A C 1
ATOM 2971 O O . ILE A 1 365 ? 9.507 -0.589 2.999 1.00 11.25 342 ILE A O 1
ATOM 2976 N N . THR A 1 366 ? 8.366 1.347 3.194 1.00 8.82 343 THR A N 1
ATOM 2977 C CA . THR A 1 366 ? 8.194 1.142 4.616 1.00 9.45 343 THR A CA 1
ATOM 2978 C C . THR A 1 366 ? 7.165 0.037 4.842 1.00 7.50 343 THR A C 1
ATOM 2979 O O . THR A 1 366 ? 6.268 -0.205 4.019 1.00 9.27 343 THR A O 1
ATOM 2983 N N . PRO A 1 367 ? 7.168 -0.571 6.045 1.00 9.25 344 PRO A N 1
ATOM 2984 C CA . PRO A 1 367 ? 6.112 -1.508 6.425 1.00 8.33 344 PRO A CA 1
ATOM 2985 C C . PRO A 1 367 ? 4.714 -0.871 6.396 1.00 7.41 344 PRO A C 1
ATOM 2986 O O . PRO A 1 367 ? 3.708 -1.560 6.180 1.00 7.60 344 PRO A O 1
ATOM 2990 N N . ILE A 1 368 ? 4.660 0.442 6.688 1.00 7.83 345 ILE A N 1
ATOM 2991 C CA . ILE A 1 368 ? 3.403 1.166 6.701 1.00 8.55 345 ILE A CA 1
ATOM 2992 C C . ILE A 1 368 ? 2.885 1.360 5.262 1.00 7.09 345 ILE A C 1
ATOM 2993 O O . ILE A 1 368 ? 1.699 1.206 4.999 1.00 7.30 345 ILE A O 1
ATOM 2998 N N . GLN A 1 369 ? 3.787 1.732 4.343 1.00 8.28 346 GLN A N 1
ATOM 2999 C CA . GLN A 1 369 ? 3.433 1.817 2.902 1.00 7.66 346 GLN A CA 1
ATOM 3000 C C . GLN A 1 369 ? 2.898 0.454 2.433 1.00 8.27 346 GLN A C 1
ATOM 3001 O O . GLN A 1 369 ? 1.882 0.397 1.706 1.00 8.42 346 GLN A O 1
ATOM 3007 N N . ALA A 1 370 ? 3.549 -0.628 2.845 1.00 8.23 347 ALA A N 1
ATOM 3008 C CA . ALA A 1 370 ? 3.143 -1.972 2.401 1.00 8.79 347 ALA A CA 1
ATOM 3009 C C . ALA A 1 370 ? 1.747 -2.291 2.951 1.00 7.10 347 ALA A C 1
ATOM 3010 O O . ALA A 1 370 ? 0.819 -2.700 2.239 1.00 7.30 347 ALA A O 1
ATOM 3012 N N . PHE A 1 371 ? 1.587 -2.095 4.276 1.00 7.26 348 PHE A N 1
ATOM 3013 C CA . PHE A 1 371 ? 0.314 -2.297 4.939 1.00 7.21 348 PHE A CA 1
ATOM 3014 C C . PHE A 1 371 ? -0.834 -1.621 4.169 1.00 8.19 348 PHE A C 1
ATOM 3015 O O . PHE A 1 371 ? -1.900 -2.185 3.967 1.00 7.28 348 PHE A O 1
ATOM 3023 N N . ARG A 1 372 ? -0.646 -0.333 3.854 1.00 8.81 349 ARG A N 1
ATOM 3024 C CA . ARG A 1 372 ? -1.718 0.432 3.228 1.00 8.31 349 ARG A CA 1
ATOM 3025 C C . ARG A 1 372 ? -2.052 -0.115 1.831 1.00 6.44 349 ARG A C 1
ATOM 3026 O O . ARG A 1 372 ? -3.221 -0.122 1.469 1.00 8.22 349 ARG A O 1
ATOM 3034 N N . LYS A 1 373 ? -1.050 -0.571 1.073 1.00 8.23 350 LYS A N 1
ATOM 3035 C CA . LYS A 1 373 ? -1.308 -1.185 -0.219 1.00 7.61 350 LYS A CA 1
ATOM 3036 C C . LYS A 1 373 ? -2.211 -2.409 -0.021 1.00 6.82 350 LYS A C 1
ATOM 3037 O O . LYS A 1 373 ? -3.127 -2.645 -0.808 1.00 8.01 350 LYS A O 1
ATOM 3043 N N . GLY A 1 374 ? -1.929 -3.212 1.012 1.00 8.36 351 GLY A N 1
ATOM 3044 C CA . GLY A 1 374 ? -2.734 -4.387 1.298 1.00 8.76 351 GLY A CA 1
ATOM 3045 C C . GLY A 1 374 ? -4.184 -4.064 1.634 1.00 7.77 351 GLY A C 1
ATOM 3046 O O . GLY A 1 374 ? -5.110 -4.658 1.084 1.00 7.61 351 GLY A O 1
ATOM 3047 N N . ILE A 1 375 ? -4.421 -3.139 2.588 1.00 7.47 352 ILE A N 1
ATOM 3048 C CA A ILE A 1 375 ? -5.793 -2.910 3.020 0.50 8.02 352 ILE A CA 1
ATOM 3049 C CA B ILE A 1 375 ? -5.770 -2.896 3.020 0.50 8.01 352 ILE A CA 1
ATOM 3050 C C . ILE A 1 375 ? -6.567 -2.189 1.901 1.00 7.79 352 ILE A C 1
ATOM 3051 O O . ILE A 1 375 ? -7.752 -2.419 1.744 1.00 8.22 352 ILE A O 1
ATOM 3060 N N . GLU A 1 376 ? -5.897 -1.322 1.124 1.00 7.10 353 GLU A N 1
ATOM 3061 C CA . GLU A 1 376 ? -6.562 -0.667 -0.038 1.00 8.03 353 GLU A CA 1
ATOM 3062 C C . GLU A 1 376 ? -6.996 -1.697 -1.088 1.00 8.41 353 GLU A C 1
ATOM 3063 O O . GLU A 1 376 ? -8.060 -1.551 -1.697 1.00 7.66 353 GLU A O 1
ATOM 30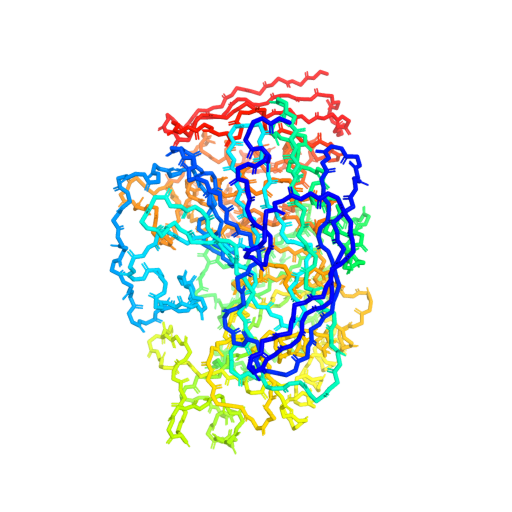69 N N . THR A 1 377 ? -6.205 -2.754 -1.256 1.00 8.45 354 THR A N 1
ATOM 3070 C CA . THR A 1 377 ? -6.551 -3.822 -2.202 1.00 8.57 354 THR A CA 1
ATOM 3071 C C . THR A 1 377 ? -7.822 -4.537 -1.721 1.00 7.51 354 THR A C 1
ATOM 3072 O O . THR A 1 377 ? -8.731 -4.840 -2.495 1.00 8.10 354 THR A O 1
ATOM 3076 N N . ILE A 1 378 ? -7.878 -4.832 -0.404 1.00 7.08 355 ILE A N 1
ATOM 3077 C CA . ILE A 1 378 ? -9.052 -5.494 0.156 1.00 8.28 355 ILE A CA 1
ATOM 3078 C C . ILE A 1 378 ? -10.305 -4.628 -0.070 1.00 8.61 355 ILE A C 1
ATOM 3079 O O . ILE A 1 378 ? -11.376 -5.122 -0.483 1.00 8.41 355 ILE A O 1
ATOM 3084 N N . ARG A 1 379 ? -10.192 -3.332 0.220 1.00 8.74 356 ARG A N 1
ATOM 3085 C CA . ARG A 1 379 ? -11.346 -2.448 0.027 1.00 8.49 356 ARG A CA 1
ATOM 3086 C C . ARG A 1 379 ? -11.801 -2.447 -1.444 1.00 7.38 356 ARG A C 1
ATOM 3087 O O . ARG A 1 379 ? -12.998 -2.503 -1.734 1.00 9.17 356 ARG A O 1
ATOM 3095 N N . LYS A 1 380 ? -10.840 -2.354 -2.371 1.00 8.22 357 LYS A N 1
ATOM 3096 C CA . LYS A 1 380 ? -11.194 -2.361 -3.809 1.00 8.49 357 LYS A CA 1
ATOM 3097 C C . LYS A 1 380 ? -11.959 -3.650 -4.140 1.00 8.25 357 LY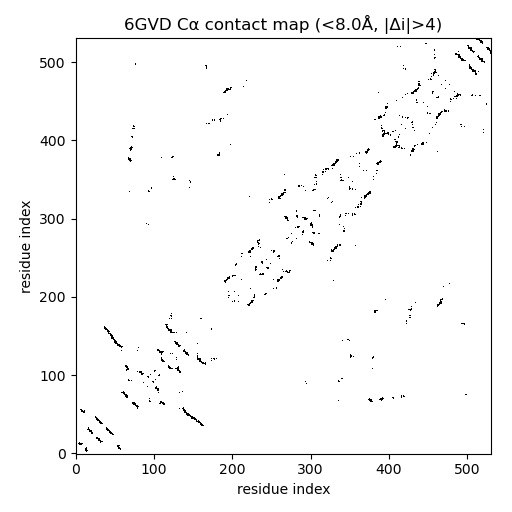S A C 1
ATOM 3098 O O . LYS A 1 380 ? -12.949 -3.626 -4.902 1.00 8.48 357 LYS A O 1
ATOM 3104 N N . ALA A 1 381 ? -11.484 -4.785 -3.612 1.00 7.69 358 ALA A N 1
ATOM 3105 C CA . ALA A 1 381 ? -12.054 -6.068 -3.932 1.00 9.09 358 ALA A CA 1
ATOM 3106 C C . ALA A 1 381 ? -13.474 -6.227 -3.367 1.00 9.30 358 ALA A C 1
ATOM 3107 O O . ALA A 1 381 ? -14.326 -6.822 -4.020 1.00 10.10 358 ALA A O 1
ATOM 3109 N N . VAL A 1 382 ? -13.718 -5.809 -2.102 1.00 8.21 359 VAL A N 1
ATOM 3110 C CA . VAL A 1 382 ? -15.041 -6.054 -1.513 1.00 8.40 359 VAL A CA 1
ATOM 3111 C C . VAL A 1 382 ? -16.069 -5.001 -1.948 1.00 15.08 359 VAL A C 1
ATOM 3112 O O . VAL A 1 382 ? -17.239 -5.215 -1.844 1.00 14.15 359 VAL A O 1
ATOM 3116 N N . GLY A 1 383 ? -15.604 -3.858 -2.456 1.00 9.03 360 GLY A N 1
ATOM 3117 C CA . GLY A 1 383 ? -16.502 -2.836 -2.956 1.00 9.67 360 GLY A CA 1
ATOM 3118 C C . GLY A 1 383 ? -16.975 -1.880 -1.880 1.00 10.88 360 GLY A C 1
ATOM 3119 O O . GLY A 1 383 ? -16.747 -2.079 -0.667 1.00 12.79 360 GLY A O 1
ATOM 3120 N N . GLU A 1 384 ? -17.700 -0.847 -2.308 1.00 10.86 361 GLU A N 1
ATOM 3121 C CA . GLU A 1 384 ? -18.147 0.220 -1.424 1.00 13.21 361 GLU A CA 1
ATOM 3122 C C . GLU A 1 384 ? -19.336 -0.229 -0.567 1.00 15.12 361 GLU A C 1
ATOM 3123 O O . GLU A 1 384 ? -19.561 0.362 0.485 1.00 21.06 361 GLU A O 1
ATOM 3129 N N . ASP A 1 385 ? -20.023 -1.297 -0.996 1.00 11.80 362 ASP A N 1
ATOM 3130 C CA . ASP A 1 385 ? -21.260 -1.783 -0.375 1.00 13.40 362 ASP A CA 1
ATOM 3131 C C . ASP A 1 385 ? -20.957 -2.908 0.640 1.00 13.94 362 ASP A C 1
ATOM 3132 O O . ASP A 1 385 ? -21.886 -3.543 1.186 1.00 19.02 362 ASP A O 1
ATOM 3137 N N . SER A 1 386 ? -19.675 -3.183 0.893 1.00 11.30 363 SER A N 1
ATOM 3138 C CA . SER A 1 386 ? -19.305 -4.152 1.932 1.00 9.45 363 SER A CA 1
ATOM 3139 C C . SER A 1 386 ? -18.807 -3.410 3.178 1.00 10.55 363 SER A C 1
ATOM 3140 O O . SER A 1 386 ? -18.128 -2.388 3.064 1.00 11.91 363 SER A O 1
ATOM 3143 N N . PHE A 1 387 ? -19.097 -3.955 4.367 1.00 8.81 364 PHE A N 1
ATOM 3144 C CA . PHE A 1 387 ? -18.634 -3.412 5.656 1.00 8.29 364 PHE A CA 1
ATOM 3145 C C . PHE A 1 387 ? -17.332 -4.110 6.026 1.00 8.04 364 PHE A C 1
ATOM 3146 O O . PHE A 1 387 ? -17.326 -5.349 6.109 1.00 7.92 364 PHE A O 1
ATOM 3154 N N . ILE A 1 388 ? -16.267 -3.333 6.251 1.00 7.08 365 ILE A N 1
ATOM 3155 C CA . ILE A 1 388 ? -14.984 -3.874 6.673 1.00 7.25 365 ILE A CA 1
ATOM 3156 C C . ILE A 1 388 ? -14.761 -3.496 8.149 1.00 7.29 365 ILE A C 1
ATOM 3157 O O . ILE A 1 388 ? -14.760 -2.314 8.519 1.00 7.75 365 ILE A O 1
ATOM 3162 N N . LEU A 1 389 ? -14.589 -4.536 8.973 1.00 8.05 366 LEU A N 1
ATOM 3163 C CA . LEU A 1 389 ? -14.245 -4.430 10.421 1.00 9.23 366 LEU A CA 1
ATOM 3164 C C . LEU A 1 389 ? -12.790 -4.835 10.592 1.00 10.29 366 LEU A C 1
ATOM 3165 O O . LEU A 1 389 ? -12.448 -5.999 10.362 1.00 7.87 366 LEU A O 1
ATOM 3170 N N . GLY A 1 390 ? -11.922 -3.892 10.967 1.00 7.48 367 GLY A N 1
ATOM 3171 C CA . GLY A 1 390 ? -10.551 -4.242 11.254 1.00 8.32 367 GLY A CA 1
ATOM 3172 C C . GLY A 1 390 ? -10.386 -4.795 12.674 1.00 8.47 367 GLY A C 1
ATOM 3173 O O . GLY A 1 390 ? -11.184 -4.459 13.610 1.00 6.63 367 GLY A O 1
ATOM 3174 N N . CYS A 1 391 ? -9.366 -5.632 12.829 1.00 9.76 368 CYS A N 1
ATOM 3175 C CA . CYS A 1 391 ? -9.063 -6.236 14.156 1.00 8.75 368 CYS A CA 1
ATOM 3176 C C . CYS A 1 391 ? -7.572 -6.562 14.204 1.00 7.51 368 CYS A C 1
ATOM 3177 O O . CYS A 1 391 ? -6.908 -6.777 13.157 1.00 7.23 368 CYS A O 1
ATOM 3180 N N . GLY A 1 392 ? -6.974 -6.527 15.406 1.00 7.03 369 GLY A N 1
ATOM 3181 C CA . GLY A 1 392 ? -5.574 -6.721 15.521 1.00 7.39 369 GLY A CA 1
ATOM 3182 C C . GLY A 1 392 ? -4.755 -5.762 14.683 1.00 6.17 369 GLY A C 1
ATOM 3183 O O . GLY A 1 392 ? -3.685 -6.139 14.197 1.00 7.59 369 GLY A O 1
ATOM 3184 N N . SER A 1 393 ? -5.238 -4.521 14.536 1.00 8.38 370 SER A N 1
ATOM 3185 C CA . SER A 1 393 ? -4.787 -3.663 13.438 1.00 6.86 370 SER A CA 1
ATOM 3186 C C . SER A 1 393 ? -4.067 -2.414 13.928 1.00 6.02 370 SER A C 1
ATOM 3187 O O . SER A 1 393 ? -4.571 -1.711 14.834 1.00 7.59 370 SER A O 1
ATOM 3190 N N . PRO A 1 394 ? -2.977 -1.986 13.254 1.00 6.78 371 PRO A N 1
ATOM 3191 C CA . PRO A 1 394 ? -2.514 -0.602 13.375 1.00 6.59 371 PRO A CA 1
ATOM 3192 C C . PRO A 1 394 ? -3.708 0.330 13.172 1.00 6.15 371 PRO A C 1
ATOM 3193 O O . PRO A 1 394 ? -4.519 0.117 12.260 1.00 7.50 371 PRO A O 1
ATOM 3197 N N . LEU A 1 395 ? -3.816 1.369 14.010 1.00 6.31 372 LEU A N 1
ATOM 3198 C CA . LEU A 1 395 ? -5.009 2.212 13.995 1.00 6.58 372 LEU A CA 1
ATOM 3199 C C . LEU A 1 395 ? -4.923 3.300 12.900 1.00 6.38 372 LEU A C 1
ATOM 3200 O O . LEU A 1 395 ? -5.722 3.287 11.977 1.00 6.82 372 LEU A O 1
ATOM 3205 N N A LEU A 1 396 ? -4.003 4.265 13.026 0.50 7.55 373 LEU A N 1
ATOM 3206 N N B LEU A 1 396 ? -3.980 4.246 13.016 0.50 7.80 373 LEU A N 1
ATOM 3207 C CA A LEU A 1 396 ? -4.001 5.408 12.123 0.50 8.10 373 LEU A CA 1
ATOM 3208 C CA B LEU A 1 396 ? -3.950 5.402 12.123 0.50 7.70 373 LEU A CA 1
ATOM 3209 C C A LEU A 1 396 ? -3.856 4.981 10.660 0.50 8.15 373 LEU A C 1
ATOM 3210 C C B LEU A 1 396 ? -3.843 4.987 10.658 0.50 7.72 373 LEU A C 1
ATOM 3211 O O A LEU A 1 396 ? -4.549 5.534 9.806 0.50 8.97 373 LEU A O 1
ATOM 3212 O O B LEU A 1 396 ? -4.499 5.590 9.809 0.50 9.02 373 LEU A O 1
ATOM 3221 N N . PRO A 1 397 ? -2.990 4.011 10.278 1.00 7.98 374 PRO A N 1
ATOM 3222 C CA . PRO A 1 397 ? -2.891 3.646 8.862 1.00 9.35 374 PRO A CA 1
ATOM 3223 C C . PRO A 1 397 ? -4.195 3.134 8.241 1.00 9.13 374 PRO A C 1
ATOM 3224 O O . PRO A 1 397 ? -4.281 3.146 7.009 1.00 11.42 374 PRO A O 1
ATOM 3228 N N . ALA A 1 398 ? -5.147 2.641 9.038 1.00 8.17 375 ALA A N 1
ATOM 3229 C CA . ALA A 1 398 ? -6.394 2.073 8.565 1.00 8.79 375 ALA A CA 1
ATOM 3230 C C . ALA A 1 398 ? -7.530 3.089 8.409 1.00 6.57 375 ALA A C 1
ATOM 3231 O O . ALA A 1 398 ? -8.577 2.748 7.878 1.00 7.95 375 ALA A O 1
ATOM 3233 N N . VAL A 1 399 ? -7.353 4.321 8.896 1.00 8.10 376 VAL A N 1
ATOM 3234 C CA . VAL A 1 399 ? -8.411 5.341 8.796 1.00 8.61 376 VAL A CA 1
ATOM 3235 C C . VAL A 1 399 ? -8.632 5.638 7.295 1.00 8.40 376 VAL A C 1
ATOM 3236 O O . VAL A 1 399 ? -7.685 5.946 6.588 1.00 9.27 376 VAL A O 1
ATOM 3240 N N .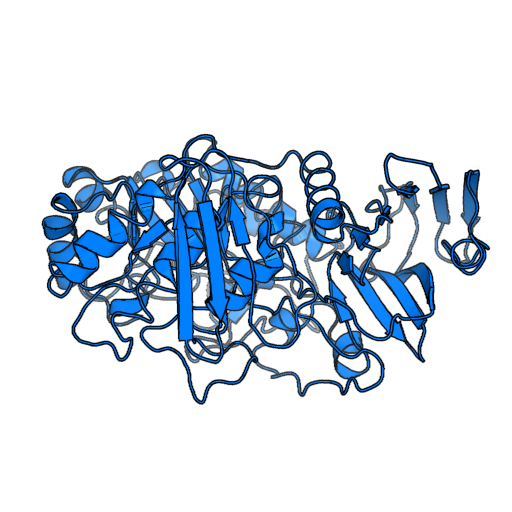 GLY A 1 400 ? -9.896 5.637 6.892 1.00 9.74 377 GLY A N 1
ATOM 3241 C CA . GLY A 1 400 ? -10.260 5.863 5.488 1.00 9.51 377 GLY A CA 1
ATOM 3242 C C . GLY A 1 400 ? -10.517 4.585 4.718 1.00 8.96 377 GLY A C 1
ATOM 3243 O O . GLY A 1 400 ? -11.068 4.642 3.586 1.00 12.34 377 GLY A O 1
ATOM 3244 N N . CYS A 1 401 ? -10.129 3.441 5.273 1.00 8.57 378 CYS A N 1
ATOM 3245 C CA A CYS A 1 401 ? -10.269 2.157 4.604 0.50 8.97 378 CYS A CA 1
ATOM 3246 C CA B CYS A 1 401 ? -10.267 2.184 4.623 0.50 9.29 378 CYS A CA 1
ATOM 3247 C C . CYS A 1 401 ? -11.342 1.312 5.299 1.00 9.35 378 CYS A C 1
ATOM 3248 O O . CYS A 1 401 ? -12.281 0.833 4.674 1.00 10.84 378 CYS A O 1
ATOM 3253 N N . VAL A 1 402 ? -11.225 1.135 6.625 1.00 8.23 379 VAL A N 1
ATOM 3254 C CA . VAL A 1 402 ? -12.214 0.330 7.383 1.00 7.43 379 VAL A CA 1
ATOM 3255 C C . VAL A 1 402 ? -13.456 1.167 7.696 1.00 8.07 379 VAL A C 1
ATOM 3256 O O . VAL A 1 402 ? -13.408 2.390 7.787 1.00 7.85 379 VAL A O 1
ATOM 3260 N N . ASP A 1 403 ? -14.580 0.476 7.869 1.00 7.26 380 ASP A N 1
ATOM 3261 C CA . ASP A 1 403 ? -15.817 1.067 8.343 1.00 7.35 380 ASP A CA 1
ATOM 3262 C C . ASP A 1 403 ? -15.894 1.024 9.885 1.00 7.28 380 ASP A C 1
ATOM 3263 O O . ASP A 1 403 ? -16.502 1.908 10.495 1.00 8.54 380 ASP A O 1
ATOM 3268 N N . GLY A 1 404 ? -15.462 -0.108 10.456 1.00 8.06 381 GLY A N 1
ATOM 3269 C CA . GLY A 1 404 ? -15.425 -0.320 11.925 1.00 8.38 381 GLY A CA 1
ATOM 3270 C C . GLY A 1 404 ? -14.056 -0.814 12.320 1.00 7.78 381 GLY A C 1
ATOM 3271 O O . GLY A 1 404 ? -13.320 -1.363 11.492 1.00 6.48 381 GLY A O 1
ATOM 3272 N N . MET A 1 405 ? -13.723 -0.687 13.626 1.00 7.67 382 MET A N 1
ATOM 3273 C CA . MET A 1 405 ? -12.421 -1.116 14.077 1.00 7.26 382 MET A CA 1
ATOM 3274 C C . MET A 1 405 ? -12.544 -1.607 15.527 1.00 6.26 382 MET A C 1
ATOM 3275 O O . MET A 1 405 ? -13.018 -0.851 16.405 1.00 6.59 382 MET A O 1
ATOM 3280 N N . ARG A 1 406 ? -12.094 -2.826 15.795 1.00 6.65 383 ARG A N 1
ATOM 3281 C CA . ARG A 1 406 ? -11.898 -3.273 17.180 1.00 7.03 383 ARG A CA 1
ATOM 3282 C C . ARG A 1 406 ? -10.857 -2.357 17.810 1.00 7.34 383 ARG A C 1
ATOM 3283 O O . ARG A 1 406 ? -9.716 -2.216 17.355 1.00 7.96 383 ARG A O 1
ATOM 3291 N N . ILE A 1 407 ? -11.233 -1.812 18.990 1.00 7.16 384 ILE A N 1
ATOM 3292 C CA . ILE A 1 407 ? -10.361 -0.831 19.687 1.00 6.19 384 ILE A CA 1
ATOM 3293 C C . ILE A 1 407 ? -9.915 -1.329 21.069 1.00 6.64 384 ILE A C 1
ATOM 3294 O O . ILE A 1 407 ? -9.296 -0.538 21.817 1.00 6.75 384 ILE A O 1
ATOM 3299 N N . GLY A 1 408 ? -10.155 -2.589 21.383 1.00 7.62 385 GLY A N 1
ATOM 3300 C CA . GLY A 1 408 ? -9.670 -3.129 22.646 1.00 7.38 385 GLY A CA 1
ATOM 3301 C C . GLY A 1 408 ? -9.234 -4.580 22.517 1.00 6.43 385 GLY A C 1
ATOM 3302 O O . GLY A 1 408 ? -9.521 -5.249 21.509 1.00 6.61 385 GLY A O 1
ATOM 3303 N N . PRO A 1 409 ? -8.572 -5.095 23.569 1.00 7.24 386 PRO A N 1
ATOM 3304 C CA . PRO A 1 409 ? -8.277 -6.519 23.676 1.00 8.08 386 PRO A CA 1
ATOM 3305 C C . PRO A 1 409 ? -9.577 -7.323 23.792 1.00 8.54 386 PRO A C 1
ATOM 3306 O O . PRO A 1 409 ? -10.657 -6.785 24.047 1.00 8.00 386 PRO A O 1
ATOM 3310 N N . ASP A 1 410 ? -9.465 -8.638 23.599 1.00 7.39 387 ASP A N 1
ATOM 3311 C CA . ASP A 1 410 ? -10.640 -9.474 23.540 1.00 7.48 387 ASP A CA 1
ATOM 3312 C C . ASP A 1 410 ? -11.413 -9.426 24.858 1.00 7.51 387 ASP A C 1
ATOM 3313 O O . ASP A 1 410 ? -10.830 -9.521 25.979 1.00 8.97 387 ASP A O 1
ATOM 3318 N N . THR A 1 411 ? -12.733 -9.385 24.741 1.00 7.34 388 THR A N 1
ATOM 3319 C CA . THR A 1 411 ? -13.633 -9.675 25.838 1.00 7.84 388 THR A CA 1
ATOM 3320 C C . THR A 1 411 ? -13.641 -11.188 26.108 1.00 7.62 388 THR A C 1
ATOM 3321 O O . THR A 1 411 ? -12.865 -11.950 25.533 1.00 7.84 388 THR A O 1
ATOM 3325 N N . ALA A 1 412 ? -14.480 -11.605 27.059 1.00 7.27 389 ALA A N 1
ATOM 3326 C CA . ALA A 1 412 ? -14.530 -12.978 27.475 1.00 8.25 389 ALA A CA 1
ATOM 3327 C C . ALA A 1 412 ? -15.808 -13.216 28.260 1.00 9.09 389 ALA A C 1
ATOM 3328 O O . ALA A 1 412 ? -16.371 -12.270 28.830 1.00 8.97 389 ALA A O 1
ATOM 3330 N N . PRO A 1 413 ? -16.214 -14.498 28.417 1.00 9.18 390 PRO A N 1
ATOM 3331 C CA . PRO A 1 413 ? -17.370 -14.829 29.256 1.00 10.04 390 PRO A CA 1
ATOM 3332 C C . PRO A 1 413 ? -17.034 -14.893 30.755 1.00 9.92 390 PRO A C 1
ATOM 3333 O O . PRO A 1 413 ? -17.488 -15.798 31.490 1.00 13.90 390 PRO A O 1
ATOM 3337 N N . PHE A 1 414 ? -16.220 -13.929 31.192 1.00 9.66 391 PHE A N 1
ATOM 3338 C CA . PHE A 1 414 ? -15.802 -13.757 32.575 1.00 9.59 391 PHE A CA 1
ATOM 3339 C C . PHE A 1 414 ? -15.215 -12.351 32.716 1.00 10.99 391 PHE A C 1
ATOM 3340 O O . PHE A 1 414 ? -14.769 -11.759 31.716 1.00 9.96 391 PHE A O 1
ATOM 3348 N N . TRP A 1 415 ? -15.237 -11.818 33.941 1.00 11.53 392 TRP A N 1
ATOM 3349 C CA . TRP A 1 415 ? -14.783 -10.460 34.160 1.00 13.11 392 TRP A CA 1
ATOM 3350 C C . TRP A 1 415 ? -13.255 -10.375 34.048 1.00 13.13 392 TRP A C 1
ATOM 3351 O O . TRP A 1 415 ? -12.698 -9.411 33.476 1.00 11.66 392 TRP A O 1
ATOM 3362 N N . GLY A 1 416 ? -12.585 -11.369 34.657 1.00 12.25 393 GLY A N 1
ATOM 3363 C CA . GLY A 1 416 ? -11.134 -11.505 34.572 1.00 13.43 393 GLY A CA 1
ATOM 3364 C C . GLY A 1 416 ? -10.429 -11.074 35.848 1.00 13.46 393 GLY A C 1
ATOM 3365 O O . GLY A 1 416 ? -9.419 -10.355 35.793 1.00 18.64 393 GLY A O 1
ATOM 3366 N N . GLU A 1 417 ? -10.905 -11.582 36.992 1.00 16.46 394 GLU A N 1
ATOM 3367 C CA . GLU A 1 417 ? -10.411 -11.157 38.316 1.00 18.98 394 GLU A CA 1
ATOM 3368 C C . GLU A 1 417 ? -8.884 -11.315 38.398 1.00 17.73 394 GLU A C 1
ATOM 3369 O O . GLU A 1 417 ? -8.214 -10.478 38.953 1.00 19.74 394 GLU A O 1
ATOM 3375 N N . HIS A 1 418 ? -8.353 -12.422 37.863 1.00 18.13 395 HIS A N 1
ATOM 3376 C CA . HIS A 1 418 ? -6.908 -12.752 37.960 1.00 19.97 395 HIS A CA 1
ATOM 3377 C C . HIS A 1 418 ? -6.154 -12.442 36.666 1.00 19.35 395 HIS A C 1
ATOM 3378 O O . HIS A 1 418 ? -5.015 -12.863 36.495 1.00 20.31 395 HIS A O 1
ATOM 3385 N N . ILE A 1 419 ? -6.779 -11.686 35.766 1.00 14.83 396 ILE A N 1
ATOM 3386 C CA . ILE A 1 419 ? -6.162 -11.332 34.500 1.00 14.83 396 ILE A CA 1
ATOM 3387 C C . ILE A 1 419 ? -5.566 -9.918 34.625 1.00 14.84 396 ILE A C 1
ATOM 3388 O O . ILE A 1 419 ? -6.274 -8.920 34.907 1.00 14.04 396 ILE A O 1
ATOM 3393 N N . GLU A 1 420 ? -4.252 -9.825 34.393 1.00 17.69 397 GLU A N 1
ATOM 3394 C CA . GLU A 1 420 ? -3.561 -8.548 34.407 1.00 17.72 397 GLU A CA 1
ATOM 3395 C C . GLU A 1 420 ? -3.875 -7.804 33.113 1.00 12.77 397 GLU A C 1
ATOM 3396 O O . GLU A 1 420 ? -4.321 -8.382 32.138 1.00 13.34 397 GLU A O 1
ATOM 3402 N N . ASP A 1 421 ? -3.567 -6.511 33.124 1.00 12.24 398 ASP A N 1
ATOM 3403 C CA . ASP A 1 421 ? -3.753 -5.632 31.966 1.00 10.68 398 ASP A CA 1
ATOM 3404 C C . ASP A 1 421 ? -2.588 -5.818 30.985 1.00 11.79 398 ASP A C 1
ATOM 3405 O O . ASP A 1 421 ? -1.776 -4.913 30.781 1.00 16.14 398 ASP A O 1
ATOM 3410 N N . ASN A 1 422 ? -2.532 -6.996 30.356 1.00 14.49 399 ASN A N 1
ATOM 3411 C CA A ASN A 1 422 ? -1.392 -7.470 29.604 0.50 16.69 399 ASN A CA 1
ATOM 3412 C CA B ASN A 1 422 ? -1.392 -7.293 29.491 0.50 16.62 399 ASN A CA 1
ATOM 3413 C C . ASN A 1 422 ? -1.860 -8.129 28.298 1.00 18.15 399 ASN A C 1
ATOM 3414 O O . ASN A 1 422 ? -1.050 -8.764 27.612 1.00 20.07 399 ASN A O 1
ATOM 3423 N N . GLY A 1 423 ? -3.165 -8.070 28.014 1.00 21.89 400 GLY A N 1
ATOM 3424 C CA . GLY A 1 423 ? -3.680 -8.480 26.691 1.00 25.10 400 GLY A CA 1
ATOM 3425 C C . GLY A 1 423 ? -4.380 -9.835 26.680 1.00 25.44 400 GLY A C 1
ATOM 3426 O O . GLY A 1 423 ? -4.907 -10.240 25.646 1.00 24.37 400 GLY A O 1
ATOM 3427 N N . ALA A 1 424 ? -4.350 -10.582 27.786 1.00 21.45 401 ALA A N 1
ATOM 3428 C CA . ALA A 1 424 ? -5.142 -11.834 27.865 1.00 17.43 401 ALA A CA 1
ATOM 3429 C C . ALA A 1 424 ? -6.633 -11.481 27.889 1.00 14.65 401 ALA A C 1
ATOM 3430 O O . ALA A 1 424 ? -7.019 -10.430 28.393 1.00 15.35 401 ALA A O 1
ATOM 3432 N N . PRO A 1 425 ? -7.530 -12.319 27.328 1.00 12.60 402 PRO A N 1
ATOM 3433 C CA . PRO A 1 425 ? -8.950 -11.989 27.284 1.00 10.82 402 PRO A CA 1
ATOM 3434 C C . PRO A 1 425 ? -9.531 -11.722 28.677 1.00 9.57 402 PRO A C 1
ATOM 3435 O O . PRO A 1 425 ? -9.192 -12.425 29.658 1.00 10.60 402 PRO A O 1
ATOM 3439 N N . ALA A 1 426 ? -10.417 -10.722 28.744 1.00 9.97 403 ALA A N 1
ATOM 3440 C CA . ALA A 1 426 ? -11.064 -10.342 30.023 1.00 10.67 403 ALA A CA 1
ATOM 3441 C C . ALA A 1 426 ? -12.086 -9.246 29.717 1.00 8.70 403 ALA A C 1
ATOM 3442 O O . ALA A 1 426 ? -11.718 -8.243 29.092 1.00 8.59 403 ALA A O 1
ATOM 3444 N N . ALA A 1 427 ? -13.339 -9.397 30.153 1.00 8.01 404 ALA A N 1
ATOM 3445 C CA . ALA A 1 427 ? -14.302 -8.349 29.906 1.00 7.63 404 ALA A CA 1
ATOM 3446 C C . ALA A 1 427 ? -13.797 -7.004 30.475 1.00 9.36 404 ALA A C 1
ATOM 3447 O O . ALA A 1 427 ? -14.034 -5.929 29.889 1.00 7.85 404 ALA A O 1
ATOM 3449 N N . ARG A 1 428 ? -13.105 -7.013 31.633 1.00 8.60 405 ARG A N 1
ATOM 3450 C CA A ARG A 1 428 ? -12.806 -5.752 32.300 0.50 9.15 405 ARG A CA 1
ATOM 3451 C CA B ARG A 1 428 ? -12.775 -5.766 32.313 0.50 9.39 405 ARG A CA 1
ATOM 3452 C C . ARG A 1 428 ? -11.820 -4.903 31.472 1.00 8.18 405 ARG A C 1
ATOM 3453 O O . ARG A 1 428 ? -11.949 -3.668 31.455 1.00 10.16 405 ARG A O 1
ATOM 3468 N N . TRP A 1 429 ? -10.841 -5.529 30.820 1.00 8.77 406 TRP A N 1
ATOM 3469 C CA . TRP A 1 429 ? -9.847 -4.763 30.058 1.00 9.06 406 TRP A CA 1
ATOM 3470 C C . TRP A 1 429 ? -10.361 -4.397 28.655 1.00 8.67 406 TRP A C 1
ATOM 3471 O O . TRP A 1 429 ? -10.027 -3.324 28.131 1.00 9.90 406 TRP A O 1
ATOM 3482 N N . ALA A 1 430 ? -11.214 -5.248 28.081 1.00 8.57 407 ALA A N 1
ATOM 3483 C CA . ALA A 1 430 ? -11.883 -4.891 26.815 1.00 8.36 407 ALA A CA 1
ATOM 3484 C C . ALA A 1 430 ? -12.683 -3.606 27.016 1.00 8.25 407 ALA A C 1
ATOM 3485 O O . ALA A 1 430 ? -12.588 -2.632 26.239 1.00 9.57 407 ALA A O 1
ATOM 3487 N N . LEU A 1 431 ? -13.414 -3.530 28.131 1.00 7.71 408 LEU A N 1
ATOM 3488 C CA . LEU A 1 431 ? -14.284 -2.387 28.339 1.00 8.66 408 LEU A CA 1
ATOM 3489 C C . LEU A 1 431 ? -13.478 -1.115 28.655 1.00 7.15 408 LEU A C 1
ATOM 3490 O O . LEU A 1 431 ? -13.838 -0.017 28.197 1.00 7.98 408 LEU A O 1
ATOM 3495 N N . ARG A 1 432 ? -12.356 -1.264 29.371 1.00 6.91 409 ARG A N 1
ATOM 3496 C CA . ARG A 1 432 ? -11.513 -0.094 29.664 1.00 7.07 409 ARG A CA 1
ATOM 3497 C C . ARG A 1 432 ? -11.145 0.617 28.354 1.00 6.90 409 ARG A C 1
ATOM 3498 O O . ARG A 1 432 ? -11.243 1.832 28.258 1.00 8.32 409 ARG A O 1
ATOM 3506 N N . ASN A 1 433 ? -10.666 -0.148 27.361 1.00 7.33 410 ASN A N 1
ATOM 3507 C CA . ASN A 1 433 ? -10.221 0.464 26.096 1.00 7.18 410 ASN A CA 1
ATOM 3508 C C . ASN A 1 433 ? -11.398 1.055 25.301 1.00 9.25 410 ASN A C 1
ATOM 3509 O O . ASN A 1 433 ? -11.215 2.053 24.591 1.00 7.32 410 ASN A O 1
ATOM 3514 N N . ALA A 1 434 ? -12.604 0.493 25.392 1.00 8.61 411 ALA A N 1
ATOM 3515 C CA . ALA A 1 434 ? -13.753 1.147 24.757 1.00 7.49 411 ALA A CA 1
ATOM 3516 C C . ALA A 1 434 ? -13.939 2.560 25.314 1.00 7.68 411 ALA A C 1
ATOM 3517 O O . ALA A 1 434 ? -14.324 3.496 24.618 1.00 8.24 411 ALA A O 1
ATOM 3519 N N . ILE A 1 435 ? -13.713 2.701 26.632 1.00 7.82 412 ILE A N 1
ATOM 3520 C CA . ILE A 1 435 ? -13.846 3.991 27.287 1.00 7.98 412 ILE A CA 1
ATOM 3521 C C . ILE A 1 435 ? -12.681 4.903 26.897 1.00 9.77 412 ILE A C 1
ATOM 3522 O O . ILE A 1 435 ? -12.946 6.041 26.519 1.00 9.25 412 ILE A O 1
ATOM 3527 N N . THR A 1 436 ? -11.427 4.463 27.009 1.00 9.29 413 THR A N 1
ATOM 3528 C CA . THR A 1 436 ? -10.291 5.389 26.831 1.00 8.60 413 THR A CA 1
ATOM 3529 C C . THR A 1 436 ? -10.078 5.764 25.347 1.00 9.35 413 THR A C 1
ATOM 3530 O O . THR A 1 436 ? -9.491 6.805 25.087 1.00 12.92 413 THR A O 1
ATOM 3534 N N . ARG A 1 437 ? -10.562 4.940 24.394 1.00 6.83 414 ARG A N 1
ATOM 3535 C CA . ARG A 1 437 ? -10.463 5.258 22.953 1.00 6.69 414 ARG A CA 1
ATOM 3536 C C . ARG A 1 437 ? -11.821 5.759 22.433 1.00 7.28 414 ARG A C 1
ATOM 3537 O O . ARG A 1 437 ? -12.011 5.821 21.192 1.00 7.90 414 ARG A O 1
ATOM 3545 N N . TYR A 1 438 ? -12.740 6.205 23.298 1.00 6.93 415 TYR A N 1
ATOM 3546 C CA . TYR A 1 438 ? -14.106 6.543 22.894 1.00 7.38 415 TYR A CA 1
ATOM 3547 C C . TYR A 1 438 ? -14.083 7.580 21.747 1.00 7.09 415 TYR A C 1
ATOM 3548 O O . TYR A 1 438 ? -15.018 7.623 20.935 1.00 7.36 415 TYR A O 1
ATOM 3557 N N . PHE A 1 439 ? -13.122 8.506 21.814 1.00 7.23 416 PHE A N 1
ATOM 3558 C CA . PHE A 1 439 ? -13.120 9.710 20.972 1.00 7.19 416 PHE A CA 1
ATOM 3559 C C . PHE A 1 439 ? -12.847 9.371 19.494 1.00 7.38 416 PHE A C 1
ATOM 3560 O O . PHE A 1 439 ? -13.103 10.199 18.610 1.00 7.52 416 PHE A O 1
ATOM 3568 N N . MET A 1 440 ? -12.376 8.146 19.216 1.00 7.37 417 MET A N 1
ATOM 3569 C CA . MET A 1 440 ? -12.183 7.718 17.811 1.00 6.92 417 MET A CA 1
ATOM 3570 C C . MET A 1 440 ? -13.540 7.442 17.156 1.00 6.80 417 MET A C 1
ATOM 3571 O O . MET A 1 440 ? -13.659 7.510 15.913 1.00 8.19 417 MET A O 1
ATOM 3576 N N . HIS A 1 441 ? -14.564 7.131 17.933 1.00 6.98 418 HIS A N 1
ATOM 3577 C CA . HIS A 1 441 ? -15.824 6.683 17.429 1.00 6.47 418 HIS A CA 1
ATOM 3578 C C . HIS A 1 441 ? -16.543 7.819 16.689 1.00 7.20 418 HIS A C 1
ATOM 3579 O O . HIS A 1 441 ? -16.642 8.964 17.182 1.00 7.83 418 HIS A O 1
ATOM 3586 N N . ASP A 1 442 ? -17.081 7.508 15.497 1.00 7.45 419 ASP A N 1
ATOM 3587 C CA . ASP A 1 442 ? -17.799 8.463 14.641 1.00 7.80 419 ASP A CA 1
ATOM 3588 C C . ASP A 1 442 ? -16.854 9.565 14.142 1.00 7.49 419 ASP A C 1
ATOM 3589 O O . ASP A 1 442 ? -17.336 10.591 13.627 1.00 9.56 419 ASP A O 1
ATOM 3594 N N . ARG A 1 443 ? -15.542 9.327 14.225 1.00 7.22 420 ARG A N 1
ATOM 3595 C CA . ARG A 1 443 ? -14.538 10.264 13.712 1.00 7.11 420 ARG A CA 1
ATOM 3596 C C . ARG A 1 443 ? -13.518 9.509 12.839 1.00 8.70 420 ARG A C 1
ATOM 3597 O O . ARG A 1 443 ? -13.290 9.880 11.662 1.00 10.52 420 ARG A O 1
ATOM 3605 N N . PHE A 1 444 ? -12.920 8.448 13.381 1.00 7.18 421 PHE A N 1
ATOM 3606 C CA . PHE A 1 444 ? -12.019 7.575 12.593 1.00 7.93 421 PHE A CA 1
ATOM 3607 C C . PHE A 1 444 ? -12.802 6.530 11.778 1.00 7.35 421 PHE A C 1
ATOM 3608 O O . PHE A 1 444 ? -12.331 6.096 10.710 1.00 9.23 421 PHE A O 1
ATOM 3616 N N . TRP A 1 445 ? -13.959 6.091 12.276 1.00 7.83 422 TRP A N 1
ATOM 3617 C CA . TRP A 1 445 ? -14.659 4.828 11.925 1.00 7.84 422 TRP A CA 1
ATOM 3618 C C . TRP A 1 445 ? -15.745 4.622 12.995 1.00 9.98 422 TRP A C 1
ATOM 3619 O O . TRP A 1 445 ? -15.880 5.477 13.928 1.00 8.30 422 TRP A O 1
ATOM 3630 N N . LEU A 1 446 ? -16.486 3.517 12.927 1.00 8.28 423 LEU A N 1
ATOM 3631 C CA . LEU A 1 446 ? -17.278 3.052 14.069 1.00 8.00 423 LEU A CA 1
ATOM 3632 C C . LEU A 1 446 ? -16.394 2.227 14.995 1.00 7.31 423 LEU A C 1
ATOM 3633 O O . LEU A 1 446 ? -15.781 1.272 14.573 1.00 8.97 423 LEU A O 1
ATOM 3638 N N . ASN A 1 447 ? -16.401 2.585 16.293 1.00 5.87 424 ASN A N 1
ATOM 3639 C CA . ASN A 1 447 ? -15.650 1.771 17.256 1.00 6.79 424 ASN A CA 1
ATOM 3640 C C . ASN A 1 447 ? -16.389 0.456 17.517 1.00 7.60 424 ASN A C 1
ATOM 3641 O O . ASN A 1 447 ? -17.576 0.458 17.758 1.00 6.99 424 ASN A O 1
ATOM 3646 N N . ASP A 1 448 ? -15.623 -0.637 17.542 1.00 7.51 425 ASP A N 1
ATOM 3647 C CA . ASP A 1 448 ? -16.113 -1.959 17.937 1.00 8.26 425 ASP A CA 1
ATOM 3648 C C . ASP A 1 448 ? -15.538 -2.289 19.310 1.00 7.10 425 ASP A C 1
ATOM 3649 O O . ASP A 1 448 ? -14.325 -2.454 19.435 1.00 7.79 425 ASP A O 1
ATOM 3654 N N . PRO A 1 449 ? -16.412 -2.324 20.352 1.00 7.75 426 PRO A N 1
ATOM 3655 C CA . PRO A 1 449 ? -15.973 -2.540 21.740 1.00 7.41 426 PRO A CA 1
ATOM 3656 C C . PRO A 1 449 ? -15.872 -4.031 22.069 1.00 8.31 426 PRO A C 1
ATOM 3657 O O . PRO A 1 449 ? -15.686 -4.389 23.244 1.00 8.70 426 PRO A O 1
ATOM 3661 N N . ASP A 1 450 ? -16.027 -4.897 21.057 1.00 6.98 427 ASP A N 1
ATOM 3662 C CA . ASP A 1 450 ? -16.101 -6.355 21.132 1.00 7.04 427 ASP A CA 1
ATOM 3663 C C . ASP A 1 450 ? -17.489 -6.802 21.613 1.00 7.06 427 ASP A C 1
ATOM 3664 O O . ASP A 1 450 ? -18.320 -5.997 22.020 1.00 7.47 427 ASP A O 1
ATOM 3669 N N . CYS A 1 451 ? -17.750 -8.103 21.484 1.00 7.04 428 CYS A N 1
ATOM 3670 C CA . CYS A 1 451 ? -19.099 -8.613 21.478 1.00 8.03 428 CYS A CA 1
ATOM 3671 C C . CYS A 1 451 ? -19.725 -8.584 22.881 1.00 8.83 428 CYS A C 1
ATOM 3672 O O . CYS A 1 451 ? -19.053 -8.831 23.895 1.00 8.55 428 CYS A O 1
ATOM 3675 N N . LEU A 1 452 ? -21.036 -8.367 22.901 1.00 8.77 429 LEU A N 1
ATOM 3676 C CA . LEU A 1 452 ? -21.818 -8.588 24.092 1.00 9.02 429 LEU A CA 1
ATOM 3677 C C . LEU A 1 452 ? -22.011 -10.089 24.307 1.00 10.95 429 LEU A C 1
ATOM 3678 O O . LEU A 1 452 ? -22.314 -10.833 23.341 1.00 10.42 429 LEU A O 1
ATOM 3683 N N . ILE A 1 453 ? -21.865 -10.504 25.574 1.00 10.99 430 ILE A N 1
ATOM 3684 C CA . ILE A 1 453 ? -22.052 -11.890 25.989 1.00 12.12 430 ILE A CA 1
ATOM 3685 C C . ILE A 1 453 ? -23.177 -11.916 27.033 1.00 11.26 430 ILE A C 1
ATOM 3686 O O . ILE A 1 453 ? -22.971 -11.535 28.196 1.00 13.33 430 ILE A O 1
ATOM 3691 N N . LEU A 1 454 ? -24.369 -12.343 26.588 1.00 9.78 431 LEU A N 1
ATOM 3692 C CA . LEU A 1 454 ? -25.609 -12.130 27.321 1.00 10.22 431 LEU A CA 1
ATOM 3693 C C . LEU A 1 454 ? -26.263 -13.456 27.722 1.00 10.93 431 LEU A C 1
ATOM 3694 O O . LEU A 1 454 ? -27.368 -13.437 28.269 1.00 12.97 431 LEU A O 1
ATOM 3699 N N . ARG A 1 455 ? -25.603 -14.595 27.449 1.00 10.72 432 ARG A N 1
ATOM 3700 C CA . ARG A 1 455 ? -26.147 -15.899 27.859 1.00 12.71 432 ARG A CA 1
ATOM 3701 C C . ARG A 1 455 ? -26.180 -15.993 29.391 1.00 12.48 432 ARG A C 1
ATOM 3702 O O . ARG A 1 455 ? -25.431 -15.314 30.111 1.00 13.07 432 ARG A O 1
ATOM 3710 N N . GLU A 1 456 ? -27.012 -16.908 29.888 1.00 14.29 433 GLU A N 1
ATOM 3711 C CA . GLU A 1 456 ? -27.156 -17.057 31.339 1.00 15.38 433 GLU A CA 1
ATOM 3712 C C . GLU A 1 456 ? -26.743 -18.460 31.811 1.00 18.02 433 GLU A C 1
ATOM 3713 O O . GLU A 1 456 ? -26.911 -18.803 32.973 1.00 21.82 433 GLU A O 1
ATOM 3719 N N . GLU A 1 457 ? -26.168 -19.241 30.901 1.00 16.61 434 GLU A N 1
ATOM 3720 C CA . GLU A 1 457 ? -25.464 -20.500 31.179 1.00 18.97 434 GLU A CA 1
ATOM 3721 C C . GLU A 1 457 ? -24.127 -20.465 30.433 1.00 15.91 434 GLU A C 1
ATOM 3722 O O . GLU A 1 457 ? -23.954 -19.660 29.526 1.00 16.42 434 GLU A O 1
ATOM 3728 N N . LYS A 1 458 ? -23.191 -21.329 30.834 1.00 17.95 435 LYS A N 1
ATOM 3729 C CA . LYS A 1 458 ? -21.845 -21.402 30.230 1.00 17.98 435 LYS A CA 1
ATOM 3730 C C . LYS A 1 458 ? -21.188 -20.012 30.269 1.00 17.55 435 LYS A C 1
ATOM 3731 O O . LYS A 1 458 ? -20.519 -19.597 29.319 1.00 15.46 435 LYS A O 1
ATOM 3737 N N . THR A 1 459 ? -21.294 -19.348 31.421 1.00 16.93 436 THR A N 1
ATOM 3738 C CA . THR A 1 459 ? -20.642 -18.060 31.635 1.00 14.08 436 THR A CA 1
ATOM 3739 C C . THR A 1 459 ? -20.432 -17.840 33.135 1.00 14.96 436 THR A C 1
ATOM 3740 O O . THR A 1 459 ? -21.222 -18.335 33.948 1.00 22.38 436 THR A O 1
ATOM 3744 N N . ASP A 1 460 ? -19.425 -17.033 33.500 1.00 15.69 437 ASP A N 1
ATOM 3745 C CA . ASP A 1 460 ? -19.227 -16.649 34.893 1.00 16.72 437 ASP A CA 1
ATOM 3746 C C . ASP A 1 460 ? -19.580 -15.173 35.119 1.00 16.98 437 ASP A C 1
ATOM 3747 O O . ASP A 1 460 ? -19.528 -14.702 36.246 1.00 22.85 437 ASP A O 1
ATOM 3752 N N . LEU A 1 461 ? -20.067 -14.494 34.086 1.00 14.95 438 LEU A N 1
ATOM 3753 C CA . LEU A 1 461 ? -20.522 -13.119 34.227 1.00 12.43 438 LEU A CA 1
ATOM 3754 C C . LEU A 1 461 ? -21.845 -13.074 34.999 1.00 12.09 438 LEU A C 1
ATOM 3755 O O . LEU A 1 461 ? -22.767 -13.838 34.748 1.00 14.50 438 LEU A O 1
ATOM 3760 N N . THR A 1 462 ? -21.963 -12.098 35.901 1.00 11.44 439 THR A N 1
ATOM 3761 C CA . THR A 1 462 ? -23.223 -11.840 36.596 1.00 14.09 439 THR A CA 1
ATOM 3762 C C . THR A 1 462 ? -24.151 -10.962 35.752 1.00 12.96 439 THR A C 1
ATOM 3763 O O . THR A 1 462 ? -23.721 -10.319 34.812 1.00 11.89 439 THR A O 1
ATOM 3767 N N . GLN A 1 463 ? -25.427 -10.903 36.139 1.00 13.23 440 GLN A N 1
ATOM 3768 C CA . GLN A 1 463 ? -26.387 -10.013 35.489 1.00 12.93 440 GLN A CA 1
ATOM 3769 C C . GLN A 1 463 ? -25.856 -8.573 35.538 1.00 13.06 440 GLN A C 1
ATOM 3770 O O . GLN A 1 463 ? -25.919 -7.873 34.519 1.00 11.76 440 GLN A O 1
ATOM 3776 N N . LYS A 1 464 ? -25.311 -8.138 36.687 1.00 11.05 441 LYS A N 1
ATOM 3777 C CA A LYS A 1 464 ? -24.849 -6.758 36.824 0.50 11.77 441 LYS A CA 1
ATOM 3778 C CA B LYS A 1 464 ? -24.841 -6.755 36.838 0.50 13.55 441 LYS A CA 1
ATOM 3779 C C . LYS A 1 464 ? -23.645 -6.492 35.909 1.00 11.42 441 LYS A C 1
ATOM 3780 O O . LYS A 1 464 ? -23.494 -5.402 35.399 1.00 10.88 441 LYS A O 1
ATOM 3791 N N . GLU A 1 465 ? -22.774 -7.484 35.730 1.00 10.10 442 GLU A N 1
ATOM 3792 C CA . GLU A 1 465 ? -21.614 -7.306 34.867 1.00 9.96 442 GLU A CA 1
ATOM 3793 C C . GLU A 1 465 ? -22.048 -7.191 33.393 1.00 9.14 442 GLU A C 1
ATOM 3794 O O . GLU A 1 465 ? -21.505 -6.390 32.640 1.00 9.21 442 GLU A O 1
ATOM 3800 N N . LYS A 1 466 ? -22.994 -8.046 32.993 1.00 9.21 443 LYS A N 1
ATOM 3801 C CA . LYS A 1 466 ? -23.525 -8.025 31.625 1.00 9.90 443 LYS A CA 1
ATOM 3802 C C . LYS A 1 466 ? -24.175 -6.671 31.336 1.00 9.67 443 LYS A C 1
ATOM 3803 O O . LYS A 1 466 ? -24.019 -6.106 30.243 1.00 9.67 443 LYS A O 1
ATOM 3809 N N . GLU A 1 467 ? -24.926 -6.152 32.305 1.00 10.54 444 GLU A N 1
ATOM 3810 C CA . GLU A 1 467 ? -25.580 -4.853 32.169 1.00 10.05 444 GLU A CA 1
ATOM 3811 C C . GLU A 1 467 ? -24.539 -3.727 32.061 1.00 9.47 444 GLU A C 1
ATOM 3812 O O . GLU A 1 467 ? -24.652 -2.834 31.206 1.00 10.73 444 GLU A O 1
ATOM 3818 N N . LEU A 1 468 ? -23.510 -3.764 32.919 1.00 8.25 445 LEU A N 1
ATOM 3819 C CA A LEU A 1 468 ? -22.440 -2.742 32.938 0.50 8.96 445 LEU A CA 1
ATOM 3820 C CA B LEU A 1 468 ? -22.468 -2.744 32.923 0.50 9.36 445 LEU A CA 1
ATOM 3821 C C . LEU A 1 468 ? -21.777 -2.688 31.556 1.00 9.36 445 LEU A C 1
ATOM 3822 O O . LEU A 1 468 ? -21.631 -1.603 30.966 1.00 9.58 445 LEU A O 1
ATOM 3831 N N . TYR A 1 469 ? -21.371 -3.851 31.032 1.00 8.89 446 TYR A N 1
ATOM 3832 C CA . TYR A 1 469 ? -20.662 -3.862 29.742 1.00 8.09 446 TYR A CA 1
ATOM 3833 C C . TYR A 1 469 ? -21.590 -3.338 28.631 1.00 8.51 446 TYR A C 1
ATOM 3834 O O . TYR A 1 469 ? -21.205 -2.455 27.863 1.00 8.47 446 TYR A O 1
ATOM 3843 N N . SER A 1 470 ? -22.807 -3.875 28.573 1.00 9.31 447 SER A N 1
ATOM 3844 C CA . SER A 1 470 ? -23.726 -3.625 27.449 1.00 9.28 447 SER A CA 1
ATOM 3845 C C . SER A 1 470 ? -24.165 -2.160 27.443 1.00 9.95 447 SER A C 1
ATOM 3846 O O . SER A 1 470 ? -24.125 -1.484 26.420 1.00 9.13 447 SER A O 1
ATOM 3849 N N . TYR A 1 471 ? -24.601 -1.667 28.620 1.00 8.85 448 TYR A N 1
ATOM 3850 C CA . TYR A 1 471 ? -25.121 -0.296 28.681 1.00 9.31 448 TYR A CA 1
ATOM 3851 C C . TYR A 1 471 ? -24.006 0.728 28.436 1.00 8.78 448 TYR A C 1
ATOM 3852 O O . TYR A 1 471 ? -24.239 1.779 27.809 1.00 9.45 448 TYR A O 1
ATOM 3861 N N . THR A 1 472 ? -22.782 0.426 28.854 1.00 7.98 449 THR A N 1
ATOM 3862 C CA . THR A 1 472 ? -21.648 1.307 28.530 1.00 7.24 449 THR A CA 1
ATOM 3863 C C . THR A 1 472 ? -21.435 1.399 27.013 1.00 7.92 449 THR A C 1
ATOM 3864 O O . THR A 1 472 ? -21.285 2.487 26.458 1.00 8.39 449 THR A O 1
ATOM 3868 N N . CYS A 1 473 ? -21.449 0.244 26.335 1.00 7.45 450 CYS A N 1
ATOM 3869 C CA . CYS A 1 473 ? -21.264 0.202 24.876 1.00 8.57 450 CYS A CA 1
ATOM 3870 C C . CYS A 1 473 ? -22.376 1.012 24.202 1.00 9.16 450 CYS A C 1
ATOM 3871 O O . CYS A 1 473 ? -22.133 1.702 23.210 1.00 9.18 450 CYS A O 1
ATOM 3874 N N . GLY A 1 474 ? -23.607 0.888 24.705 1.00 9.00 451 GLY A N 1
ATOM 3875 C CA . GLY A 1 474 ? -24.737 1.616 24.124 1.00 8.80 451 GLY A CA 1
ATOM 3876 C C . GLY A 1 474 ? -24.610 3.132 24.295 1.00 8.40 451 GLY A C 1
ATOM 3877 O O . GLY A 1 474 ? -24.772 3.888 23.330 1.00 8.72 451 GLY A O 1
ATOM 3878 N N . VAL A 1 475 ? -24.260 3.588 25.510 1.00 8.94 452 VAL A N 1
ATOM 3879 C CA . VAL A 1 475 ? -24.048 5.034 25.743 1.00 8.33 452 VAL A CA 1
ATOM 3880 C C . VAL A 1 475 ? -22.959 5.554 24.791 1.00 7.60 452 VAL A C 1
ATOM 3881 O O . VAL A 1 475 ? -23.065 6.659 24.265 1.00 8.55 452 VAL A O 1
ATOM 3885 N N . LEU A 1 476 ? -21.908 4.752 24.607 1.00 7.66 453 LEU A N 1
ATOM 3886 C CA . LEU A 1 476 ? -20.772 5.140 23.739 1.00 7.54 453 LEU A CA 1
ATOM 3887 C C . LEU A 1 476 ? -21.138 5.127 22.241 1.00 7.28 453 LEU A C 1
ATOM 3888 O O . LEU A 1 476 ? -20.291 5.503 21.417 1.00 7.98 453 LEU A O 1
ATOM 3893 N N . ASP A 1 477 ? -22.358 4.678 21.900 1.00 7.74 454 ASP A N 1
ATOM 3894 C CA . ASP A 1 477 ? -22.832 4.589 20.495 1.00 7.64 454 ASP A CA 1
ATOM 3895 C C . ASP A 1 477 ? -22.018 3.586 19.671 1.00 8.00 454 ASP A C 1
ATOM 3896 O O . ASP A 1 477 ? -21.988 3.662 18.453 1.00 8.99 454 ASP A O 1
ATOM 3901 N N . ASN A 1 478 ? -21.363 2.648 20.342 1.00 7.93 455 ASN A N 1
ATOM 3902 C CA . ASN A 1 478 ? -20.461 1.712 19.664 1.00 7.40 455 ASN A CA 1
ATOM 3903 C C . ASN A 1 478 ? -21.257 0.600 18.951 1.00 7.43 455 ASN A C 1
ATOM 3904 O O . ASN A 1 478 ? -22.450 0.419 19.150 1.00 9.85 455 ASN A O 1
ATOM 3909 N N . MET A 1 479 ? -20.570 -0.126 18.059 1.00 8.32 456 MET A N 1
ATOM 3910 C CA A MET A 1 479 ? -21.130 -1.312 17.398 0.75 8.31 456 MET A CA 1
ATOM 3911 C CA B MET A 1 479 ? -21.212 -1.262 17.397 0.25 8.81 456 MET A CA 1
ATOM 3912 C C . MET A 1 479 ? -21.612 -2.320 18.437 1.00 8.60 456 MET A C 1
ATOM 3913 O O . MET A 1 479 ? -20.905 -2.571 19.422 1.00 9.25 456 MET A O 1
ATOM 3922 N N . ILE A 1 480 ? -22.784 -2.906 18.191 1.00 8.64 457 ILE A N 1
ATOM 3923 C CA . ILE A 1 480 ? -23.395 -3.895 19.108 1.00 9.02 457 ILE A CA 1
ATOM 3924 C C . ILE A 1 480 ? -23.582 -5.226 18.366 1.00 9.15 457 ILE A C 1
ATOM 3925 O O . ILE A 1 480 ? -24.487 -5.360 17.522 1.00 10.25 457 ILE A O 1
ATOM 3930 N N . ILE A 1 481 ? -22.686 -6.173 18.670 1.00 8.55 458 ILE A N 1
ATOM 3931 C CA . ILE A 1 481 ? -22.663 -7.523 18.098 1.00 9.58 458 ILE A CA 1
ATOM 3932 C C . ILE A 1 481 ? -22.739 -8.502 19.261 1.00 9.08 458 ILE A C 1
ATOM 3933 O O . ILE A 1 481 ? -21.999 -8.316 20.216 1.00 10.23 458 ILE A O 1
ATOM 3938 N N . GLU A 1 482 ? -23.640 -9.476 19.197 1.00 10.35 459 GLU A N 1
ATOM 3939 C CA . GLU A 1 482 ? -23.792 -10.440 20.292 1.00 11.03 459 GLU A CA 1
ATOM 3940 C C . GLU A 1 482 ? -23.074 -11.748 19.936 1.00 9.83 459 GLU A C 1
ATOM 3941 O O . GLU A 1 482 ? -23.093 -12.164 18.766 1.00 10.65 459 GLU A O 1
ATOM 3947 N N . SER A 1 483 ? -22.446 -12.395 20.911 1.00 8.45 460 SER A N 1
ATOM 3948 C CA . SER A 1 483 ? -21.755 -13.663 20.667 1.00 9.89 460 SER A CA 1
ATOM 3949 C C . SER A 1 483 ? -22.122 -14.689 21.751 1.00 10.44 460 SER A C 1
ATOM 3950 O O . SER A 1 483 ? -21.552 -14.672 22.845 1.00 10.44 460 SER A O 1
ATOM 3953 N N . ASP A 1 484 ? -23.118 -15.531 21.454 1.00 10.81 461 ASP A N 1
ATOM 3954 C CA . ASP A 1 484 ? -23.675 -16.480 22.399 1.00 9.73 461 ASP A CA 1
ATOM 3955 C C . ASP A 1 484 ? -24.244 -17.677 21.637 1.00 10.60 461 ASP A C 1
ATOM 3956 O O . ASP A 1 484 ? -24.728 -17.528 20.506 1.00 12.16 461 ASP A O 1
ATOM 3961 N N . ASP A 1 485 ? -24.296 -18.838 22.289 1.00 11.68 462 ASP A N 1
ATOM 3962 C CA . ASP A 1 485 ? -25.307 -19.864 21.963 1.00 13.90 462 ASP A CA 1
ATOM 3963 C C . ASP A 1 485 ? -26.701 -19.306 22.294 1.00 12.08 462 ASP A C 1
ATOM 3964 O O . ASP A 1 485 ? -27.003 -19.052 23.463 1.00 14.12 462 ASP A O 1
ATOM 3969 N N . LEU A 1 486 ? -27.508 -19.024 21.259 1.00 12.72 463 LEU A N 1
ATOM 3970 C CA . LEU A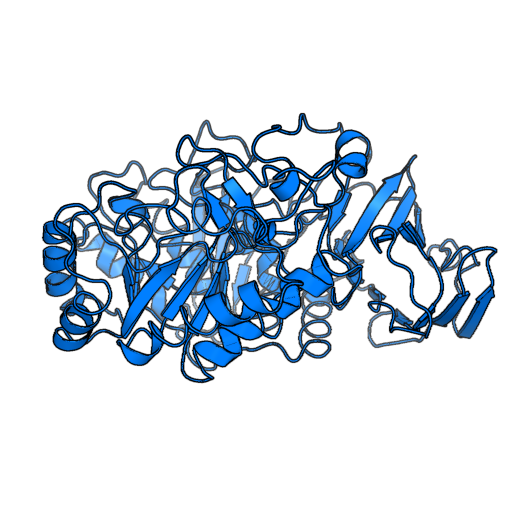 1 486 ? -28.740 -18.267 21.432 1.00 13.77 463 LEU A CA 1
ATOM 3971 C C . LEU A 1 486 ? -29.794 -19.084 22.194 1.00 15.20 463 LEU A C 1
ATOM 3972 O O . LEU A 1 486 ? -30.751 -18.509 22.721 1.00 17.11 463 LEU A O 1
ATOM 3977 N N . SER A 1 487 ? -29.572 -20.394 22.322 1.00 13.29 464 SER A N 1
ATOM 3978 C CA A SER A 1 487 ? -30.444 -21.238 23.140 0.50 15.03 464 SER A CA 1
ATOM 3979 C CA B SER A 1 487 ? -30.386 -21.294 23.154 0.50 16.41 464 SER A CA 1
ATOM 3980 C C . SER A 1 487 ? -30.294 -20.896 24.632 1.00 16.76 464 SER A C 1
ATOM 3981 O O . SER A 1 487 ? -31.164 -21.245 25.437 1.00 18.94 464 SER A O 1
ATOM 3986 N N . LEU A 1 488 ? -29.204 -20.210 25.002 1.00 14.89 465 LEU A N 1
ATOM 3987 C CA . LEU A 1 488 ? -28.887 -19.976 26.415 1.00 15.66 465 LEU A CA 1
ATOM 3988 C C . LEU A 1 488 ? -29.136 -18.510 26.790 1.00 14.06 465 LEU A C 1
ATOM 3989 O O . LEU A 1 488 ? -28.857 -18.121 27.911 1.00 15.34 465 LEU A O 1
ATOM 3994 N N . VAL A 1 489 ? -29.739 -17.734 25.885 1.00 14.40 466 VAL A N 1
ATOM 3995 C CA . VAL A 1 489 ? -30.081 -16.334 26.126 1.00 13.66 466 VAL A CA 1
ATOM 3996 C C . VAL A 1 489 ? -31.588 -16.256 26.374 1.00 15.22 466 VAL A C 1
ATOM 3997 O O . VAL A 1 489 ? -32.369 -16.649 25.487 1.00 21.19 466 VAL A O 1
ATOM 4001 N N . ARG A 1 490 ? -31.977 -15.864 27.599 1.00 17.04 467 ARG A N 1
ATOM 4002 C CA . ARG A 1 490 ? -33.387 -15.871 27.986 1.00 17.07 467 ARG A CA 1
ATOM 4003 C C . ARG A 1 490 ? -33.812 -14.438 28.307 1.00 17.16 467 ARG A C 1
ATOM 4004 O O . ARG A 1 490 ? -33.320 -13.519 27.673 1.00 16.75 467 ARG A O 1
ATOM 4012 N N . ASP A 1 491 ? -34.808 -14.263 29.179 1.00 17.71 468 ASP A N 1
ATOM 4013 C CA . ASP A 1 491 ? -35.489 -12.977 29.293 1.00 19.87 468 ASP A CA 1
ATOM 4014 C C . ASP A 1 491 ? -34.487 -11.867 29.650 1.00 15.50 468 ASP A C 1
ATOM 4015 O O . ASP A 1 491 ? -34.571 -10.776 29.110 1.00 17.12 468 ASP A O 1
ATOM 4020 N N . HIS A 1 492 ? -33.568 -12.118 30.585 1.00 14.86 469 HIS A N 1
ATOM 4021 C CA . HIS A 1 492 ? -32.641 -11.065 31.003 1.00 16.60 469 HIS A CA 1
ATOM 4022 C C . HIS A 1 492 ? -31.797 -10.591 29.808 1.00 14.93 469 HIS A C 1
ATOM 4023 O O . HIS A 1 492 ? -31.626 -9.396 29.572 1.00 14.69 469 HIS A O 1
ATOM 4030 N N . GLY A 1 493 ? -31.228 -11.544 29.079 1.00 12.73 470 GLY A N 1
ATOM 4031 C CA . GLY A 1 493 ? -30.307 -11.208 27.999 1.00 12.29 470 GLY A CA 1
ATOM 4032 C C . GLY A 1 493 ? -31.016 -10.502 26.859 1.00 13.70 470 GLY A C 1
ATOM 4033 O O . GLY A 1 493 ? -30.434 -9.637 26.187 1.00 14.89 470 GLY A O 1
ATOM 4034 N N . LYS A 1 494 ? -32.252 -10.921 26.587 1.00 14.91 471 LYS A N 1
ATOM 4035 C CA . LYS A 1 494 ? -33.058 -10.280 25.564 1.00 17.12 471 LYS A CA 1
ATOM 4036 C C . LYS A 1 494 ? -33.378 -8.837 25.984 1.00 19.40 471 LYS A C 1
ATOM 4037 O O . LYS A 1 494 ? -33.292 -7.924 25.173 1.00 19.61 471 LYS A O 1
ATOM 4043 N N . LYS A 1 495 ? -33.723 -8.635 27.259 1.00 18.20 472 LYS A N 1
ATOM 4044 C CA . LYS A 1 495 ? -34.038 -7.307 27.787 1.00 18.87 472 LYS A CA 1
ATOM 4045 C C . LYS A 1 495 ? -32.816 -6.383 27.705 1.00 16.85 472 LYS A C 1
ATOM 4046 O O . LYS A 1 495 ? -32.921 -5.193 27.352 1.00 18.74 472 LYS A O 1
ATOM 4052 N N . VAL A 1 496 ? -31.647 -6.915 28.061 1.00 14.05 473 VAL A N 1
ATOM 4053 C CA . VAL A 1 496 ? -30.432 -6.096 28.077 1.00 13.84 473 VAL A CA 1
ATOM 4054 C C . VAL A 1 496 ? -30.080 -5.635 26.661 1.00 12.48 473 VAL A C 1
ATOM 4055 O O . VAL A 1 496 ? -29.726 -4.486 26.463 1.00 12.44 473 VAL A O 1
ATOM 4059 N N . LEU A 1 497 ? -30.181 -6.532 25.681 1.00 11.61 474 LEU A N 1
ATOM 4060 C CA . LEU A 1 497 ? -29.883 -6.124 24.285 1.00 12.36 474 LEU A CA 1
ATOM 4061 C C . LEU A 1 497 ? -30.876 -5.048 23.827 1.00 15.66 474 LEU A C 1
ATOM 4062 O O . LEU A 1 497 ? -30.471 -4.039 23.244 1.00 14.34 474 LEU A O 1
ATOM 4067 N N . LYS A 1 498 ? -32.163 -5.252 24.116 1.00 15.92 475 LYS A N 1
ATOM 4068 C CA . LYS A 1 498 ? -33.218 -4.306 23.717 1.00 21.30 475 LYS A CA 1
ATOM 4069 C C . LYS A 1 498 ? -32.893 -2.911 24.275 1.00 18.29 475 LYS A C 1
ATOM 4070 O O . LYS A 1 498 ? -33.008 -1.906 23.566 1.00 19.64 475 LYS A O 1
ATOM 4076 N N . GLU A 1 499 ? -32.530 -2.864 25.568 1.00 17.00 476 GLU A N 1
ATOM 4077 C CA A GLU A 1 499 ? -32.316 -1.598 26.264 0.50 18.65 476 GLU A CA 1
ATOM 4078 C CA B GLU A 1 499 ? -32.279 -1.621 26.294 0.50 17.60 476 GLU A CA 1
ATOM 4079 C C . GLU A 1 499 ? -31.009 -0.959 25.761 1.00 16.68 476 GLU A C 1
ATOM 4080 O O . GLU A 1 499 ? -30.943 0.262 25.600 1.00 20.99 476 GLU A O 1
ATOM 4091 N N . THR A 1 500 ? -30.009 -1.789 25.448 1.00 12.86 477 THR A N 1
ATOM 4092 C CA . THR A 1 500 ? -28.746 -1.316 24.923 1.00 12.79 477 THR A CA 1
ATOM 4093 C C . THR A 1 500 ? -28.957 -0.591 23.587 1.00 11.07 477 THR A C 1
ATOM 4094 O O . THR A 1 500 ? -28.413 0.511 23.377 1.00 12.00 477 THR A O 1
ATOM 4098 N N . LEU A 1 501 ? -29.780 -1.173 22.710 1.00 13.44 478 LEU A N 1
ATOM 4099 C CA . LEU A 1 501 ? -30.013 -0.598 21.398 1.00 14.73 478 LEU A CA 1
ATOM 4100 C C . LEU A 1 501 ? -30.751 0.750 21.520 1.00 15.19 478 LEU A C 1
ATOM 4101 O O . LEU A 1 501 ? -30.609 1.613 20.637 1.00 16.76 478 LEU A O 1
ATOM 4106 N N . GLU A 1 502 ? -31.505 0.949 22.611 1.00 16.88 479 GLU A N 1
ATOM 4107 C CA . GLU A 1 502 ? -32.227 2.204 22.883 1.00 17.50 479 GLU A CA 1
ATOM 4108 C C . GLU A 1 502 ? -31.285 3.325 23.365 1.00 15.48 479 GLU A C 1
ATOM 4109 O O . GLU A 1 502 ? -31.712 4.481 23.439 1.00 16.20 479 GLU A O 1
ATOM 4115 N N . LEU A 1 503 ? -30.039 3.000 23.741 1.00 13.59 480 LEU A N 1
ATOM 4116 C CA . LEU A 1 503 ? -29.066 4.004 24.210 1.00 12.82 480 LEU A CA 1
ATOM 4117 C C . LEU A 1 503 ? -28.195 4.534 23.061 1.00 10.27 480 LEU A C 1
ATOM 4118 O O . LEU A 1 503 ? -27.419 5.484 23.245 1.00 11.54 480 LEU A O 1
ATOM 4123 N N . LEU A 1 504 ? -28.286 3.896 21.898 1.00 12.25 481 LEU A N 1
ATOM 4124 C CA . LEU A 1 504 ? -27.494 4.286 20.736 1.00 12.81 481 LEU A CA 1
ATOM 4125 C C . LEU A 1 504 ? -27.997 5.616 20.154 1.00 10.85 481 LEU A C 1
ATOM 4126 O O . LEU A 1 504 ? -29.101 6.068 20.447 1.00 13.18 481 LEU A O 1
ATOM 4131 N N . GLY A 1 505 ? -27.157 6.196 19.294 1.00 10.77 482 GLY A N 1
ATOM 4132 C CA . GLY A 1 505 ? -27.532 7.323 18.456 1.00 11.17 482 GLY A CA 1
ATOM 4133 C C . GLY A 1 505 ? -26.928 8.650 18.884 1.00 12.86 482 GLY A C 1
ATOM 4134 O O . GLY A 1 505 ? -27.115 9.641 18.188 1.00 14.38 482 GLY A O 1
ATOM 4135 N N . GLY A 1 506 ? -26.270 8.693 20.051 1.00 11.03 483 GLY A N 1
ATOM 4136 C CA . GLY A 1 506 ? -25.824 9.933 20.649 1.00 11.69 483 GLY A CA 1
ATOM 4137 C C . GLY A 1 506 ? -24.378 10.294 20.342 1.00 10.38 483 GLY A C 1
ATOM 4138 O O . GLY A 1 506 ? -23.666 9.605 19.586 1.00 11.62 483 GLY A O 1
ATOM 4139 N N . ARG A 1 507 ? -23.983 11.435 20.929 1.00 11.37 484 ARG A N 1
ATOM 4140 C CA A ARG A 1 507 ? -22.628 11.953 20.908 0.50 10.74 484 ARG A CA 1
ATOM 4141 C CA B ARG A 1 507 ? -22.623 11.941 20.909 0.50 10.20 484 ARG A CA 1
ATOM 4142 C C . ARG A 1 507 ? -22.027 11.797 22.304 1.00 9.57 484 ARG A C 1
ATOM 4143 O O . ARG A 1 507 ? -22.356 12.569 23.211 1.00 10.62 484 ARG A O 1
ATOM 4158 N N . PRO A 1 508 ? -21.151 10.801 22.532 1.00 9.09 485 PRO A N 1
ATOM 4159 C CA . PRO A 1 508 ? -20.650 10.537 23.877 1.00 7.95 485 PRO A CA 1
ATOM 4160 C C . PRO A 1 508 ? -19.432 11.387 24.269 1.00 8.83 485 PRO A C 1
ATOM 4161 O O . PRO A 1 508 ? -18.696 11.818 23.411 1.00 9.22 485 PRO A O 1
ATOM 4165 N N . ARG A 1 509 ? -19.234 11.550 25.582 1.00 7.71 486 ARG A N 1
ATOM 4166 C CA . ARG A 1 509 ? -18.002 12.107 26.084 1.00 8.88 486 ARG A CA 1
ATOM 4167 C C . ARG A 1 509 ? -17.672 11.436 27.423 1.00 9.07 486 ARG A C 1
ATOM 4168 O O . ARG A 1 509 ? -18.537 11.367 28.321 1.00 8.36 486 ARG A O 1
ATOM 4176 N N . VAL A 1 510 ? -16.434 10.947 27.547 1.00 8.84 487 VAL A N 1
ATOM 4177 C CA . VAL A 1 510 ? -15.910 10.471 28.830 1.00 7.71 487 VAL A CA 1
ATOM 4178 C C . VAL A 1 510 ? -15.291 11.694 29.523 1.00 8.16 487 VAL A C 1
ATOM 4179 O O . VAL A 1 510 ? -14.336 12.291 29.056 1.00 9.94 487 VAL A O 1
ATOM 4183 N N . GLN A 1 511 ? -15.938 12.117 30.602 1.00 8.24 488 GLN A N 1
ATOM 4184 C CA A GLN A 1 511 ? -15.678 13.425 31.209 0.50 9.45 488 GLN A CA 1
ATOM 4185 C CA B GLN A 1 511 ? -15.672 13.430 31.200 0.50 9.81 488 GLN A CA 1
ATOM 4186 C C . GLN A 1 511 ? -14.318 13.448 31.918 1.00 9.98 488 GLN A C 1
ATOM 4187 O O . GLN A 1 511 ? -13.681 14.512 31.996 1.00 11.37 488 GLN A O 1
ATOM 4198 N N . ASN A 1 512 ? -13.894 12.298 32.441 1.00 9.54 489 ASN A N 1
ATOM 4199 C CA . ASN A 1 512 ? -12.696 12.216 33.301 1.00 8.47 489 ASN A CA 1
ATOM 4200 C C . ASN A 1 512 ? -11.692 11.239 32.681 1.00 9.35 489 ASN A C 1
ATOM 4201 O O . ASN A 1 512 ? -11.345 10.225 33.271 1.00 9.99 489 ASN A O 1
ATOM 4206 N N . ILE A 1 513 ? -11.241 11.554 31.459 1.00 9.76 490 ILE A N 1
ATOM 4207 C CA . ILE A 1 513 ? -10.439 10.644 30.677 1.00 10.76 490 ILE A CA 1
ATOM 4208 C C . ILE A 1 513 ? -9.104 10.287 31.343 1.00 9.28 490 ILE A C 1
ATOM 4209 O O . ILE A 1 513 ? -8.551 9.215 31.049 1.00 9.22 490 ILE A O 1
ATOM 4214 N N . MET A 1 514 ? -8.576 11.149 32.220 1.00 9.03 491 MET A N 1
ATOM 4215 C CA . MET A 1 514 ? -7.266 10.898 32.840 1.00 9.56 491 MET A CA 1
ATOM 4216 C C . MET A 1 514 ? -7.418 10.097 34.159 1.00 9.67 491 MET A C 1
ATOM 4217 O O . MET A 1 514 ? -6.441 9.917 34.884 1.00 10.92 491 MET A O 1
ATOM 4222 N N . SER A 1 515 ? -8.611 9.534 34.416 1.00 10.45 492 SER A N 1
ATOM 4223 C CA . SER A 1 515 ? -8.857 8.724 35.632 1.00 11.05 492 SER A CA 1
ATOM 4224 C C . SER A 1 515 ? -7.806 7.620 35.765 1.00 10.45 492 SER A C 1
ATOM 4225 O O . SER A 1 515 ? -7.531 6.923 34.804 1.00 11.71 492 SER A O 1
ATOM 4228 N N . GLU A 1 516 ? -7.381 7.356 37.010 1.00 11.58 493 GLU A N 1
ATOM 4229 C CA . GLU A 1 516 ? -6.459 6.241 37.284 1.00 12.83 493 GLU A CA 1
ATOM 4230 C C . GLU A 1 516 ? -7.096 5.151 38.160 1.00 12.43 493 GLU A C 1
ATOM 4231 O O . GLU A 1 516 ? -6.402 4.178 38.440 1.00 16.83 493 GLU A O 1
ATOM 4237 N N . ASP A 1 517 ? -8.390 5.257 38.510 1.00 10.05 494 ASP A N 1
ATOM 4238 C CA . ASP A 1 517 ? -8.996 4.246 39.404 1.00 12.13 494 ASP A CA 1
ATOM 4239 C C . ASP A 1 517 ? -10.153 3.481 38.738 1.00 11.75 494 ASP A C 1
ATOM 4240 O O . ASP A 1 517 ? -10.916 2.822 39.423 1.00 12.92 494 ASP A O 1
ATOM 4245 N N . LEU A 1 518 ? -10.236 3.511 37.400 1.00 10.44 495 LEU A N 1
ATOM 4246 C CA . LEU A 1 518 ? -11.196 2.716 36.621 1.00 10.71 495 LEU A CA 1
ATOM 4247 C C . LEU A 1 518 ? -12.644 3.109 36.939 1.00 9.51 495 LEU A C 1
ATOM 4248 O O . LEU A 1 518 ? -13.577 2.390 36.601 1.00 11.23 495 LEU A O 1
ATOM 4253 N N . ARG A 1 519 ? -12.836 4.322 37.469 1.00 9.38 496 ARG A N 1
ATOM 4254 C CA . ARG A 1 519 ? -14.167 4.891 37.552 1.00 9.84 496 ARG A CA 1
ATOM 4255 C C . ARG A 1 519 ? -14.289 6.026 36.531 1.00 8.53 496 ARG A C 1
ATOM 4256 O O . ARG A 1 519 ? -13.485 6.931 36.529 1.00 9.73 496 ARG A O 1
ATOM 4264 N N . TYR A 1 520 ? -15.351 5.989 35.728 1.00 8.40 497 TYR A N 1
ATOM 4265 C CA . TYR A 1 520 ? -15.556 6.935 34.634 1.00 9.38 497 TYR A CA 1
ATOM 4266 C C . TYR A 1 520 ? -16.982 7.486 34.667 1.00 9.61 497 TYR A C 1
ATOM 4267 O O . TYR A 1 520 ? -17.944 6.763 34.924 1.00 9.35 497 TYR A O 1
ATOM 4276 N N . GLU A 1 521 ? -17.084 8.783 34.353 1.00 9.46 498 GLU A N 1
ATOM 4277 C CA A GLU A 1 521 ? -18.359 9.482 34.157 0.50 11.01 498 GLU A CA 1
ATOM 4278 C CA B GLU A 1 521 ? -18.360 9.454 34.157 0.50 10.29 498 GLU A CA 1
ATOM 4279 C C . GLU A 1 521 ? -18.534 9.724 32.659 1.00 8.49 498 GLU A C 1
ATOM 4280 O O . GLU A 1 521 ? -17.697 10.398 32.060 1.00 10.59 498 GLU A O 1
ATOM 4291 N N . ILE A 1 522 ? -19.612 9.169 32.084 1.00 9.03 499 ILE A N 1
ATOM 4292 C CA . ILE A 1 522 ? -19.818 9.188 30.639 1.00 8.07 499 ILE A CA 1
ATOM 4293 C C . ILE A 1 522 ? -21.196 9.766 30.324 1.00 10.24 499 ILE A C 1
ATOM 4294 O O . ILE A 1 522 ? -22.213 9.281 30.811 1.00 13.17 499 ILE A O 1
ATOM 4299 N N . VAL A 1 523 ? -21.214 10.812 29.488 1.00 8.94 500 VAL A N 1
ATOM 4300 C CA . VAL A 1 523 ? -22.476 11.394 29.038 1.00 10.78 500 VAL A CA 1
ATOM 4301 C C . VAL A 1 523 ? -22.642 11.131 27.540 1.00 9.64 500 VAL A C 1
ATOM 4302 O O . VAL A 1 523 ? -21.674 10.885 26.831 1.00 11.49 500 VAL A O 1
ATOM 4306 N N . SER A 1 524 ? -23.898 11.083 27.102 1.00 8.95 501 SER A N 1
ATOM 4307 C CA . SER A 1 524 ? -24.168 11.048 25.662 1.00 9.90 501 SER A CA 1
ATOM 4308 C C . SER A 1 524 ? -25.425 11.877 25.383 1.00 9.80 501 SER A C 1
ATOM 4309 O O . SER A 1 524 ? -26.497 11.624 25.940 1.00 11.46 501 SER A O 1
ATOM 4312 N N . SER A 1 525 ? -25.298 12.835 24.463 1.00 11.96 502 SER A N 1
ATOM 4313 C CA A SER A 1 525 ? -26.409 13.705 24.069 0.50 11.85 502 SER A CA 1
ATOM 4314 C CA B SER A 1 525 ? -26.404 13.718 24.058 0.50 12.96 502 SER A CA 1
ATOM 4315 C C . SER A 1 525 ? -27.115 13.132 22.836 1.00 11.81 502 SER A C 1
ATOM 4316 O O . SER A 1 525 ? -26.461 12.605 21.922 1.00 14.04 502 SER A O 1
ATOM 4321 N N . GLY A 1 526 ? -28.449 13.247 22.820 1.00 13.71 503 GLY A N 1
ATOM 4322 C CA . GLY A 1 526 ? -29.226 12.983 21.606 1.00 16.30 503 GLY A CA 1
ATOM 4323 C C . GLY A 1 526 ? -29.295 11.505 21.246 1.00 14.66 503 GLY A C 1
ATOM 4324 O O . GLY A 1 526 ? -29.371 11.164 20.066 1.00 17.13 503 GLY A O 1
ATOM 4325 N N . THR A 1 527 ? -29.307 10.617 22.246 1.00 13.86 504 THR A N 1
ATOM 4326 C CA . THR A 1 527 ? -29.555 9.181 22.019 1.00 12.39 504 THR A CA 1
ATOM 4327 C C . THR A 1 527 ? -31.034 8.960 21.692 1.00 15.70 504 THR A C 1
ATOM 4328 O O . THR A 1 527 ? -31.852 9.880 21.806 1.00 15.97 504 THR A O 1
ATOM 4332 N N . LEU A 1 528 ? -31.381 7.725 21.309 1.00 16.71 505 LEU A N 1
ATOM 4333 C CA . LEU A 1 528 ? -32.773 7.367 21.082 1.00 17.14 505 LEU A CA 1
ATOM 4334 C C . LEU A 1 528 ? -33.592 7.480 22.376 1.00 20.16 505 LEU A C 1
ATOM 4335 O O . LEU A 1 528 ? -34.819 7.514 22.320 1.00 21.96 505 LEU A O 1
ATOM 4340 N N . SER A 1 529 ? -32.895 7.578 23.514 1.00 17.86 506 SER A N 1
ATOM 4341 C CA . SER A 1 529 ? -33.516 7.683 24.828 1.00 20.72 506 SER A CA 1
ATOM 4342 C C . SER A 1 529 ? -33.339 9.091 25.412 1.00 19.14 506 SER A C 1
ATOM 4343 O O . SER A 1 529 ? -33.540 9.288 26.594 1.00 22.69 506 SER A O 1
ATOM 4346 N N . GLY A 1 530 ? -32.911 10.044 24.578 1.00 17.10 507 GLY A N 1
ATOM 4347 C CA . GLY A 1 530 ? -32.625 11.407 25.009 1.00 18.00 507 GLY A CA 1
ATOM 4348 C C . GLY A 1 530 ? -31.199 11.546 25.528 1.00 15.53 507 GLY A C 1
ATOM 4349 O O . GLY A 1 530 ? -30.300 10.765 25.166 1.00 17.19 507 GLY A O 1
ATOM 4350 N N . ASN A 1 531 ? -30.979 12.555 26.369 1.00 14.95 508 ASN A N 1
ATOM 4351 C CA . ASN A 1 531 ? -29.686 12.779 26.985 1.00 13.94 508 ASN A CA 1
ATOM 4352 C C . ASN A 1 531 ? -29.533 11.778 28.132 1.00 14.52 508 ASN A C 1
ATOM 4353 O O . ASN A 1 531 ? -30.454 11.599 28.921 1.00 15.90 508 ASN A O 1
ATOM 4358 N N . VAL A 1 532 ? -28.383 11.110 28.182 1.00 11.96 509 VAL A N 1
ATOM 4359 C CA . VAL A 1 532 ? -28.142 10.088 29.174 1.00 11.54 509 VAL A CA 1
ATOM 4360 C C . VAL A 1 532 ? -26.779 10.310 29.843 1.00 10.97 509 VAL A C 1
ATOM 4361 O O . VAL A 1 532 ? -25.877 10.948 29.297 1.00 12.67 509 VAL A O 1
ATOM 4365 N N . LYS A 1 533 ? -26.629 9.743 31.045 1.00 11.40 510 LYS A N 1
ATOM 4366 C CA . LYS A 1 533 ? -25.345 9.727 31.753 1.00 11.75 510 LYS A CA 1
ATOM 4367 C C . LYS A 1 533 ? -25.202 8.377 32.454 1.00 9.86 510 LYS A C 1
ATOM 4368 O O . LYS A 1 533 ? -26.168 7.927 33.081 1.00 13.10 510 LYS A O 1
ATOM 4374 N N . ILE A 1 534 ? -24.001 7.784 32.388 1.00 8.90 511 ILE A N 1
ATOM 4375 C CA . ILE A 1 534 ? -23.685 6.558 33.110 1.00 9.66 511 ILE A CA 1
ATOM 4376 C C . ILE A 1 534 ? -22.354 6.762 33.834 1.00 9.58 511 ILE A C 1
ATOM 4377 O O . ILE A 1 534 ? -21.368 7.232 33.273 1.00 10.59 511 ILE A O 1
ATOM 4382 N N . VAL A 1 535 ? -22.360 6.428 35.133 1.00 9.27 512 VAL A N 1
ATOM 4383 C CA . VAL A 1 535 ? -21.140 6.337 35.920 1.00 8.38 512 VAL A CA 1
ATOM 4384 C C . VAL A 1 535 ? -20.817 4.855 36.063 1.00 8.12 512 VAL A C 1
ATOM 4385 O O . VAL A 1 535 ? -21.671 4.089 36.490 1.00 10.29 512 VAL A O 1
ATOM 4389 N N . VAL A 1 536 ? -19.587 4.482 35.708 1.00 9.06 513 VAL A N 1
ATOM 4390 C CA . VAL A 1 536 ? -19.207 3.097 35.707 1.00 9.17 513 VAL A CA 1
ATOM 4391 C C . VAL A 1 536 ? -17.924 2.943 36.518 1.00 10.27 513 VAL A C 1
ATOM 4392 O O . VAL A 1 536 ? -17.036 3.792 36.486 1.00 13.30 513 VAL A O 1
ATOM 4396 N N . ASP A 1 537 ? -17.862 1.854 37.288 1.00 8.18 514 ASP A N 1
ATOM 4397 C CA . ASP A 1 537 ? -16.719 1.588 38.132 1.00 7.91 514 ASP A CA 1
ATOM 4398 C C . ASP A 1 537 ? -16.265 0.159 37.835 1.00 8.48 514 ASP A C 1
ATOM 4399 O O . ASP A 1 537 ? -16.959 -0.797 38.192 1.00 8.77 514 ASP A O 1
ATOM 4404 N N A LEU A 1 538 ? -15.145 0.022 37.119 0.50 9.24 515 LEU A N 1
ATOM 4405 N N B LEU A 1 538 ? -15.131 0.022 37.137 0.50 8.95 515 LEU A N 1
ATOM 4406 C CA A LEU A 1 538 ? -14.730 -1.285 36.649 0.50 10.04 515 LEU A CA 1
ATOM 4407 C CA B LEU A 1 538 ? -14.694 -1.277 36.625 0.50 10.72 515 LEU A CA 1
ATOM 4408 C C A LEU A 1 538 ? -14.147 -2.110 37.800 0.50 9.89 515 LEU A C 1
ATOM 4409 C C B LEU A 1 538 ? -13.879 -2.034 37.694 0.50 10.92 515 LEU A C 1
ATOM 4410 O O A LEU A 1 538 ? -14.114 -3.340 37.718 0.50 12.08 515 LEU A O 1
ATOM 4411 O O B LEU A 1 538 ? -13.429 -3.164 37.465 0.50 10.27 515 LEU A O 1
ATOM 4420 N N . ASN A 1 539 ? -13.757 -1.438 38.886 1.00 11.99 516 ASN A N 1
ATOM 4421 C CA A ASN A 1 539 ? -13.161 -2.126 40.043 0.50 13.23 516 ASN A CA 1
ATOM 4422 C CA B ASN A 1 539 ? -13.169 -2.071 40.080 0.50 13.58 516 ASN A CA 1
ATOM 4423 C C . ASN A 1 539 ? -14.274 -2.737 40.909 1.00 11.61 516 ASN A C 1
ATOM 4424 O O . ASN A 1 539 ? -14.207 -3.917 41.222 1.00 15.94 516 ASN A O 1
ATOM 4433 N N . SER A 1 540 ? -15.309 -1.959 41.254 1.00 11.25 517 SER A N 1
ATOM 4434 C CA . SER A 1 540 ? -16.456 -2.480 42.019 1.00 10.43 517 SER A CA 1
ATOM 4435 C C . SER A 1 540 ? -17.461 -3.243 41.136 1.00 11.30 517 SER A C 1
ATOM 4436 O O . SER A 1 540 ? -18.355 -3.921 41.652 1.00 11.67 517 SER A O 1
ATOM 4439 N N . ARG A 1 541 ? -17.333 -3.109 39.820 1.00 9.51 518 ARG A N 1
ATOM 4440 C CA . ARG A 1 541 ? -18.246 -3.722 38.868 1.00 9.44 518 ARG A CA 1
ATOM 4441 C C . ARG A 1 541 ? -19.677 -3.202 39.068 1.00 9.55 518 ARG A C 1
ATOM 4442 O O . ARG A 1 541 ? -20.651 -3.963 39.071 1.00 10.69 518 ARG A O 1
ATOM 4450 N N . GLU A 1 542 ? -19.802 -1.874 39.174 1.00 10.27 519 GLU A N 1
ATOM 4451 C CA . GLU A 1 542 ? -21.084 -1.200 39.431 1.00 8.97 519 GLU A CA 1
ATOM 4452 C C . GLU A 1 542 ? -21.293 -0.116 38.368 1.00 8.14 519 GLU A C 1
ATOM 4453 O O . GLU A 1 542 ? -20.345 0.447 37.832 1.00 9.84 519 GLU A O 1
ATOM 4459 N N . TYR A 1 543 ? -22.562 0.208 38.095 1.00 9.20 520 TYR A N 1
ATOM 4460 C CA . TYR A 1 543 ? -22.920 1.339 37.252 1.00 9.61 520 TYR A CA 1
ATOM 4461 C C . TYR A 1 543 ? -24.135 2.054 37.841 1.00 9.37 520 TYR A C 1
ATOM 4462 O O . TYR A 1 543 ? -24.917 1.470 38.607 1.00 9.47 520 TYR A O 1
ATOM 4471 N N . HIS A 1 544 ? -24.285 3.315 37.432 1.00 8.65 521 HIS A N 1
ATOM 4472 C CA . HIS A 1 544 ? -25.434 4.114 37.758 1.00 9.22 521 HIS A CA 1
ATOM 4473 C C . HIS A 1 544 ? -25.832 4.881 36.495 1.00 9.01 521 HIS A C 1
ATOM 4474 O O . HIS A 1 544 ? -25.067 5.750 36.036 1.00 9.64 521 HIS A O 1
ATOM 4481 N N . LEU A 1 545 ? -26.981 4.509 35.924 1.00 9.53 522 LEU A N 1
ATOM 4482 C CA . LEU A 1 545 ? -27.474 5.045 34.637 1.00 11.87 522 LEU A CA 1
ATOM 4483 C C . LEU A 1 545 ? -28.665 5.966 34.891 1.00 10.03 522 LEU A C 1
ATOM 4484 O O . LEU A 1 545 ? -29.600 5.580 35.589 1.00 11.91 522 LEU A O 1
ATOM 4489 N N . GLU A 1 546 ? -28.629 7.153 34.276 1.00 10.50 523 GLU A N 1
ATOM 4490 C CA . GLU A 1 546 ? -29.721 8.140 34.335 1.00 12.14 523 GLU A CA 1
ATOM 4491 C C . GLU A 1 546 ? -30.082 8.553 32.905 1.00 14.90 523 GLU A C 1
ATOM 4492 O O . GLU A 1 546 ? -29.214 8.902 32.148 1.00 19.48 523 GLU A O 1
ATOM 4498 N N . LYS A 1 547 ? -31.377 8.508 32.580 1.00 16.52 524 LYS A N 1
ATOM 4499 C CA . LYS A 1 547 ? -31.882 8.808 31.248 1.00 23.20 524 LYS A CA 1
ATOM 4500 C C . LYS A 1 547 ? -32.879 9.965 31.359 1.00 28.72 524 LYS A C 1
ATOM 4501 O O . LYS A 1 547 ? -33.806 9.876 32.141 1.00 29.97 524 LYS A O 1
ATOM 4507 N N . GLU A 1 548 ? -32.711 11.004 30.531 1.00 37.69 525 GLU A N 1
ATOM 4508 C CA . GLU A 1 548 ? -33.603 12.175 30.540 1.00 43.22 525 GLU A CA 1
ATOM 4509 C C . GLU A 1 548 ? -34.809 11.902 29.634 1.00 57.25 525 GLU A C 1
ATOM 4510 O O . GLU A 1 548 ? -35.697 11.123 29.989 1.00 58.02 525 GLU A O 1
#

B-factor: mean 17.59, std 12.32, range [5.31, 112.59]

Foldseek 3Di:
DVQQQQKDFQNHGDDFDWDWDDDPFKIWTWGWDDDVQFIKIKGKMAGFCAWGWGMKGFDDQKKQAAQQFQAADGAIDGQVPDDADDADPQAQPSRHLPSVQSNHWDKHWQWMDDQFKIKGFLFDQAWTWMWTQDVRMIIIITHRLRFGGPDMDIDRMITMGGDNQRLVVLLVSLQSSCVVQVFAADPDFFEAAEAPQAQNLNDDVVLLLVVLLLCVVAPHAEYEYEHNQAPFQQRRQHGDDRDDTLLVVCVSSVVSPHAYHYEHQNQKGWPPDPVCVVCVVQFFDDPPHFDFLHDDPNTGITGGQLVDPVSLVVLLVVLLVSLVSRHQEYEHELLSRQQRRGDHPDSGHSLNSSLSNLVSNQVNNDPRGAYEYYNDRQRSCQNRHQEYNRHAAEHLAQCPPNDSPRDHHNLRLQLRCQLVLSNDSRRHAYASYEQEQFPPPGPDDLLLSLQSLQSCLLSLHRYYHHHSSVRHDDSSSVSNVVSVQSHDWDKTFRCSNDDQQWTWMWTADGNQGTKIKIAGSVVSHMDIDTD